Protein AF-0000000066218835 (afdb_homodimer)

GO terms:
  GO:0004794 threonine deaminase activity (F, IDA)
  GO:0042645 mitochondrial nucleoid (C, IDA)
  GO:0003941 L-serine ammonia-lyase activity (F, IDA)
  GO:0006565 L-serine catabolic process (P, IGI)
  GO:0006567 L-threonine catabolic process (P, IGI)
  GO:0005739 mitochondrion (C, HDA)
  GO:0005515 protein binding (F, IPI)

pLDDT: mean 91.55, std 13.86, range [25.33, 98.94]

Secondary structure (DSSP, 8-state):
--SSS----EEEE--SS--SSEEEEE-GGGSTTSBTHHHHHHHHHHHHHHHHHHH-SSEEEEEE--SSHHHHHHHHHHHHHT--EEEEE-TTS-HHHHHHHHTTT-EEEE--SSHHHHHHHIIIIIGGGS-TTTEEEEEE-SS--HHHHHHHHHHHHHHHHHHHHTT--GGGEEEEEEE-SSSHHHHHHHHHHHHTT-TTTS-EEEEEETT--HHHHHHHHTS--EES---SS-GGG--SS--HHHHHHHHHTT-EEEEE-HHHHHHHHHHHHHHHSB---HHHHHHHHHHH-HHHHHHHHTSPPPTT-EEEEE--B-SS--HHHHHHHHHHHHH-------GGGGEE--TT--------/--SSS----EEEE--SS--SSEEEEE-GGGSTTSBTHHHHHHHHHHHHHHHHHHH-SSEEEEEE--SSHHHHHHHHHHHHHT--EEEEE-TTS-HHHHHHHHTTT-EEEE--SSHHHHHHHIIIIIGGGS-TTTEEEEEE-SS--HHHHHHHHHHHHHHHHHHHHTT--GGGEEEEEEE-SSSHHHHHHHHHHHHTT-TTTS-EEEEEETT--HHHHHHHHTS--EES---SS-GGG--SS--HHHHHHHHHTT-EEEEE-HHHHHHHHHHHHHHHSB---HHHHHHHHHHH-HHHHHHHHTSPPPTT-EEEEE--B-SS--HHHHHHHHHHHHH-------GGGGEE--TT--------

Radius of gyration: 26.65 Å; Cα contacts (8 Å, |Δi|>4): 1550; chains: 2; bounding box: 57×82×59 Å

InterPro domains:
  IPR000634 Serine/threonine dehydratase, pyridoxal-phosphate-binding site [PS00165] (28-41)
  IPR001926 Tryptophan synthase beta chain-like, PALP domain [PF00291] (5-316)
  IPR036052 Tryptophan synthase beta chain-like, PALP domain superfamily [G3DSA:3.40.50.1100] (18-320)
  IPR036052 Tryptophan synthase beta chain-like, PALP domain superfamily [G3DSA:3.40.50.1100] (38-143)
  IPR036052 Tryptophan synthase beta chain-like, PALP domain superfamily [SSF53686] (4-319)
  IPR050147 Serine/Threonine Dehydratase [PTHR48078] (8-335)

Structure (mmCIF, N/CA/C/O backbone):
data_AF-0000000066218835-model_v1
#
loop_
_entity.id
_entity.type
_entity.pdbx_description
1 polymer 'Catabolic L-serine/threonine dehydratase'
#
loop_
_atom_site.group_PDB
_atom_site.id
_atom_site.type_symbol
_atom_site.label_atom_id
_atom_site.label_alt_id
_atom_site.label_comp_id
_atom_site.label_asym_id
_atom_site.label_entity_id
_atom_site.label_seq_id
_atom_site.pdbx_PDB_ins_code
_atom_site.Cartn_x
_atom_site.Cartn_y
_atom_site.Cartn_z
_atom_site.occupancy
_atom_site.B_iso_or_equiv
_atom_site.auth_seq_id
_atom_site.auth_comp_id
_atom_site.auth_asym_id
_atom_site.auth_atom_id
_atom_site.pdbx_PDB_model_num
ATOM 1 N N . MET A 1 1 ? 9.828 -13.617 11.758 1 58.09 1 MET A N 1
ATOM 2 C CA . MET A 1 1 ? 9.469 -13.055 10.461 1 58.09 1 MET A CA 1
ATOM 3 C C . MET A 1 1 ? 10.336 -13.641 9.352 1 58.09 1 MET A C 1
ATOM 5 O O . MET A 1 1 ? 11.508 -13.961 9.578 1 58.09 1 MET A O 1
ATOM 9 N N . SER A 1 2 ? 9.586 -13.977 8.297 1 78.75 2 SER A N 1
ATOM 10 C CA . SER A 1 2 ? 10.297 -14.57 7.168 1 78.75 2 SER A CA 1
ATOM 11 C C . SER A 1 2 ? 11.125 -13.523 6.426 1 78.75 2 SER A C 1
ATOM 13 O O . SER A 1 2 ? 10.727 -12.359 6.34 1 78.75 2 SER A O 1
ATOM 15 N N . ILE A 1 3 ? 12.25 -13.891 6.02 1 86.69 3 ILE A N 1
ATOM 16 C CA . ILE A 1 3 ? 13.141 -13.008 5.27 1 86.69 3 ILE A CA 1
ATOM 17 C C . ILE A 1 3 ? 12.625 -12.852 3.84 1 86.69 3 ILE A C 1
ATOM 19 O O . ILE A 1 3 ? 12.914 -11.859 3.174 1 86.69 3 ILE A O 1
ATOM 23 N N . VAL A 1 4 ? 11.797 -13.758 3.414 1 93.44 4 VAL A N 1
ATOM 24 C CA . VAL A 1 4 ? 11.5 -13.797 1.986 1 93.44 4 VAL A CA 1
ATOM 25 C C . VAL A 1 4 ? 10.086 -13.266 1.743 1 93.44 4 VAL A C 1
ATOM 27 O O . VAL A 1 4 ? 9.672 -13.094 0.595 1 93.44 4 VAL A O 1
ATOM 30 N N . TYR A 1 5 ? 9.312 -13.008 2.766 1 95.31 5 TYR A N 1
ATOM 31 C CA . TYR A 1 5 ? 8.008 -12.375 2.596 1 95.31 5 TYR A CA 1
ATOM 32 C C . TYR A 1 5 ? 7.652 -11.531 3.812 1 95.31 5 TYR A C 1
ATOM 34 O O . TYR A 1 5 ? 8.234 -11.695 4.887 1 95.31 5 TYR A O 1
ATOM 42 N N . ASN A 1 6 ? 6.707 -10.625 3.662 1 94.31 6 ASN A N 1
ATOM 43 C CA . ASN A 1 6 ? 6.234 -9.719 4.703 1 94.31 6 ASN A CA 1
ATOM 44 C C . ASN A 1 6 ? 4.898 -10.18 5.281 1 94.31 6 ASN A C 1
ATOM 46 O O . ASN A 1 6 ? 4.105 -10.82 4.59 1 94.31 6 ASN A O 1
ATOM 50 N N . LYS A 1 7 ? 4.746 -9.898 6.59 1 94.31 7 LYS A N 1
ATOM 51 C CA . LYS A 1 7 ? 3.373 -9.875 7.082 1 94.31 7 LYS A CA 1
ATOM 52 C C . LYS A 1 7 ? 2.604 -8.688 6.512 1 94.31 7 LYS A C 1
ATOM 54 O O . LYS A 1 7 ? 2.973 -7.535 6.742 1 94.31 7 LYS A O 1
ATOM 59 N N . THR A 1 8 ? 1.594 -8.969 5.727 1 96.06 8 THR A N 1
ATOM 60 C CA . THR A 1 8 ? 0.846 -7.895 5.086 1 96.06 8 THR A CA 1
ATOM 61 C C . THR A 1 8 ? -0.392 -7.531 5.902 1 96.06 8 THR A C 1
ATOM 63 O O . THR A 1 8 ? -0.912 -8.367 6.648 1 96.06 8 THR A O 1
ATOM 66 N N . PRO A 1 9 ? -0.881 -6.336 5.777 1 95.25 9 PRO A N 1
ATOM 67 C CA . PRO A 1 9 ? -2.01 -5.918 6.609 1 95.25 9 PRO A CA 1
ATOM 68 C C . PRO A 1 9 ? -3.357 -6.379 6.055 1 95.25 9 PRO A C 1
ATOM 70 O O . PRO A 1 9 ? -3.477 -6.645 4.855 1 95.25 9 PRO A O 1
ATOM 73 N N . LEU A 1 10 ? -4.277 -6.617 6.922 1 97.19 10 LEU A N 1
ATOM 74 C CA . LEU A 1 10 ? -5.707 -6.758 6.656 1 97.19 10 LEU A CA 1
ATOM 75 C C . LEU A 1 10 ? -6.461 -5.492 7.047 1 97.19 10 LEU A C 1
ATOM 77 O O . LEU A 1 10 ? -6.605 -5.191 8.234 1 97.19 10 LEU A O 1
ATOM 81 N N . LEU A 1 11 ? -6.984 -4.766 5.973 1 95.19 11 LEU A N 1
ATOM 82 C CA . LEU A 1 11 ? -7.559 -3.455 6.262 1 95.19 11 LEU A CA 1
ATOM 83 C C . LEU A 1 11 ? -8.969 -3.348 5.703 1 95.19 11 LEU A C 1
ATOM 85 O O . LEU A 1 11 ? -9.258 -3.867 4.621 1 95.19 11 LEU A O 1
ATOM 89 N N . ARG A 1 12 ? -9.789 -2.631 6.414 1 92.31 12 ARG A N 1
ATOM 90 C CA . ARG A 1 12 ? -11.133 -2.342 5.922 1 92.31 12 ARG A CA 1
ATOM 91 C C . ARG A 1 12 ? -11.086 -1.454 4.684 1 92.31 12 ARG A C 1
ATOM 93 O O . ARG A 1 12 ? -10.289 -0.516 4.617 1 92.31 12 ARG A O 1
ATOM 100 N N . GLN A 1 13 ? -11.828 -1.836 3.74 1 91.25 13 GLN A N 1
ATOM 101 C CA . GLN A 1 13 ? -11.93 -1.072 2.5 1 91.25 13 GLN A CA 1
ATOM 102 C C . GLN A 1 13 ? -13.352 -0.571 2.271 1 91.25 13 GLN A C 1
ATOM 104 O O . GLN A 1 13 ? -14.297 -1.356 2.279 1 91.25 13 GLN A O 1
ATOM 109 N N . PHE A 1 14 ? -13.453 0.757 2.014 1 85 14 PHE A N 1
ATOM 110 C CA . PHE A 1 14 ? -14.742 1.353 1.684 1 85 14 PHE A CA 1
ATOM 111 C C . PHE A 1 14 ? -14.852 1.606 0.185 1 85 14 PHE A C 1
ATOM 113 O O . PHE A 1 14 ? -14.141 2.453 -0.362 1 85 14 PHE A O 1
ATOM 120 N N . PHE A 1 15 ? -15.578 0.853 -0.446 1 85.94 15 PHE A N 1
ATOM 121 C CA . PHE A 1 15 ? -15.875 1.092 -1.854 1 85.94 15 PHE A CA 1
ATOM 122 C C . PHE A 1 15 ? -17.016 2.086 -2.004 1 85.94 15 PHE A C 1
ATOM 124 O O . PHE A 1 15 ? -17.922 2.131 -1.168 1 85.94 15 PHE A O 1
ATOM 131 N N . PRO A 1 16 ? -16.906 2.969 -2.973 1 75.44 16 PRO A N 1
ATOM 132 C CA . PRO A 1 16 ? -18 3.928 -3.164 1 75.44 16 PRO A CA 1
ATOM 133 C C . PRO A 1 16 ? -19.344 3.248 -3.359 1 75.44 16 PRO A C 1
ATOM 135 O O . PRO A 1 16 ? -19.438 2.195 -3.998 1 75.44 16 PRO A O 1
ATOM 138 N N . GLY A 1 17 ? -20.281 3.896 -2.809 1 70.88 17 GLY A N 1
ATOM 139 C CA . GLY A 1 17 ? -21.641 3.383 -2.914 1 70.88 17 GLY A CA 1
ATOM 140 C C . GLY A 1 17 ? -22.125 2.699 -1.648 1 70.88 17 GLY A C 1
ATOM 141 O O . GLY A 1 17 ? -21.391 2.621 -0.662 1 70.88 17 GLY A O 1
ATOM 142 N N . LYS A 1 18 ? -23.344 2.402 -1.562 1 64.19 18 LYS A N 1
ATOM 143 C CA . LYS A 1 18 ? -23.891 1.732 -0.391 1 64.19 18 LYS A CA 1
ATOM 144 C C . LYS A 1 18 ? -23.422 0.282 -0.311 1 64.19 18 LYS A C 1
ATOM 146 O O . LYS A 1 18 ? -23.688 -0.512 -1.216 1 64.19 18 LYS A O 1
ATOM 151 N N . ALA A 1 19 ? -22.547 0.145 0.692 1 66 19 ALA A N 1
ATOM 152 C CA . ALA A 1 19 ? -22.016 -1.213 0.827 1 66 19 ALA A CA 1
ATOM 153 C C . ALA A 1 19 ? -22.984 -2.094 1.617 1 66 19 ALA A C 1
ATOM 155 O O . ALA A 1 19 ? -23.484 -1.69 2.672 1 66 19 ALA A O 1
ATOM 156 N N . SER A 1 20 ? -23.188 -3.211 1.046 1 79.81 20 SER A N 1
ATOM 157 C CA . SER A 1 20 ? -24.062 -4.184 1.702 1 79.81 20 SER A CA 1
ATOM 158 C C . SER A 1 20 ? -23.312 -4.945 2.791 1 79.81 20 SER A C 1
ATOM 160 O O . SER A 1 20 ? -23.938 -5.488 3.711 1 79.81 20 SER A O 1
ATOM 162 N N . ALA A 1 21 ? -22.047 -4.961 2.689 1 92.94 21 ALA A N 1
ATOM 163 C CA . ALA A 1 21 ? -21.203 -5.699 3.631 1 92.94 21 ALA A CA 1
ATOM 164 C C . ALA A 1 21 ? -19.922 -4.945 3.93 1 92.94 21 ALA A C 1
ATOM 166 O O . ALA A 1 21 ? -19.672 -3.873 3.369 1 92.94 21 ALA A O 1
ATOM 167 N N . GLN A 1 22 ? -19.234 -5.414 4.906 1 93.75 22 GLN A N 1
ATOM 168 C CA . GLN A 1 22 ? -17.906 -4.895 5.195 1 93.75 22 GLN A CA 1
ATOM 169 C C . GLN A 1 22 ? -16.844 -5.637 4.391 1 93.75 22 GLN A C 1
ATOM 171 O O . GLN A 1 22 ? -16.828 -6.867 4.348 1 93.75 22 GLN A O 1
ATOM 176 N N . PHE A 1 23 ? -16.047 -4.844 3.77 1 95.69 23 PHE A N 1
ATOM 177 C CA . PHE A 1 23 ? -14.977 -5.441 2.975 1 95.69 23 PHE A CA 1
ATOM 178 C C . PHE A 1 23 ? -13.617 -5.195 3.621 1 95.69 23 PHE A C 1
ATOM 180 O O . PHE A 1 23 ? -13.359 -4.105 4.137 1 95.69 23 PHE A O 1
ATOM 187 N N . PHE A 1 24 ? -12.844 -6.219 3.652 1 97.19 24 PHE A N 1
ATOM 188 C CA . PHE A 1 24 ? -11.438 -6.133 4.043 1 97.19 24 PHE A CA 1
ATOM 189 C C . PHE A 1 24 ? -10.531 -6.594 2.91 1 97.19 24 PHE A C 1
ATOM 191 O O . PHE A 1 24 ? -10.852 -7.547 2.197 1 97.19 24 PHE A O 1
ATOM 198 N N . LEU A 1 25 ? -9.438 -5.91 2.781 1 97.56 25 LEU A N 1
ATOM 199 C CA . LEU A 1 25 ? -8.43 -6.32 1.814 1 97.56 25 LEU A CA 1
ATOM 200 C C . LEU A 1 25 ? -7.191 -6.863 2.521 1 97.56 25 LEU A C 1
ATOM 202 O O . LEU A 1 25 ? -6.727 -6.277 3.502 1 97.56 25 LEU A O 1
ATOM 206 N N . LYS A 1 26 ? -6.762 -8.031 2.117 1 98.56 26 LYS A N 1
ATOM 207 C CA . LYS A 1 26 ? -5.422 -8.508 2.455 1 98.56 26 LYS A CA 1
ATOM 208 C C . LYS A 1 26 ? -4.391 -8.008 1.446 1 98.56 26 LYS A C 1
ATOM 210 O O . LYS A 1 26 ? -4.348 -8.492 0.311 1 98.56 26 LYS A O 1
ATOM 215 N N . TYR A 1 27 ? -3.535 -7.105 1.817 1 97.12 27 TYR A N 1
ATOM 216 C CA . TYR A 1 27 ? -2.715 -6.324 0.899 1 97.12 27 TYR A CA 1
ATOM 217 C C . TYR A 1 27 ? -1.449 -7.082 0.519 1 97.12 27 TYR A C 1
ATOM 219 O O . TYR A 1 27 ? -0.337 -6.625 0.794 1 97.12 27 TYR A O 1
ATOM 227 N N . GLU A 1 28 ? -1.604 -8.062 -0.288 1 97.38 28 GLU A N 1
ATOM 228 C CA . GLU A 1 28 ? -0.484 -8.898 -0.706 1 97.38 28 GLU A CA 1
ATOM 229 C C . GLU A 1 28 ? 0.369 -8.195 -1.757 1 97.38 28 GLU A C 1
ATOM 231 O O . GLU A 1 28 ? 1.482 -8.633 -2.055 1 97.38 28 GLU A O 1
ATOM 236 N N . CYS A 1 29 ? -0.084 -7.078 -2.227 1 94.44 29 CYS A N 1
ATOM 237 C CA . CYS A 1 29 ? 0.705 -6.27 -3.15 1 94.44 29 CYS A CA 1
ATOM 238 C C . CYS A 1 29 ? 1.895 -5.637 -2.439 1 94.44 29 CYS A C 1
ATOM 240 O O . CYS A 1 29 ? 2.809 -5.121 -3.088 1 94.44 29 CYS A O 1
ATOM 242 N N . LEU A 1 30 ? 1.932 -5.703 -1.116 1 95.12 30 LEU A N 1
ATOM 243 C CA . LEU A 1 30 ? 3.008 -5.098 -0.338 1 95.12 30 LEU A CA 1
ATOM 244 C C . LEU A 1 30 ? 4.121 -6.105 -0.079 1 95.12 30 LEU A C 1
ATOM 246 O O . LEU A 1 30 ? 5.023 -5.848 0.725 1 95.12 30 LEU A O 1
ATOM 250 N N . GLN A 1 31 ? 4.055 -7.16 -0.73 1 96.38 31 GLN A N 1
ATOM 251 C CA . GLN A 1 31 ? 5.141 -8.133 -0.649 1 96.38 31 GLN A CA 1
ATOM 252 C C . GLN A 1 31 ? 6.387 -7.621 -1.364 1 96.38 31 GLN A C 1
ATOM 254 O O . GLN A 1 31 ? 6.305 -6.738 -2.217 1 96.38 31 GLN A O 1
ATOM 259 N N . PRO A 1 32 ? 7.527 -8.242 -1.097 1 93.38 32 PRO A N 1
ATOM 260 C CA . PRO A 1 32 ? 8.797 -7.762 -1.656 1 93.38 32 PRO A CA 1
ATOM 261 C C . PRO A 1 32 ? 8.781 -7.711 -3.182 1 93.38 32 PRO A C 1
ATOM 263 O O . PRO A 1 32 ? 9.344 -6.789 -3.777 1 93.38 32 PRO A O 1
ATOM 266 N N . SER A 1 33 ? 8.172 -8.641 -3.801 1 95.12 33 SER A N 1
ATOM 267 C CA . SER A 1 33 ? 8.141 -8.68 -5.258 1 95.12 33 SER A CA 1
ATOM 268 C C . SER A 1 33 ? 6.871 -8.023 -5.801 1 95.12 33 SER A C 1
ATOM 270 O O . SER A 1 33 ? 6.602 -8.078 -7 1 95.12 33 SER A O 1
ATOM 272 N N . GLY A 1 34 ? 6.004 -7.516 -4.887 1 95.5 34 GLY A N 1
ATOM 273 C CA . GLY A 1 34 ? 4.82 -6.793 -5.316 1 95.5 34 GLY A CA 1
ATOM 274 C C . GLY A 1 34 ? 3.602 -7.684 -5.48 1 95.5 34 GLY A C 1
ATOM 275 O O . GLY A 1 34 ? 2.547 -7.227 -5.926 1 95.5 34 GLY A O 1
ATOM 276 N N . SER A 1 35 ? 3.738 -8.953 -5.156 1 97.44 35 SER A N 1
ATOM 277 C CA . SER A 1 35 ? 2.6 -9.867 -5.258 1 97.44 35 SER A CA 1
ATOM 278 C C . SER A 1 35 ? 2.67 -10.961 -4.203 1 97.44 35 SER A C 1
ATOM 280 O O . SER A 1 35 ? 3.713 -11.164 -3.576 1 97.44 35 SER A O 1
ATOM 282 N N . PHE A 1 36 ? 1.611 -11.688 -4.043 1 98.19 36 PHE A N 1
ATOM 283 C CA . PHE A 1 36 ? 1.475 -12.766 -3.068 1 98.19 36 PHE A CA 1
ATOM 284 C C . PHE A 1 36 ? 2.508 -13.852 -3.316 1 98.19 36 PHE A C 1
ATOM 286 O O . PHE A 1 36 ? 2.801 -14.656 -2.426 1 98.19 36 PHE A O 1
ATOM 293 N N . LYS A 1 37 ? 3.1 -13.875 -4.484 1 98.44 37 LYS A N 1
ATOM 294 C CA . LYS A 1 37 ? 3.979 -14.977 -4.859 1 98.44 37 LYS A CA 1
ATOM 295 C C . LYS A 1 37 ? 5.25 -14.977 -4.02 1 98.44 37 LYS A C 1
ATOM 297 O O . LYS A 1 37 ? 5.934 -16 -3.918 1 98.44 37 LYS A O 1
ATOM 302 N N . SER A 1 38 ? 5.555 -13.859 -3.436 1 98 38 SER A N 1
ATOM 303 C CA . SER A 1 38 ? 6.699 -13.82 -2.533 1 98 38 SER A CA 1
ATOM 304 C C . SER A 1 38 ? 6.562 -14.844 -1.414 1 98 38 SER A C 1
ATOM 306 O O . SER A 1 38 ? 7.555 -15.414 -0.961 1 98 38 SER A O 1
ATOM 308 N N . ARG A 1 39 ? 5.312 -15.102 -0.967 1 98.25 39 ARG A N 1
ATOM 309 C CA . ARG A 1 39 ? 5.105 -16.062 0.117 1 98.25 39 ARG A CA 1
ATOM 310 C C . ARG A 1 39 ? 5.484 -17.469 -0.319 1 98.25 39 ARG A C 1
ATOM 312 O O . ARG A 1 39 ? 6.441 -18.047 0.2 1 98.25 39 ARG A O 1
ATOM 319 N N . GLY A 1 40 ? 4.789 -17.938 -1.326 1 98.56 40 GLY A N 1
ATOM 320 C CA . GLY A 1 40 ? 4.957 -19.312 -1.74 1 98.56 40 GLY A CA 1
ATOM 321 C C . GLY A 1 40 ? 6.316 -19.609 -2.35 1 98.56 40 GLY A C 1
ATOM 322 O O . GLY A 1 40 ? 7.012 -20.531 -1.921 1 98.56 40 GLY A O 1
ATOM 323 N N . ILE A 1 41 ? 6.688 -18.812 -3.312 1 98.56 41 ILE A N 1
ATOM 324 C CA . ILE A 1 41 ? 7.953 -19.016 -4.008 1 98.56 41 ILE A CA 1
ATOM 325 C C . ILE A 1 41 ? 9.117 -18.75 -3.055 1 98.56 41 ILE A C 1
ATOM 327 O O . ILE A 1 41 ? 10.109 -19.484 -3.043 1 98.56 41 ILE A O 1
ATOM 331 N N . GLY A 1 42 ? 8.977 -17.75 -2.248 1 98.38 42 GLY A N 1
ATOM 332 C CA . GLY A 1 42 ? 9.961 -17.516 -1.209 1 98.38 42 GLY A CA 1
ATOM 333 C C . GLY A 1 42 ? 10.117 -18.688 -0.259 1 98.38 42 GLY A C 1
ATOM 334 O O . GLY A 1 42 ? 11.234 -19.062 0.09 1 98.38 42 GLY A O 1
ATOM 335 N N . ASN A 1 43 ? 9.008 -19.25 0.15 1 98.44 43 ASN A N 1
ATOM 336 C CA . ASN A 1 43 ? 9.023 -20.406 1.05 1 98.44 43 ASN A CA 1
ATOM 337 C C . ASN A 1 43 ? 9.727 -21.594 0.419 1 98.44 43 ASN A C 1
ATOM 339 O O . ASN A 1 43 ? 10.555 -22.25 1.062 1 98.44 43 ASN A O 1
ATOM 343 N N . LEU A 1 44 ? 9.398 -21.906 -0.819 1 98.62 44 LEU A N 1
ATOM 344 C CA . LEU A 1 44 ? 10.039 -23 -1.529 1 98.62 44 LEU A CA 1
ATOM 345 C C . LEU A 1 44 ? 11.547 -22.828 -1.571 1 98.62 44 LEU A C 1
ATOM 347 O O . LEU A 1 44 ? 12.297 -23.734 -1.225 1 98.62 44 LEU A O 1
ATOM 351 N N . ILE A 1 45 ? 12.008 -21.656 -1.942 1 98.62 45 ILE A N 1
ATOM 352 C CA . ILE A 1 45 ? 13.43 -21.375 -2.123 1 98.62 45 ILE A CA 1
ATOM 353 C C . ILE A 1 45 ? 14.141 -21.438 -0.776 1 98.62 45 ILE A C 1
ATOM 355 O O . ILE A 1 45 ? 15.188 -22.078 -0.649 1 98.62 45 ILE A O 1
ATOM 359 N N . MET A 1 46 ? 13.578 -20.797 0.196 1 98.19 46 MET A N 1
ATOM 360 C CA . MET A 1 46 ? 14.211 -20.734 1.513 1 98.19 46 MET A CA 1
ATOM 361 C C . MET A 1 46 ? 14.336 -22.141 2.111 1 98.19 46 MET A C 1
ATOM 363 O O . MET A 1 46 ? 15.406 -22.531 2.584 1 98.19 46 MET A O 1
ATOM 367 N N . LYS A 1 47 ? 13.266 -22.922 2.094 1 97.75 47 LYS A N 1
ATOM 368 C CA . LYS A 1 47 ? 13.266 -24.281 2.639 1 97.75 47 LYS A CA 1
ATOM 369 C C . LYS A 1 47 ? 14.281 -25.156 1.915 1 97.75 47 LYS A C 1
ATOM 371 O O . LYS A 1 47 ? 15.023 -25.906 2.551 1 97.75 47 LYS A O 1
ATOM 376 N N . SER A 1 48 ? 14.297 -25.031 0.621 1 98.25 48 SER A N 1
ATOM 377 C CA . SER A 1 48 ? 15.227 -25.828 -0.181 1 98.25 48 SER A CA 1
ATOM 378 C C . SER A 1 48 ? 16.672 -25.422 0.099 1 98.25 48 SER A C 1
ATOM 380 O O . SER A 1 48 ? 17.547 -26.281 0.245 1 98.25 48 SER A O 1
ATOM 382 N N . ALA A 1 49 ? 16.906 -24.156 0.147 1 97.94 49 ALA A N 1
ATOM 383 C CA . ALA A 1 49 ? 18.266 -23.641 0.389 1 97.94 49 ALA A CA 1
ATOM 384 C C . ALA A 1 49 ? 18.797 -24.109 1.742 1 97.94 49 ALA A C 1
ATOM 386 O O . ALA A 1 49 ? 19.938 -24.531 1.854 1 97.94 49 ALA A O 1
ATOM 387 N N . ILE A 1 50 ? 17.953 -24.031 2.766 1 97.19 50 ILE A N 1
ATOM 388 C CA . ILE A 1 50 ? 18.344 -24.469 4.109 1 97.19 50 ILE A CA 1
ATOM 389 C C . ILE A 1 50 ? 18.703 -25.953 4.098 1 97.19 50 ILE A C 1
ATOM 391 O O . ILE A 1 50 ? 19.719 -26.344 4.66 1 97.19 50 ILE A O 1
ATOM 395 N N . ARG A 1 51 ? 17.875 -26.703 3.447 1 97.31 51 ARG A N 1
ATOM 396 C CA . ARG A 1 51 ? 18.109 -28.141 3.359 1 97.31 51 ARG A CA 1
ATOM 397 C C . ARG A 1 51 ? 19.422 -28.438 2.662 1 97.31 51 ARG A C 1
ATOM 399 O O . ARG A 1 51 ? 20.219 -29.25 3.139 1 97.31 51 ARG A O 1
ATOM 406 N N . ILE A 1 52 ? 19.703 -27.781 1.584 1 97.56 52 ILE A N 1
ATOM 407 C CA . ILE A 1 52 ? 20.906 -28 0.78 1 97.56 52 ILE A CA 1
ATOM 408 C C . ILE A 1 52 ? 22.141 -27.578 1.571 1 97.56 52 ILE A C 1
ATOM 410 O O . ILE A 1 52 ? 23.141 -28.297 1.594 1 97.56 52 ILE A O 1
ATOM 414 N N . GLN A 1 53 ? 22.078 -26.484 2.184 1 96.38 53 GLN A N 1
ATOM 415 C CA . GLN A 1 53 ? 23.203 -25.969 2.941 1 96.38 53 GLN A CA 1
ATOM 416 C C . GLN A 1 53 ? 23.516 -26.844 4.156 1 96.38 53 GLN A C 1
ATOM 418 O O . GLN A 1 53 ? 24.672 -27 4.535 1 96.38 53 GLN A O 1
ATOM 423 N N . LYS A 1 54 ? 22.531 -27.375 4.766 1 96.56 54 LYS A N 1
ATOM 424 C CA . LYS A 1 54 ? 22.719 -28.281 5.898 1 96.56 54 LYS A CA 1
ATOM 425 C C . LYS A 1 54 ? 23.453 -29.547 5.465 1 96.56 54 LYS A C 1
ATOM 427 O O . LYS A 1 54 ? 24.281 -30.078 6.207 1 96.56 54 LYS A O 1
ATOM 432 N N . ASP A 1 55 ? 23.031 -29.969 4.34 1 94.69 55 ASP A N 1
ATOM 433 C CA . ASP A 1 55 ? 23.719 -31.141 3.783 1 94.69 55 ASP A CA 1
ATOM 434 C C . ASP A 1 55 ? 25.188 -30.828 3.508 1 94.69 55 ASP A C 1
ATOM 436 O O . ASP A 1 55 ? 26.047 -31.672 3.732 1 94.69 55 ASP A O 1
ATOM 440 N N . GLY A 1 56 ? 25.547 -29.719 2.99 1 93.38 56 GLY A N 1
ATOM 441 C CA . GLY A 1 56 ? 26.891 -29.172 2.893 1 93.38 56 GLY A CA 1
ATOM 442 C C . GLY A 1 56 ? 27.688 -29.734 1.721 1 93.38 56 GLY A C 1
ATOM 443 O O . GLY A 1 56 ? 28.844 -29.375 1.52 1 93.38 56 GLY A O 1
ATOM 444 N N . LYS A 1 57 ? 27.094 -30.484 0.954 1 94.81 57 LYS A N 1
ATOM 445 C CA . LYS A 1 57 ? 27.781 -31.141 -0.149 1 94.81 57 LYS A CA 1
ATOM 446 C C . LYS A 1 57 ? 27.75 -30.281 -1.411 1 94.81 57 LYS A C 1
ATOM 448 O O . LYS A 1 57 ? 28.656 -30.359 -2.242 1 94.81 57 LYS A O 1
ATOM 453 N N . ARG A 1 58 ? 26.719 -29.594 -1.487 1 96.56 58 ARG A N 1
ATOM 454 C CA . ARG A 1 58 ? 26.5 -28.797 -2.684 1 96.56 58 ARG A CA 1
ATOM 455 C C . ARG A 1 58 ? 25.969 -27.406 -2.32 1 96.56 58 ARG A C 1
ATOM 457 O O . ARG A 1 58 ? 25.594 -27.172 -1.172 1 96.56 58 ARG A O 1
ATOM 464 N N . SER A 1 59 ? 26 -26.562 -3.312 1 97.38 59 SER A N 1
ATOM 465 C CA . SER A 1 59 ? 25.469 -25.203 -3.123 1 97.38 59 SER A CA 1
ATOM 466 C C . SER A 1 59 ? 24.156 -25.016 -3.861 1 97.38 59 SER A C 1
ATOM 468 O O . SER A 1 59 ? 23.984 -25.516 -4.98 1 97.38 59 SER A O 1
ATOM 470 N N . PRO A 1 60 ? 23.219 -24.344 -3.254 1 98.31 60 PRO A N 1
ATOM 471 C CA . PRO A 1 60 ? 21.922 -24.125 -3.912 1 98.31 60 PRO A CA 1
ATOM 472 C C . PRO A 1 60 ? 22 -23.094 -5.035 1 98.31 60 PRO A C 1
ATOM 474 O O . PRO A 1 60 ? 22.688 -22.078 -4.902 1 98.31 60 PRO A O 1
ATOM 477 N N . GLN A 1 61 ? 21.312 -23.359 -6.117 1 98.31 61 GLN A N 1
ATOM 478 C CA . GLN A 1 61 ? 21.062 -22.406 -7.199 1 98.31 61 GLN A CA 1
ATOM 479 C C . GLN A 1 61 ? 19.625 -22.469 -7.672 1 98.31 61 GLN A C 1
ATOM 481 O O . GLN A 1 61 ? 19.062 -23.562 -7.848 1 98.31 61 GLN A O 1
ATOM 486 N N . VAL A 1 62 ? 19.031 -21.281 -7.879 1 98.69 62 VAL A N 1
ATOM 487 C CA . VAL A 1 62 ? 17.594 -21.219 -8.148 1 98.69 62 VAL A CA 1
ATOM 488 C C . VAL A 1 62 ? 17.375 -21.031 -9.648 1 98.69 62 VAL A C 1
ATOM 490 O O . VAL A 1 62 ? 18.078 -20.25 -10.305 1 98.69 62 VAL A O 1
ATOM 493 N N . PHE A 1 63 ? 16.375 -21.766 -10.172 1 98.62 63 PHE A N 1
ATOM 494 C CA . PHE A 1 63 ? 16.016 -21.703 -11.586 1 98.62 63 PHE A CA 1
ATOM 495 C C . PHE A 1 63 ? 14.508 -21.516 -11.742 1 98.62 63 PHE A C 1
ATOM 497 O O . PHE A 1 63 ? 13.711 -22.281 -11.195 1 98.62 63 PHE A O 1
ATOM 504 N N . ALA A 1 64 ? 14.07 -20.469 -12.469 1 98 64 ALA A N 1
ATOM 505 C CA . ALA A 1 64 ? 12.672 -20.172 -12.766 1 98 64 ALA A CA 1
ATOM 506 C C . ALA A 1 64 ? 12.477 -19.844 -14.242 1 98 64 ALA A C 1
ATOM 508 O O . ALA A 1 64 ? 13.43 -19.5 -14.938 1 98 64 ALA A O 1
ATOM 509 N N . SER A 1 65 ? 11.234 -19.938 -14.773 1 95.25 65 SER A N 1
ATOM 510 C CA . SER A 1 65 ? 11.023 -19.703 -16.203 1 95.25 65 SER A CA 1
ATOM 511 C C . SER A 1 65 ? 9.867 -18.75 -16.438 1 95.25 65 SER A C 1
ATOM 513 O O . SER A 1 65 ? 9.242 -18.766 -17.5 1 95.25 65 SER A O 1
ATOM 515 N N . SER A 1 66 ? 9.555 -17.891 -15.586 1 92.06 66 SER A N 1
ATOM 516 C CA . SER A 1 66 ? 8.438 -16.953 -15.742 1 92.06 66 SER A CA 1
ATOM 517 C C . SER A 1 66 ? 8.922 -15.523 -15.875 1 92.06 66 SER A C 1
ATOM 519 O O . SER A 1 66 ? 9.781 -15.078 -15.109 1 92.06 66 SER A O 1
ATOM 521 N N . GLY A 1 67 ? 8.297 -14.844 -16.891 1 89.81 67 GLY A N 1
ATOM 522 C CA . GLY A 1 67 ? 8.57 -13.422 -17.047 1 89.81 67 GLY A CA 1
ATOM 523 C C . GLY A 1 67 ? 7.59 -12.539 -16.297 1 89.81 67 GLY A C 1
ATOM 524 O O . GLY A 1 67 ? 7.488 -11.344 -16.578 1 89.81 67 GLY A O 1
ATOM 525 N N . GLY A 1 68 ? 6.848 -13.086 -15.383 1 94.25 68 GLY A N 1
ATOM 526 C CA . GLY A 1 68 ? 5.859 -12.344 -14.617 1 94.25 68 GLY A CA 1
ATOM 527 C C . GLY A 1 68 ? 6.113 -12.367 -13.125 1 94.25 68 GLY A C 1
ATOM 528 O O . GLY A 1 68 ? 7.262 -12.281 -12.68 1 94.25 68 GLY A O 1
ATOM 529 N N . ASN A 1 69 ? 5.027 -12.477 -12.398 1 96.5 69 ASN A N 1
ATOM 530 C CA . ASN A 1 69 ? 5.094 -12.375 -10.945 1 96.5 69 ASN A CA 1
ATOM 531 C C . ASN A 1 69 ? 5.891 -13.523 -10.336 1 96.5 69 ASN A C 1
ATOM 533 O O . ASN A 1 69 ? 6.59 -13.336 -9.344 1 96.5 69 ASN A O 1
ATOM 537 N N . ALA A 1 70 ? 5.84 -14.688 -10.953 1 97.38 70 ALA A N 1
ATOM 538 C CA . ALA A 1 70 ? 6.559 -15.836 -10.406 1 97.38 70 ALA A CA 1
ATOM 539 C C . ALA A 1 70 ? 8.07 -15.656 -10.555 1 97.38 70 ALA A C 1
ATOM 541 O O . ALA A 1 70 ? 8.82 -15.867 -9.602 1 97.38 70 ALA A O 1
ATOM 542 N N . GLY A 1 71 ? 8.477 -15.312 -11.734 1 97.56 71 GLY A N 1
ATOM 543 C CA . GLY A 1 71 ? 9.898 -15.07 -11.945 1 97.56 71 GLY A CA 1
ATOM 544 C C . GLY A 1 71 ? 10.445 -13.945 -11.094 1 97.56 71 GLY A C 1
ATOM 545 O O . GLY A 1 71 ? 11.539 -14.055 -10.539 1 97.56 71 GLY A O 1
ATOM 546 N N . PHE A 1 72 ? 9.672 -12.898 -11.016 1 97.38 72 PHE A N 1
ATOM 547 C CA . PHE A 1 72 ? 10.102 -11.758 -10.219 1 97.38 72 PHE A CA 1
ATOM 548 C C . PHE A 1 72 ? 10.164 -12.133 -8.742 1 97.38 72 PHE A C 1
ATOM 550 O O . PHE A 1 72 ? 11.078 -11.703 -8.023 1 97.38 72 PHE A O 1
ATOM 557 N N . ALA A 1 73 ? 9.227 -12.891 -8.242 1 98.19 73 ALA A N 1
ATOM 558 C CA . ALA A 1 73 ? 9.25 -13.367 -6.859 1 98.19 73 ALA A CA 1
ATOM 559 C C . ALA A 1 73 ? 10.477 -14.227 -6.594 1 98.19 73 ALA A C 1
ATOM 561 O O . ALA A 1 73 ? 11.109 -14.102 -5.543 1 98.19 73 ALA A O 1
ATOM 562 N N . ALA A 1 74 ? 10.805 -15.109 -7.535 1 98.62 74 ALA A N 1
ATOM 563 C CA . ALA A 1 74 ? 11.984 -15.953 -7.391 1 98.62 74 ALA A CA 1
ATOM 564 C C . ALA A 1 74 ? 13.258 -15.109 -7.305 1 98.62 74 ALA A C 1
ATOM 566 O O . ALA A 1 74 ? 14.078 -15.297 -6.398 1 98.62 74 ALA A O 1
ATOM 567 N N . ALA A 1 75 ? 13.352 -14.203 -8.219 1 97.81 75 ALA A N 1
ATOM 568 C CA . ALA A 1 75 ? 14.531 -13.336 -8.266 1 97.81 75 ALA A CA 1
ATOM 569 C C . ALA A 1 75 ? 14.648 -12.508 -6.988 1 97.81 75 ALA A C 1
ATOM 571 O O . ALA A 1 75 ? 15.742 -12.375 -6.43 1 97.81 75 ALA A O 1
ATOM 572 N N . THR A 1 76 ? 13.555 -11.992 -6.52 1 96 76 THR A N 1
ATOM 573 C CA . THR A 1 76 ? 13.539 -11.164 -5.32 1 96 76 THR A CA 1
ATOM 574 C C . THR A 1 76 ? 13.922 -11.977 -4.09 1 96 76 THR A C 1
ATOM 576 O O . THR A 1 76 ? 14.672 -11.508 -3.236 1 96 76 THR A O 1
ATOM 579 N N . ALA A 1 77 ? 13.359 -13.172 -3.994 1 97.62 77 ALA A N 1
ATOM 580 C CA . ALA A 1 77 ? 13.719 -14.047 -2.883 1 97.62 77 ALA A CA 1
ATOM 581 C C . ALA A 1 77 ? 15.211 -14.344 -2.879 1 97.62 77 ALA A C 1
ATOM 583 O O . ALA A 1 77 ? 15.852 -14.336 -1.825 1 97.62 77 ALA A O 1
ATOM 584 N N . CYS A 1 78 ? 15.766 -14.562 -4.031 1 97.75 78 CYS A N 1
ATOM 585 C CA . CYS A 1 78 ? 17.188 -14.891 -4.152 1 97.75 78 CYS A CA 1
ATOM 586 C C . CYS A 1 78 ? 18.047 -13.695 -3.779 1 97.75 78 CYS A C 1
ATOM 588 O O . CYS A 1 78 ? 19.109 -13.859 -3.166 1 97.75 78 CYS A O 1
ATOM 590 N N . GLN A 1 79 ? 17.594 -12.531 -4.184 1 93.31 79 GLN A N 1
ATOM 591 C CA . GLN A 1 79 ? 18.312 -11.32 -3.777 1 93.31 79 GLN A CA 1
ATOM 592 C C . GLN A 1 79 ? 18.391 -11.219 -2.258 1 93.31 79 GLN A C 1
ATOM 594 O O . GLN A 1 79 ? 19.453 -10.898 -1.712 1 93.31 79 GLN A O 1
ATOM 599 N N . ARG A 1 80 ? 17.344 -11.539 -1.597 1 91 80 ARG A N 1
ATOM 600 C CA . ARG A 1 80 ? 17.281 -11.406 -0.145 1 91 80 ARG A CA 1
ATOM 601 C C . ARG A 1 80 ? 18.094 -12.5 0.545 1 91 80 ARG A C 1
ATOM 603 O O . ARG A 1 80 ? 18.625 -12.281 1.633 1 91 80 ARG A O 1
ATOM 610 N N . LEU A 1 81 ? 18.203 -13.617 -0.083 1 94.88 81 LEU A N 1
ATOM 611 C CA . LEU A 1 81 ? 18.906 -14.758 0.507 1 94.88 81 LEU A CA 1
ATOM 612 C C . LEU A 1 81 ? 20.328 -14.836 -0.001 1 94.88 81 LEU A C 1
ATOM 614 O O . LEU A 1 81 ? 21.094 -15.727 0.396 1 94.88 81 LEU A O 1
ATOM 618 N N . SER A 1 82 ? 20.703 -13.961 -0.926 1 93.44 82 SER A N 1
ATOM 619 C CA . SER A 1 82 ? 22.031 -13.977 -1.557 1 93.44 82 SER A CA 1
ATOM 620 C C . SER A 1 82 ? 22.297 -15.305 -2.242 1 93.44 82 SER A C 1
ATOM 622 O O . SER A 1 82 ? 23.344 -15.922 -2.023 1 93.44 82 SER A O 1
ATOM 624 N N . LEU A 1 83 ? 21.359 -15.727 -3.033 1 97.69 83 LEU A N 1
ATOM 625 C CA . LEU A 1 83 ? 21.484 -16.953 -3.812 1 97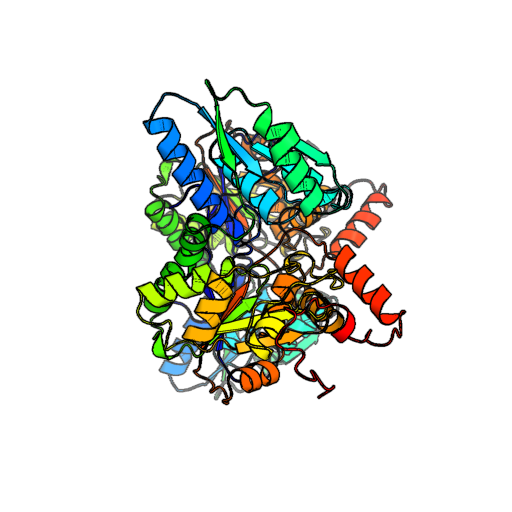.69 83 LEU A CA 1
ATOM 626 C C . LEU A 1 83 ? 21.562 -16.641 -5.305 1 97.69 83 LEU A C 1
ATOM 628 O O . LEU A 1 83 ? 20.922 -15.703 -5.781 1 97.69 83 LEU A O 1
ATOM 632 N N . PRO A 1 84 ? 22.328 -17.453 -6.02 1 97.75 84 PRO A N 1
ATOM 633 C CA . PRO A 1 84 ? 22.281 -17.297 -7.477 1 97.75 84 PRO A CA 1
ATOM 634 C C . PRO A 1 84 ? 20.922 -17.688 -8.07 1 97.75 84 PRO A C 1
ATOM 636 O O . PRO A 1 84 ? 20.297 -18.656 -7.617 1 97.75 84 PRO A O 1
ATOM 639 N N . CYS A 1 85 ? 20.516 -16.922 -9.055 1 98.44 85 CYS A N 1
ATOM 640 C CA . CYS A 1 85 ? 19.203 -17.125 -9.656 1 98.44 85 CYS A CA 1
ATOM 641 C C . CYS A 1 85 ? 19.25 -16.938 -11.164 1 98.44 85 CYS A C 1
ATOM 643 O O . CYS A 1 85 ? 19.828 -15.961 -11.656 1 98.44 85 CYS A O 1
ATOM 645 N N . THR A 1 86 ? 18.734 -17.875 -11.883 1 98.5 86 THR A N 1
ATOM 646 C CA . THR A 1 86 ? 18.531 -17.766 -13.32 1 98.5 86 THR A CA 1
ATOM 647 C C . THR A 1 86 ? 17.047 -17.828 -13.672 1 98.5 86 THR A C 1
ATOM 649 O O . THR A 1 86 ? 16.344 -18.766 -13.266 1 98.5 86 THR A O 1
ATOM 652 N N . VAL A 1 87 ? 16.625 -16.859 -14.422 1 98.5 87 VAL A N 1
ATOM 653 C CA . VAL A 1 87 ? 15.242 -16.828 -14.875 1 98.5 87 VAL A CA 1
ATOM 654 C C . VAL A 1 87 ? 15.195 -16.812 -16.391 1 98.5 87 VAL A C 1
ATOM 656 O O . VAL A 1 87 ? 15.758 -15.922 -17.031 1 98.5 87 VAL A O 1
ATOM 659 N N . VAL A 1 88 ? 14.523 -17.797 -17 1 98.12 88 VAL A N 1
ATOM 660 C CA . VAL A 1 88 ? 14.273 -17.828 -18.438 1 98.12 88 VAL A CA 1
ATOM 661 C C . VAL A 1 88 ? 12.891 -17.234 -18.734 1 98.12 88 VAL A C 1
ATOM 663 O O . VAL A 1 88 ? 11.891 -17.656 -18.156 1 98.12 88 VAL A O 1
ATOM 666 N N . VAL A 1 89 ? 12.859 -16.281 -19.594 1 96.69 89 VAL A N 1
ATOM 667 C CA . VAL A 1 89 ? 11.594 -15.617 -19.906 1 96.69 89 VAL A CA 1
ATOM 668 C C . VAL A 1 89 ? 11.305 -15.703 -21.391 1 96.69 89 VAL A C 1
ATOM 670 O O . VAL A 1 89 ? 12.234 -15.734 -22.219 1 96.69 89 VAL A O 1
ATOM 673 N N . PRO A 1 90 ? 10.016 -15.781 -21.797 1 93.5 90 PRO A N 1
ATOM 674 C CA . PRO A 1 90 ? 9.672 -15.758 -23.219 1 93.5 90 PRO A CA 1
ATOM 675 C C . PRO A 1 90 ? 10.07 -14.445 -23.891 1 93.5 90 PRO A C 1
ATOM 677 O O . PRO A 1 90 ? 10.211 -13.422 -23.219 1 93.5 90 PRO A O 1
ATOM 680 N N . THR A 1 91 ? 10.102 -14.492 -25.188 1 92.12 91 THR A N 1
ATOM 681 C CA . THR A 1 91 ? 10.461 -13.328 -26 1 92.12 91 THR A CA 1
ATOM 682 C C . THR A 1 91 ? 9.398 -12.234 -25.875 1 92.12 91 THR A C 1
ATOM 684 O O . THR A 1 91 ? 9.711 -11.047 -26 1 92.12 91 THR A O 1
ATOM 687 N N . ALA A 1 92 ? 8.227 -12.633 -25.547 1 87.31 92 ALA A N 1
ATOM 688 C CA . ALA A 1 92 ? 7.109 -11.695 -25.484 1 87.31 92 ALA A CA 1
ATOM 689 C C . ALA A 1 92 ? 7.082 -10.969 -24.141 1 87.31 92 ALA A C 1
ATOM 691 O O . ALA A 1 92 ? 6.324 -10.008 -23.953 1 87.31 92 ALA A O 1
ATOM 692 N N . THR A 1 93 ? 7.902 -11.312 -23.234 1 91 93 THR A N 1
ATOM 693 C CA . THR A 1 93 ? 7.922 -10.672 -21.922 1 91 93 THR A CA 1
ATOM 694 C C . THR A 1 93 ? 8.258 -9.188 -22.047 1 91 93 THR A C 1
ATOM 696 O O . THR A 1 93 ? 9.188 -8.82 -22.766 1 91 93 THR A O 1
ATOM 699 N N . LYS A 1 94 ? 7.449 -8.438 -21.375 1 88.94 94 LYS A N 1
ATOM 700 C CA . LYS A 1 94 ? 7.66 -6.992 -21.422 1 88.94 94 LYS A CA 1
ATOM 701 C C . LYS A 1 94 ? 9.039 -6.621 -20.891 1 88.94 94 LYS A C 1
ATOM 703 O O . LYS A 1 94 ? 9.516 -7.207 -19.922 1 88.94 94 LYS A O 1
ATOM 708 N N . LYS A 1 95 ? 9.617 -5.625 -21.531 1 91.38 95 LYS A N 1
ATOM 709 C CA . LYS A 1 95 ? 10.953 -5.16 -21.156 1 91.38 95 LYS A CA 1
ATOM 710 C C . LYS A 1 95 ? 11 -4.738 -19.688 1 91.38 95 LYS A C 1
ATOM 712 O O . LYS A 1 95 ? 11.977 -5.008 -19 1 91.38 95 LYS A O 1
ATOM 717 N N . ARG A 1 96 ? 9.977 -4.133 -19.219 1 89.62 96 ARG A N 1
ATOM 718 C CA . ARG A 1 96 ? 9.914 -3.656 -17.844 1 89.62 96 ARG A CA 1
ATOM 719 C C . ARG A 1 96 ? 10.094 -4.805 -16.859 1 89.62 96 ARG A C 1
ATOM 721 O O . ARG A 1 96 ? 10.805 -4.668 -15.859 1 89.62 96 ARG A O 1
ATOM 728 N N . MET A 1 97 ? 9.477 -5.875 -17.156 1 93 97 MET A N 1
ATOM 729 C CA . MET A 1 97 ? 9.578 -7.031 -16.266 1 93 97 MET A CA 1
ATOM 730 C C . MET A 1 97 ? 10.969 -7.648 -16.328 1 93 97 MET A C 1
ATOM 732 O O . MET A 1 97 ? 11.523 -8.07 -15.312 1 93 97 MET A O 1
ATOM 736 N N . VAL A 1 98 ? 11.508 -7.715 -17.547 1 95.44 98 VAL A N 1
ATOM 737 C CA . VAL A 1 98 ? 12.867 -8.219 -17.703 1 95.44 98 VAL A CA 1
ATOM 738 C C . VAL A 1 98 ? 13.836 -7.379 -16.875 1 95.44 98 VAL A C 1
ATOM 740 O O . VAL A 1 98 ? 14.672 -7.922 -16.156 1 95.44 98 VAL A O 1
ATOM 743 N N . ASP A 1 99 ? 13.656 -6.109 -16.938 1 91.69 99 ASP A N 1
ATOM 744 C CA . ASP A 1 99 ? 14.523 -5.199 -16.188 1 91.69 99 ASP A CA 1
ATOM 745 C C . ASP A 1 99 ? 14.336 -5.371 -14.68 1 91.69 99 ASP A C 1
ATOM 747 O O . ASP A 1 99 ? 15.312 -5.355 -13.93 1 91.69 99 ASP A O 1
ATOM 751 N N . LYS A 1 100 ? 13.125 -5.488 -14.227 1 91.88 100 LYS A N 1
ATOM 752 C CA . LYS A 1 100 ? 12.852 -5.703 -12.805 1 91.88 100 LYS A CA 1
ATOM 753 C C . LYS A 1 100 ? 13.562 -6.949 -12.289 1 91.88 100 LYS A C 1
ATOM 755 O O . LYS A 1 100 ? 14.18 -6.922 -11.227 1 91.88 100 LYS A O 1
ATOM 760 N N . ILE A 1 101 ? 13.477 -8 -13.055 1 95.88 101 ILE A N 1
ATOM 761 C CA . ILE A 1 101 ? 14.094 -9.258 -12.656 1 95.88 101 ILE A CA 1
ATOM 762 C C . ILE A 1 101 ? 15.617 -9.109 -12.68 1 95.88 101 ILE A C 1
ATOM 764 O O . ILE A 1 101 ? 16.297 -9.484 -11.719 1 95.88 101 ILE A O 1
ATOM 768 N N . ARG A 1 102 ? 16.141 -8.508 -13.703 1 94.94 102 ARG A N 1
ATOM 769 C CA . ARG A 1 102 ? 17.578 -8.305 -13.836 1 94.94 102 ARG A CA 1
ATOM 770 C C . ARG A 1 102 ? 18.125 -7.434 -12.711 1 94.94 102 ARG A C 1
ATOM 772 O O . ARG A 1 102 ? 19.234 -7.664 -12.219 1 94.94 102 ARG A O 1
ATOM 779 N N . ASN A 1 103 ? 17.375 -6.492 -12.312 1 89.69 103 ASN A N 1
ATOM 780 C CA . ASN A 1 103 ? 17.797 -5.527 -11.312 1 89.69 103 ASN A CA 1
ATOM 781 C C . ASN A 1 103 ? 17.922 -6.164 -9.93 1 89.69 103 ASN A C 1
ATOM 783 O O . ASN A 1 103 ? 18.5 -5.582 -9.016 1 89.69 103 ASN A O 1
ATOM 787 N N . THR A 1 104 ? 17.391 -7.309 -9.773 1 92.56 104 THR A N 1
ATOM 788 C CA . THR A 1 104 ? 17.547 -8.016 -8.508 1 92.56 104 THR A CA 1
ATOM 789 C C . THR A 1 104 ? 18.922 -8.695 -8.438 1 92.56 104 THR A C 1
ATOM 791 O O . THR A 1 104 ? 19.328 -9.164 -7.375 1 92.56 104 THR A O 1
ATOM 794 N N . GLY A 1 105 ? 19.609 -8.812 -9.594 1 93.5 105 GLY A N 1
ATOM 795 C CA . GLY A 1 105 ? 20.875 -9.531 -9.688 1 93.5 105 GLY A CA 1
ATOM 796 C C . GLY A 1 105 ? 20.734 -10.883 -10.367 1 93.5 105 GLY A C 1
ATOM 797 O O . GLY A 1 105 ? 21.734 -11.562 -10.617 1 93.5 105 GLY A O 1
ATOM 798 N N . ALA A 1 106 ? 19.562 -11.266 -10.742 1 97.38 106 ALA A N 1
ATOM 799 C CA . ALA A 1 106 ? 19.328 -12.555 -11.391 1 97.38 106 ALA A CA 1
ATOM 800 C C . ALA A 1 106 ? 19.828 -12.539 -12.836 1 97.38 106 ALA A C 1
ATOM 802 O O . ALA A 1 106 ? 19.797 -11.492 -13.492 1 97.38 106 ALA A O 1
ATOM 803 N N . GLN A 1 107 ? 20.266 -13.664 -13.25 1 97.69 107 GLN A N 1
ATOM 804 C CA . GLN A 1 107 ? 20.531 -13.844 -14.672 1 97.69 107 GLN A CA 1
ATOM 805 C C . GLN A 1 107 ? 19.25 -14.062 -15.453 1 97.69 107 GLN A C 1
ATOM 807 O O . GLN A 1 107 ? 18.453 -14.953 -15.133 1 97.69 107 GLN A O 1
ATOM 812 N N . VAL A 1 108 ? 19.047 -13.234 -16.438 1 98.19 108 VAL A N 1
ATOM 813 C CA . VAL A 1 108 ? 17.844 -13.359 -17.25 1 98.19 108 VAL A CA 1
ATOM 814 C C . VAL A 1 108 ? 18.219 -13.867 -18.641 1 98.19 108 VAL A C 1
ATOM 816 O O . VAL A 1 108 ? 19.078 -13.297 -19.312 1 98.19 108 VAL A O 1
ATOM 819 N N . ILE A 1 109 ? 17.594 -14.914 -19.062 1 97.69 109 ILE A N 1
ATOM 820 C CA . ILE A 1 109 ? 17.766 -15.461 -20.406 1 97.69 109 ILE A CA 1
ATOM 821 C C . ILE A 1 109 ? 16.438 -15.383 -21.172 1 97.69 109 ILE A C 1
ATOM 823 O O . ILE A 1 109 ? 15.406 -15.828 -20.672 1 97.69 109 ILE A O 1
ATOM 827 N N . VAL A 1 110 ? 16.453 -14.797 -22.328 1 96.5 110 VAL A N 1
ATOM 828 C CA . VAL A 1 110 ? 15.258 -14.703 -23.141 1 96.5 110 VAL A CA 1
ATOM 829 C C . VAL A 1 110 ? 15.242 -15.844 -24.172 1 96.5 110 VAL A C 1
ATOM 831 O O . VAL A 1 110 ? 16.094 -15.914 -25.047 1 96.5 110 VAL A O 1
ATOM 834 N N . SER A 1 111 ? 14.289 -16.719 -24.031 1 95.62 111 SER A N 1
ATOM 835 C CA . SER A 1 111 ? 14.164 -17.859 -24.922 1 95.62 111 SER A CA 1
ATOM 836 C C . SER A 1 111 ? 12.742 -18.406 -24.938 1 95.62 111 SER A C 1
ATOM 838 O O . SER A 1 111 ? 12.109 -18.531 -23.891 1 95.62 111 SER A O 1
ATOM 840 N N . GLY A 1 112 ? 12.273 -18.703 -26.172 1 92.56 112 GLY A N 1
ATOM 841 C CA . GLY A 1 112 ? 10.938 -19.234 -26.328 1 92.56 112 GLY A CA 1
ATOM 842 C C . GLY A 1 112 ? 9.883 -18.172 -26.578 1 92.56 112 GLY A C 1
ATOM 843 O O . GLY A 1 112 ? 10.008 -17.047 -26.109 1 92.56 112 GLY A O 1
ATOM 844 N N . ALA A 1 113 ? 8.844 -18.641 -27.25 1 85.62 113 ALA A N 1
ATOM 845 C CA . ALA A 1 113 ? 7.762 -17.719 -27.578 1 85.62 113 ALA A CA 1
ATOM 846 C C . ALA A 1 113 ? 6.742 -17.641 -26.453 1 85.62 113 ALA A C 1
ATOM 848 O O . ALA A 1 113 ? 6.109 -16.594 -26.266 1 85.62 113 ALA A O 1
ATOM 849 N N . TYR A 1 114 ? 6.523 -18.734 -25.828 1 84.31 114 TYR A N 1
ATOM 850 C CA . TYR A 1 114 ? 5.586 -18.781 -24.719 1 84.31 114 TYR A CA 1
ATOM 851 C C . TYR A 1 114 ? 6.172 -19.562 -23.547 1 84.31 114 TYR A C 1
ATOM 853 O O . TYR A 1 114 ? 7.281 -20.094 -23.641 1 84.31 114 TYR A O 1
ATOM 861 N N . TRP A 1 115 ? 5.504 -19.656 -22.484 1 85.25 115 TRP A N 1
ATOM 862 C CA . TRP A 1 115 ? 6.023 -20.156 -21.219 1 85.25 115 TRP A CA 1
ATOM 863 C C . TRP A 1 115 ? 6.551 -21.578 -21.359 1 85.25 115 TRP A C 1
ATOM 865 O O . TRP A 1 115 ? 7.645 -21.891 -20.875 1 85.25 115 TRP A O 1
ATOM 875 N N . LYS A 1 116 ? 5.812 -22.453 -22 1 85.69 116 LYS A N 1
ATOM 876 C CA . LYS A 1 116 ? 6.207 -23.859 -22.141 1 85.69 116 LYS A CA 1
ATOM 877 C C . LYS A 1 116 ? 7.562 -23.984 -22.828 1 85.69 116 LYS A C 1
ATOM 879 O O . LYS A 1 116 ? 8.383 -24.828 -22.438 1 85.69 116 LYS A O 1
ATOM 884 N N . GLU A 1 117 ? 7.742 -23.172 -23.781 1 90.62 117 GLU A N 1
ATOM 885 C CA . GLU A 1 117 ? 9.023 -23.203 -24.484 1 90.62 117 GLU A CA 1
ATOM 886 C C . GLU A 1 117 ? 10.148 -22.672 -23.609 1 90.62 117 GLU A C 1
ATOM 888 O O . GLU A 1 117 ? 11.258 -23.219 -23.609 1 90.62 117 GLU A O 1
ATOM 893 N N . ALA A 1 118 ? 9.844 -21.625 -22.938 1 93.81 118 ALA A N 1
ATOM 894 C CA . ALA A 1 118 ? 10.836 -21.078 -22.016 1 93.81 118 ALA A CA 1
ATOM 895 C C . ALA A 1 118 ? 11.188 -22.094 -20.922 1 93.81 118 ALA A C 1
ATOM 897 O O . ALA A 1 118 ? 12.359 -22.266 -20.578 1 93.81 118 ALA A O 1
ATOM 898 N N . ASP A 1 119 ? 10.203 -22.766 -20.422 1 94.06 119 ASP A N 1
ATOM 899 C CA . ASP A 1 119 ? 10.406 -23.75 -19.375 1 94.06 119 ASP A CA 1
ATOM 900 C C . ASP A 1 119 ? 11.203 -24.938 -19.891 1 94.06 119 ASP A C 1
ATOM 902 O O . ASP A 1 119 ? 12.078 -25.469 -19.203 1 94.06 119 ASP A O 1
ATOM 906 N N . THR A 1 120 ? 10.859 -25.359 -21.094 1 94.88 120 THR A N 1
ATOM 907 C CA . THR A 1 120 ? 11.602 -26.453 -21.719 1 94.88 120 THR A CA 1
ATOM 908 C C . THR A 1 120 ? 13.07 -26.062 -21.906 1 94.88 120 THR A C 1
ATOM 910 O O . THR A 1 120 ? 13.969 -26.859 -21.609 1 94.88 120 THR A O 1
ATOM 913 N N . PHE A 1 121 ? 13.305 -24.906 -22.344 1 95.88 121 PHE A N 1
ATOM 914 C CA . PHE A 1 121 ? 14.664 -24.406 -22.516 1 95.88 121 PHE A CA 1
ATOM 915 C C . PHE A 1 121 ? 15.406 -24.391 -21.188 1 95.88 121 PHE A C 1
ATOM 917 O O . PHE A 1 121 ? 16.562 -24.812 -21.109 1 95.88 121 PHE A O 1
ATOM 924 N N . LEU A 1 122 ? 14.75 -23.891 -20.172 1 96.94 122 LEU A N 1
ATOM 925 C CA . LEU A 1 122 ? 15.344 -23.859 -18.844 1 96.94 122 LEU A CA 1
ATOM 926 C C . LEU A 1 122 ? 15.789 -25.25 -18.406 1 96.94 122 LEU A C 1
ATOM 928 O O . LEU A 1 122 ? 16.922 -25.438 -17.984 1 96.94 122 LEU A O 1
ATOM 932 N N . LYS A 1 123 ? 14.977 -26.234 -18.578 1 95.88 123 LYS A N 1
ATOM 933 C CA . LYS A 1 123 ? 15.227 -27.594 -18.094 1 95.88 123 LYS A CA 1
ATOM 934 C C . LYS A 1 123 ? 16.281 -28.297 -18.938 1 95.88 123 LYS A C 1
ATOM 936 O O . LYS A 1 123 ? 17.172 -28.953 -18.406 1 95.88 123 LYS A O 1
ATOM 941 N N . THR A 1 124 ? 16.219 -28.031 -20.219 1 95.94 124 THR A N 1
ATOM 942 C CA . THR A 1 124 ? 17.031 -28.828 -21.125 1 95.94 124 THR A CA 1
ATOM 943 C C . THR A 1 124 ? 18.359 -28.141 -21.438 1 95.94 124 THR A C 1
ATOM 945 O O . THR A 1 124 ? 19.359 -28.812 -21.703 1 95.94 124 THR A O 1
ATOM 948 N N . ASN A 1 125 ? 18.344 -26.828 -21.344 1 95.12 125 ASN A N 1
ATOM 949 C CA . ASN A 1 125 ? 19.516 -26.125 -21.828 1 95.12 125 ASN A CA 1
ATOM 950 C C . ASN A 1 125 ? 20.25 -25.422 -20.688 1 95.12 125 ASN A C 1
ATOM 952 O O . ASN A 1 125 ? 21.438 -25.109 -20.797 1 95.12 125 ASN A O 1
ATOM 956 N N . VAL A 1 126 ? 19.578 -25.234 -19.641 1 95.94 126 VAL A N 1
ATOM 957 C CA . VAL A 1 126 ? 20.219 -24.484 -18.562 1 95.94 126 VAL A CA 1
ATOM 958 C C . VAL A 1 126 ? 20.484 -25.406 -17.375 1 95.94 126 VAL A C 1
ATOM 960 O O . VAL A 1 126 ? 21.641 -25.641 -17.031 1 95.94 126 VAL A O 1
ATOM 963 N N . MET A 1 127 ? 19.484 -26.031 -16.906 1 95.56 127 MET A N 1
ATOM 964 C CA . MET A 1 127 ? 19.609 -26.859 -15.711 1 95.56 127 MET A CA 1
ATOM 965 C C . MET A 1 127 ? 20.406 -28.125 -16 1 95.56 127 MET A C 1
ATOM 967 O O . MET A 1 127 ? 21.156 -28.609 -15.141 1 95.56 127 MET A O 1
ATOM 971 N N . ASN A 1 128 ? 20.297 -28.594 -17.156 1 93.69 128 ASN A N 1
ATOM 972 C CA . ASN A 1 128 ? 21.016 -29.812 -17.531 1 93.69 128 ASN A CA 1
ATOM 973 C C . ASN A 1 128 ? 22.516 -29.578 -17.656 1 93.69 128 ASN A C 1
ATOM 975 O O . ASN A 1 128 ? 23.297 -30.531 -17.719 1 93.69 128 ASN A O 1
ATOM 979 N N . LYS A 1 129 ? 22.875 -28.375 -17.672 1 93.69 129 LYS A N 1
ATOM 980 C CA . LYS A 1 129 ? 24.281 -28.047 -17.906 1 93.69 129 LYS A CA 1
ATOM 981 C C . LYS A 1 129 ? 24.984 -27.688 -16.594 1 93.69 129 LYS A C 1
ATOM 983 O O . LYS A 1 129 ? 26.188 -27.406 -16.594 1 93.69 129 LYS A O 1
ATOM 988 N N . ILE A 1 130 ? 24.266 -27.734 -15.57 1 93.75 130 ILE A N 1
ATOM 989 C CA . ILE A 1 130 ? 24.875 -27.359 -14.312 1 93.75 130 ILE A CA 1
ATOM 990 C C . ILE A 1 130 ? 25.812 -28.469 -13.836 1 93.75 130 ILE A C 1
ATOM 992 O O . ILE A 1 130 ? 25.641 -29.625 -14.211 1 93.75 130 ILE A O 1
ATOM 996 N N . ASP A 1 131 ? 26.844 -28.141 -13.023 1 94.94 131 ASP A N 1
ATOM 997 C CA . ASP A 1 131 ? 27.703 -29.125 -12.367 1 94.94 131 ASP A CA 1
ATOM 998 C C . ASP A 1 131 ? 27.016 -29.719 -11.133 1 94.94 131 ASP A C 1
ATOM 1000 O O . ASP A 1 131 ? 27.094 -29.156 -10.039 1 94.94 131 ASP A O 1
ATOM 1004 N N . SER A 1 132 ? 26.547 -30.875 -11.258 1 92.88 132 SER A N 1
ATOM 1005 C CA . SER A 1 132 ? 25.719 -31.5 -10.234 1 92.88 132 SER A CA 1
ATOM 1006 C C . SER A 1 132 ? 26.562 -31.891 -9.016 1 92.88 132 SER A C 1
ATOM 1008 O O . SER A 1 132 ? 26.016 -32.188 -7.953 1 92.88 132 SER A O 1
ATOM 1010 N N . GLN A 1 133 ? 27.828 -31.844 -9.156 1 94.88 133 GLN A N 1
ATOM 1011 C CA . GLN A 1 133 ? 28.688 -32.156 -8.031 1 94.88 133 GLN A CA 1
ATOM 1012 C C . GLN A 1 133 ? 28.844 -30.984 -7.078 1 94.88 133 GLN A C 1
ATOM 1014 O O . GLN A 1 133 ? 29.125 -31.156 -5.895 1 94.88 133 GLN A O 1
ATOM 1019 N N . VAL A 1 134 ? 28.578 -29.875 -7.641 1 96.25 134 VAL A N 1
ATOM 1020 C CA . VAL A 1 134 ? 28.859 -28.672 -6.859 1 96.25 134 VAL A CA 1
ATOM 1021 C C . VAL A 1 134 ? 27.547 -27.922 -6.582 1 96.25 134 VAL A C 1
ATOM 1023 O O . VAL A 1 134 ? 27.406 -27.281 -5.539 1 96.25 134 VAL A O 1
ATOM 1026 N N . ILE A 1 135 ? 26.625 -28.078 -7.516 1 97.38 135 ILE A N 1
ATOM 1027 C CA . ILE A 1 135 ? 25.406 -27.266 -7.449 1 97.38 135 ILE A CA 1
ATOM 1028 C C . ILE A 1 135 ? 24.188 -28.172 -7.281 1 97.38 135 ILE A C 1
ATOM 1030 O O . ILE A 1 135 ? 24.078 -29.203 -7.949 1 97.38 135 ILE A O 1
ATOM 1034 N N . GLU A 1 136 ? 23.344 -27.844 -6.418 1 97.38 136 GLU A N 1
ATOM 1035 C CA . GLU A 1 136 ? 22.016 -28.438 -6.32 1 97.38 136 GLU A CA 1
ATOM 1036 C C . GLU A 1 136 ? 20.938 -27.453 -6.777 1 97.38 136 GLU A C 1
ATOM 1038 O O . GLU A 1 136 ? 20.75 -26.406 -6.164 1 97.38 136 GLU A O 1
ATOM 1043 N N . PRO A 1 137 ? 20.281 -27.828 -7.84 1 97.62 137 PRO A N 1
ATOM 1044 C CA . PRO A 1 137 ? 19.312 -26.891 -8.398 1 97.62 137 PRO A CA 1
ATOM 1045 C C . PRO A 1 137 ? 18 -26.844 -7.609 1 97.62 137 PRO A C 1
ATOM 1047 O O . PRO A 1 137 ? 17.547 -27.891 -7.113 1 97.62 137 PRO A O 1
ATOM 1050 N N . ILE A 1 138 ? 17.453 -25.688 -7.453 1 98.12 138 ILE A N 1
ATOM 1051 C CA . ILE A 1 138 ? 16.094 -25.453 -6.965 1 98.12 138 ILE A CA 1
ATOM 1052 C C . ILE A 1 138 ? 15.211 -24.969 -8.117 1 98.12 138 ILE A C 1
ATOM 1054 O O . ILE A 1 138 ? 15.305 -23.812 -8.531 1 98.12 138 ILE A O 1
ATOM 1058 N N . TYR A 1 139 ? 14.406 -25.844 -8.617 1 98.12 139 TYR A N 1
ATOM 1059 C CA . TYR A 1 139 ? 13.453 -25.469 -9.656 1 98.12 139 TYR A CA 1
ATOM 1060 C C . TYR A 1 139 ? 12.203 -24.859 -9.047 1 98.12 139 TYR A C 1
ATOM 1062 O O . TYR A 1 139 ? 11.586 -25.438 -8.148 1 98.12 139 TYR A O 1
ATOM 1070 N N . VAL A 1 140 ? 11.789 -23.75 -9.617 1 97.88 140 VAL A N 1
ATOM 1071 C CA . VAL A 1 140 ? 10.648 -23.016 -9.078 1 97.88 140 VAL A CA 1
ATOM 1072 C C . VAL A 1 140 ? 9.477 -23.094 -10.047 1 97.88 140 VAL A C 1
ATOM 1074 O O . VAL A 1 140 ? 9.391 -22.297 -10.992 1 97.88 140 VAL A O 1
ATOM 1077 N N . HIS A 1 141 ? 8.602 -23.969 -9.781 1 95.5 141 HIS A N 1
ATOM 1078 C CA . HIS A 1 141 ? 7.34 -23.938 -10.516 1 95.5 141 HIS A CA 1
ATOM 1079 C C . HIS A 1 141 ? 6.527 -22.703 -10.156 1 95.5 141 HIS A C 1
ATOM 1081 O O . HIS A 1 141 ? 6.527 -22.266 -9 1 95.5 141 HIS A O 1
ATOM 1087 N N . PRO A 1 142 ? 5.801 -22.203 -11.109 1 94.56 142 PRO A N 1
ATOM 1088 C CA . PRO A 1 142 ? 5.105 -20.938 -10.836 1 94.56 142 PRO A CA 1
ATOM 1089 C C . PRO A 1 142 ? 3.957 -21.109 -9.844 1 94.56 142 PRO A C 1
ATOM 1091 O O . PRO A 1 142 ? 3.562 -20.141 -9.188 1 94.56 142 PRO A O 1
ATOM 1094 N N . PHE A 1 143 ? 3.334 -22.375 -9.711 1 96.38 143 PHE A N 1
ATOM 1095 C CA . PHE A 1 143 ? 2.184 -22.438 -8.812 1 96.38 143 PHE A CA 1
ATOM 1096 C C . PHE A 1 143 ? 1.979 -23.844 -8.281 1 96.38 143 PHE A C 1
ATOM 1098 O O . PHE A 1 143 ? 1.269 -24.047 -7.297 1 96.38 143 PHE A O 1
ATOM 1105 N N . ASP A 1 144 ? 2.527 -24.859 -8.945 1 96.81 144 ASP A N 1
ATOM 1106 C CA . ASP A 1 144 ? 2.145 -26.234 -8.641 1 96.81 144 ASP A CA 1
ATOM 1107 C C . ASP A 1 144 ? 3.221 -26.938 -7.812 1 96.81 144 ASP A C 1
ATOM 1109 O O . ASP A 1 144 ? 3.906 -27.828 -8.305 1 96.81 144 ASP A O 1
ATOM 1113 N N . ASN A 1 145 ? 3.293 -26.609 -6.602 1 98.06 145 ASN A N 1
ATOM 1114 C CA . ASN A 1 145 ? 4.246 -27.141 -5.633 1 98.06 145 ASN A CA 1
ATOM 1115 C C . ASN A 1 145 ? 3.729 -27.016 -4.203 1 98.06 145 ASN A C 1
ATOM 1117 O O . ASN A 1 145 ? 3.332 -25.922 -3.783 1 98.06 145 ASN A O 1
ATOM 1121 N N . PRO A 1 146 ? 3.758 -28.109 -3.412 1 98.25 146 PRO A N 1
ATOM 1122 C CA . PRO A 1 146 ? 3.213 -28.078 -2.053 1 98.25 146 PRO A CA 1
ATOM 1123 C C . PRO A 1 146 ? 3.906 -27.047 -1.165 1 98.25 146 PRO A C 1
ATOM 1125 O O . PRO A 1 146 ? 3.271 -26.453 -0.289 1 98.25 146 PRO A O 1
ATOM 1128 N N . ASP A 1 147 ? 5.211 -26.828 -1.344 1 98.38 147 ASP A N 1
ATOM 1129 C CA . ASP A 1 147 ? 5.922 -25.828 -0.556 1 98.38 147 ASP A CA 1
ATOM 1130 C C . ASP A 1 147 ? 5.441 -24.422 -0.896 1 98.38 147 ASP A C 1
ATOM 1132 O O . ASP A 1 147 ? 5.43 -23.531 -0.036 1 98.38 147 ASP A O 1
ATOM 1136 N N . ILE A 1 148 ? 5.07 -24.234 -2.145 1 98.69 148 ILE A N 1
ATOM 1137 C CA . ILE A 1 148 ? 4.512 -22.953 -2.57 1 98.69 148 ILE A CA 1
ATOM 1138 C C . ILE A 1 148 ? 3.16 -22.734 -1.895 1 98.69 148 ILE A C 1
ATOM 1140 O O . ILE A 1 148 ? 2.914 -21.672 -1.321 1 98.69 148 ILE A O 1
ATOM 1144 N N . TRP A 1 149 ? 2.33 -23.781 -1.872 1 98.81 149 TRP A N 1
ATOM 1145 C CA . TRP A 1 149 ? 1.015 -23.672 -1.251 1 98.81 149 TRP A CA 1
ATOM 1146 C C . TRP A 1 149 ? 1.141 -23.406 0.246 1 98.81 149 TRP A C 1
ATOM 1148 O O . TRP A 1 149 ? 0.423 -22.562 0.798 1 98.81 149 TRP A O 1
ATOM 1158 N N . GLU A 1 150 ? 2.088 -24.094 0.838 1 98.62 150 GLU A N 1
ATOM 1159 C CA . GLU A 1 150 ? 2.361 -23.875 2.258 1 98.62 150 GLU A CA 1
ATOM 1160 C C . GLU A 1 150 ? 2.73 -22.422 2.539 1 98.62 150 GLU A C 1
ATOM 1162 O O . GLU A 1 150 ? 2.242 -21.828 3.502 1 98.62 150 GLU A O 1
ATOM 1167 N N . GLY A 1 151 ? 3.561 -21.875 1.691 1 98.5 151 GLY A N 1
ATOM 1168 C CA . GLY A 1 151 ? 3.932 -20.484 1.841 1 98.5 151 GLY A CA 1
ATOM 1169 C C . GLY A 1 151 ? 2.748 -19.531 1.75 1 98.5 151 GLY A C 1
ATOM 1170 O O . GLY A 1 151 ? 2.605 -18.641 2.574 1 98.5 151 GLY A O 1
ATOM 1171 N N . HIS A 1 152 ? 1.905 -19.781 0.758 1 98.75 152 HIS A N 1
ATOM 1172 C CA . HIS A 1 152 ? 0.723 -18.953 0.58 1 98.75 152 HIS A CA 1
ATOM 1173 C C . HIS A 1 152 ? -0.222 -19.062 1.771 1 98.75 152 HIS A C 1
ATOM 1175 O O . HIS A 1 152 ? -0.905 -18.109 2.127 1 98.75 152 HIS A O 1
ATOM 1181 N N . SER A 1 153 ? -0.282 -20.188 2.42 1 98.81 153 SER A N 1
ATOM 1182 C CA . SER A 1 153 ? -1.256 -20.484 3.469 1 98.81 153 SER A CA 1
ATOM 1183 C C . SER A 1 153 ? -1.033 -19.594 4.688 1 98.81 153 SER A C 1
ATOM 1185 O O . SER A 1 153 ? -1.948 -19.375 5.488 1 98.81 153 SER A O 1
ATOM 1187 N N . SER A 1 154 ? 0.166 -19.031 4.824 1 98.25 154 SER A N 1
ATOM 1188 C CA . SER A 1 154 ? 0.499 -18.203 5.98 1 98.25 154 SER A CA 1
ATOM 1189 C C . SER A 1 154 ? -0.378 -16.953 6.039 1 98.25 154 SER A C 1
ATOM 1191 O O . SER A 1 154 ? -0.585 -16.391 7.113 1 98.25 154 SER A O 1
ATOM 1193 N N . MET A 1 155 ? -0.921 -16.594 4.883 1 98.31 155 MET A N 1
ATOM 1194 C CA . MET A 1 155 ? -1.753 -15.391 4.879 1 98.31 155 MET A CA 1
ATOM 1195 C C . MET A 1 155 ? -3.012 -15.594 5.715 1 98.31 155 MET A C 1
ATOM 1197 O O . MET A 1 155 ? -3.533 -14.648 6.301 1 98.31 155 MET A O 1
ATOM 1201 N N . ILE A 1 156 ? -3.459 -16.859 5.793 1 98.81 156 ILE A N 1
ATOM 1202 C CA . ILE A 1 156 ? -4.652 -17.156 6.574 1 98.81 156 ILE A CA 1
ATOM 1203 C C . ILE A 1 156 ? -4.332 -17.047 8.062 1 98.81 156 ILE A C 1
ATOM 1205 O O . ILE A 1 156 ? -5.156 -16.578 8.852 1 98.81 156 ILE A O 1
ATOM 1209 N N . ASP A 1 157 ? -3.137 -17.484 8.477 1 98.31 157 ASP A N 1
ATOM 1210 C CA . ASP A 1 157 ? -2.707 -17.281 9.852 1 98.31 157 ASP A CA 1
ATOM 1211 C C . ASP A 1 157 ? -2.744 -15.797 10.227 1 98.31 157 ASP A C 1
ATOM 1213 O O . ASP A 1 157 ? -3.211 -15.438 11.312 1 98.31 157 ASP A O 1
ATOM 1217 N N . GLU A 1 158 ? -2.277 -15.055 9.305 1 97.25 158 GLU A N 1
ATOM 1218 C CA . GLU A 1 158 ? -2.248 -13.617 9.539 1 97.25 158 GLU A CA 1
ATOM 1219 C C . GLU A 1 158 ? -3.658 -13.039 9.609 1 97.25 158 GLU A C 1
ATOM 1221 O O . GLU A 1 158 ? -3.945 -12.18 10.453 1 97.25 158 GLU A O 1
ATOM 1226 N N . ILE A 1 159 ? -4.523 -13.477 8.703 1 98.44 159 ILE A N 1
ATOM 1227 C CA . ILE A 1 159 ? -5.895 -12.984 8.664 1 98.44 159 ILE A CA 1
ATOM 1228 C C . ILE A 1 159 ? -6.602 -13.305 9.977 1 98.44 159 ILE A C 1
ATOM 1230 O O . ILE A 1 159 ? -7.219 -12.43 10.586 1 98.44 159 ILE A O 1
ATOM 1234 N N . VAL A 1 160 ? -6.457 -14.523 10.438 1 98.19 160 VAL A N 1
ATOM 1235 C CA . VAL A 1 160 ? -7.094 -14.945 11.68 1 98.19 160 VAL A CA 1
ATOM 1236 C C . VAL A 1 160 ? -6.551 -14.125 12.844 1 98.19 160 VAL A C 1
ATOM 1238 O O . VAL A 1 160 ? -7.316 -13.656 13.688 1 98.19 160 VAL A O 1
ATOM 1241 N N . GLN A 1 161 ? -5.281 -13.922 12.867 1 96.19 161 GLN A N 1
ATOM 1242 C CA . GLN A 1 161 ? -4.656 -13.148 13.93 1 96.19 161 GLN A CA 1
ATOM 1243 C C . GLN A 1 161 ? -5.117 -11.695 13.898 1 96.19 161 GLN A C 1
ATOM 1245 O O . GLN A 1 161 ? -5.371 -11.094 14.945 1 96.19 161 GLN A O 1
ATOM 1250 N N . ASP A 1 162 ? -5.188 -11.172 12.719 1 95.12 162 ASP A N 1
ATOM 1251 C CA . ASP A 1 162 ? -5.613 -9.781 12.57 1 95.12 162 ASP A CA 1
ATOM 1252 C C . ASP A 1 162 ? -7.059 -9.602 13.023 1 95.12 162 ASP A C 1
ATOM 1254 O O . ASP A 1 162 ? -7.383 -8.633 13.711 1 95.12 162 ASP A O 1
ATOM 1258 N N . LEU A 1 163 ? -7.926 -10.484 12.633 1 96.25 163 LEU A N 1
ATOM 1259 C CA . LEU A 1 163 ? -9.312 -10.422 13.07 1 96.25 163 LEU A CA 1
ATOM 1260 C C . LEU A 1 163 ? -9.406 -10.5 14.594 1 96.25 163 LEU A C 1
ATOM 1262 O O . LEU A 1 163 ? -10.125 -9.711 15.211 1 96.25 163 LEU A O 1
ATOM 1266 N N . LYS A 1 164 ? -8.641 -11.367 15.164 1 95.25 164 LYS A N 1
ATOM 1267 C CA . LYS A 1 164 ? -8.625 -11.516 16.625 1 95.25 164 LYS A CA 1
ATOM 1268 C C . LYS A 1 164 ? -8.148 -10.234 17.297 1 95.25 164 LYS A C 1
ATOM 1270 O O . LYS A 1 164 ? -8.758 -9.773 18.266 1 95.25 164 LYS A O 1
ATOM 1275 N N . SER A 1 165 ? -7.078 -9.727 16.75 1 90.25 165 SER A N 1
ATOM 1276 C CA . SER A 1 165 ? -6.5 -8.523 17.344 1 90.25 165 SER A CA 1
ATOM 1277 C C . SER A 1 165 ? -7.465 -7.344 17.25 1 90.25 165 SER A C 1
ATOM 1279 O O . SER A 1 165 ? -7.422 -6.434 18.078 1 90.25 165 SER A O 1
ATOM 1281 N N . GLN A 1 166 ? -8.336 -7.387 16.281 1 89.38 166 GLN A N 1
ATOM 1282 C CA . GLN A 1 166 ? -9.32 -6.324 16.078 1 89.38 166 GLN A CA 1
ATOM 1283 C C . GLN A 1 166 ? -10.641 -6.66 16.75 1 89.38 166 GLN A C 1
ATOM 1285 O O . GLN A 1 166 ? -11.625 -5.938 16.594 1 89.38 166 GLN A O 1
ATOM 1290 N N . HIS A 1 167 ? -10.727 -7.773 17.422 1 93.12 167 HIS A N 1
ATOM 1291 C CA . HIS A 1 167 ? -11.906 -8.25 18.141 1 93.12 167 HIS A CA 1
ATOM 1292 C C . HIS A 1 167 ? -13.07 -8.477 17.172 1 93.12 167 HIS A C 1
ATOM 1294 O O . HIS A 1 167 ? -14.211 -8.117 17.484 1 93.12 167 HIS A O 1
ATOM 1300 N N . ILE A 1 168 ? -12.727 -8.961 16.047 1 94.88 168 ILE A N 1
ATOM 1301 C CA . ILE A 1 168 ? -13.719 -9.336 15.047 1 94.88 168 ILE A CA 1
ATOM 1302 C C . ILE A 1 168 ? -13.867 -10.859 15.008 1 94.88 168 ILE A C 1
ATOM 1304 O O . ILE A 1 168 ? -12.875 -11.578 14.859 1 94.88 168 ILE A O 1
ATOM 1308 N N . SER A 1 169 ? -15 -11.312 15.125 1 96.75 169 SER A N 1
ATOM 1309 C CA . SER A 1 169 ? -15.258 -12.75 15.086 1 96.75 169 SER A CA 1
ATOM 1310 C C . SER A 1 169 ? -15.094 -13.297 13.68 1 96.75 169 SER A C 1
ATOM 1312 O O . SER A 1 169 ? -15.633 -12.742 12.719 1 96.75 169 SER A O 1
ATOM 1314 N N . VAL A 1 170 ? -14.438 -14.406 13.578 1 97.31 170 VAL A N 1
ATOM 1315 C CA . VAL A 1 170 ? -14.234 -15.062 12.289 1 97.31 170 VAL A CA 1
ATOM 1316 C C . VAL A 1 170 ? -15.586 -15.5 11.719 1 97.31 170 VAL A C 1
ATOM 1318 O O . VAL A 1 170 ? -15.734 -15.648 10.508 1 97.31 170 VAL A O 1
ATOM 1321 N N . ASN A 1 171 ? -16.578 -15.625 12.602 1 96.56 171 ASN A N 1
ATOM 1322 C CA . ASN A 1 171 ? -17.906 -16.047 12.18 1 96.56 171 ASN A CA 1
ATOM 1323 C C . ASN A 1 171 ? -18.578 -15 11.305 1 96.56 171 ASN A C 1
ATOM 1325 O O . ASN A 1 171 ? -19.547 -15.297 10.602 1 96.56 171 ASN A O 1
ATOM 1329 N N . LYS A 1 172 ? -18.078 -13.82 11.305 1 97.5 172 LYS A N 1
ATOM 1330 C CA . LYS A 1 172 ? -18.641 -12.742 10.5 1 97.5 172 LYS A CA 1
ATOM 1331 C C . LYS A 1 172 ? -18.156 -12.82 9.055 1 97.5 172 LYS A C 1
ATOM 1333 O O . LYS A 1 172 ? -18.734 -12.188 8.164 1 97.5 172 LYS A O 1
ATOM 1338 N N . VAL A 1 173 ? -17.141 -13.586 8.82 1 98.44 173 VAL A N 1
ATOM 1339 C CA . VAL A 1 173 ? -16.594 -13.719 7.473 1 98.44 173 VAL A CA 1
ATOM 1340 C C . VAL A 1 173 ? -17.5 -14.625 6.641 1 98.44 173 VAL A C 1
ATOM 1342 O O . VAL A 1 173 ? -17.672 -15.805 6.957 1 98.44 173 VAL A O 1
ATOM 1345 N N . LYS A 1 174 ? -17.984 -14.055 5.547 1 97.75 174 LYS A N 1
ATOM 1346 C CA . LYS A 1 174 ? -18.969 -14.789 4.738 1 97.75 174 LYS A CA 1
ATOM 1347 C C . LYS A 1 174 ? -18.344 -15.234 3.418 1 97.75 174 LYS A C 1
ATOM 1349 O O . LYS A 1 174 ? -18.969 -15.984 2.662 1 97.75 174 LYS A O 1
ATOM 1354 N N . GLY A 1 175 ? -17.109 -14.828 3.225 1 98.19 175 GLY A N 1
ATOM 1355 C CA . GLY A 1 175 ? -16.422 -15.281 2.021 1 98.19 175 GLY A CA 1
ATOM 1356 C C . GLY A 1 175 ? -15.047 -14.68 1.852 1 98.19 175 GLY A C 1
ATOM 1357 O O . GLY A 1 175 ? -14.742 -13.633 2.43 1 98.19 175 GLY A O 1
ATOM 1358 N N . ILE A 1 176 ? -14.25 -15.383 1.149 1 98.88 176 ILE A N 1
ATOM 1359 C CA . ILE A 1 176 ? -12.953 -14.898 0.683 1 98.88 176 ILE A CA 1
ATOM 1360 C C . ILE A 1 176 ? -12.922 -14.891 -0.844 1 98.88 176 ILE A C 1
ATOM 1362 O O . ILE A 1 176 ? -13.266 -15.891 -1.479 1 98.88 176 ILE A O 1
ATOM 1366 N N . VAL A 1 177 ? -12.594 -13.75 -1.407 1 98.88 177 VAL A N 1
ATOM 1367 C CA . VAL A 1 177 ? -12.5 -13.602 -2.855 1 98.88 177 VAL A CA 1
ATOM 1368 C C . VAL A 1 177 ? -11.031 -13.609 -3.275 1 98.88 177 VAL A C 1
ATOM 1370 O O . VAL A 1 177 ? -10.211 -12.883 -2.705 1 98.88 177 VAL A O 1
ATOM 1373 N N . CYS A 1 178 ? -10.688 -14.438 -4.203 1 98.81 178 CYS A N 1
ATOM 1374 C CA . CYS A 1 178 ? -9.328 -14.438 -4.73 1 98.81 178 CYS A CA 1
ATOM 1375 C C . CYS A 1 178 ? -9.32 -14.75 -6.223 1 98.81 178 CYS A C 1
ATOM 1377 O O . CYS A 1 178 ? -10.234 -15.414 -6.727 1 98.81 178 CYS A O 1
ATOM 1379 N N . SER A 1 179 ? -8.336 -14.25 -6.887 1 98.62 179 SER A N 1
ATOM 1380 C CA . SER A 1 179 ? -8.133 -14.617 -8.289 1 98.62 179 SER A CA 1
ATOM 1381 C C . SER A 1 179 ? -7.539 -16.016 -8.406 1 98.62 179 SER A C 1
ATOM 1383 O O . SER A 1 179 ? -6.781 -16.453 -7.539 1 98.62 179 SER A O 1
ATOM 1385 N N . VAL A 1 180 ? -7.898 -16.672 -9.5 1 98.62 180 VAL A N 1
ATOM 1386 C CA . VAL A 1 180 ? -7.414 -18.031 -9.695 1 98.62 180 VAL A CA 1
ATOM 1387 C C . VAL A 1 180 ? -6.793 -18.172 -11.086 1 98.62 180 VAL A C 1
ATOM 1389 O O . VAL A 1 180 ? -7.449 -17.906 -12.094 1 98.62 180 VAL A O 1
ATOM 1392 N N . GLY A 1 181 ? -5.527 -18.453 -11.133 1 96.75 181 GLY A N 1
ATOM 1393 C CA . GLY A 1 181 ? -4.84 -18.938 -12.32 1 96.75 181 GLY A CA 1
ATOM 1394 C C . GLY A 1 181 ? -4.57 -20.422 -12.281 1 96.75 181 GLY A C 1
ATOM 1395 O O . GLY A 1 181 ? -5.504 -21.234 -12.266 1 96.75 181 GLY A O 1
ATOM 1396 N N . GLY A 1 182 ? -3.336 -20.781 -12.07 1 95.94 182 GLY A N 1
ATOM 1397 C CA . GLY A 1 182 ? -2.984 -22.172 -11.914 1 95.94 182 GLY A CA 1
ATOM 1398 C C . GLY A 1 182 ? -3.467 -22.766 -10.609 1 95.94 182 GLY A C 1
ATOM 1399 O O . GLY A 1 182 ? -3.521 -24 -10.453 1 95.94 182 GLY A O 1
ATOM 1400 N N . GLY A 1 183 ? -3.77 -21.969 -9.703 1 98.31 183 GLY A N 1
ATOM 1401 C CA . GLY A 1 183 ? -4.426 -22.422 -8.492 1 98.31 183 GLY A CA 1
ATOM 1402 C C . GLY A 1 183 ? -3.529 -22.344 -7.266 1 98.31 183 GLY A C 1
ATOM 1403 O O . GLY A 1 183 ? -3.945 -22.703 -6.164 1 98.31 183 GLY A O 1
ATOM 1404 N N . GLY A 1 184 ? -2.332 -21.812 -7.406 1 98.5 184 GLY A N 1
ATOM 1405 C CA . GLY A 1 184 ? -1.403 -21.766 -6.289 1 98.5 184 GLY A CA 1
ATOM 1406 C C . GLY A 1 184 ? -1.921 -20.953 -5.113 1 98.5 184 GLY A C 1
ATOM 1407 O O . GLY A 1 184 ? -1.862 -21.406 -3.969 1 98.5 184 GLY A O 1
ATOM 1408 N N . LEU A 1 185 ? -2.379 -19.75 -5.359 1 98.81 185 LEU A N 1
ATOM 1409 C CA . LEU A 1 185 ? -2.943 -18.891 -4.316 1 98.81 185 LEU A CA 1
ATOM 1410 C C . LEU A 1 185 ? -4.129 -19.578 -3.645 1 98.81 185 LEU A C 1
ATOM 1412 O O . LEU A 1 185 ? -4.184 -19.672 -2.416 1 98.81 185 LEU A O 1
ATOM 1416 N N . TYR A 1 186 ? -5.008 -20.078 -4.449 1 98.88 186 TYR A N 1
ATOM 1417 C CA . TYR A 1 186 ? -6.219 -20.75 -3.977 1 98.88 186 TYR A CA 1
ATOM 1418 C C . TYR A 1 186 ? -5.875 -21.922 -3.07 1 98.88 186 TYR A C 1
ATOM 1420 O O . TYR A 1 186 ? -6.438 -22.062 -1.981 1 98.88 186 TYR A O 1
ATOM 1428 N N . ASN A 1 187 ? -4.922 -22.75 -3.537 1 98.94 187 ASN A N 1
ATOM 1429 C CA . ASN A 1 187 ? -4.527 -23.906 -2.742 1 98.94 187 ASN A CA 1
ATOM 1430 C C . ASN A 1 187 ? -3.99 -23.484 -1.375 1 98.94 187 ASN A C 1
ATOM 1432 O O . ASN A 1 187 ? -4.293 -24.125 -0.365 1 98.94 187 ASN A O 1
ATOM 1436 N N . GLY A 1 188 ? -3.186 -22.453 -1.362 1 98.88 188 GLY A N 1
ATOM 1437 C CA . GLY A 1 188 ? -2.678 -21.953 -0.096 1 98.88 188 GLY A CA 1
ATOM 1438 C C . GLY A 1 188 ? -3.771 -21.484 0.84 1 98.88 188 GLY A C 1
ATOM 1439 O O . GLY A 1 188 ? -3.73 -21.75 2.043 1 98.88 188 GLY A O 1
ATOM 1440 N N . ILE A 1 189 ? -4.742 -20.766 0.288 1 98.94 189 ILE A N 1
ATOM 1441 C CA . ILE A 1 189 ? -5.859 -20.281 1.086 1 98.94 189 ILE A CA 1
ATOM 1442 C C . ILE A 1 189 ? -6.617 -21.453 1.699 1 98.94 189 ILE A C 1
ATOM 1444 O O . ILE A 1 189 ? -6.898 -21.453 2.898 1 98.94 189 ILE A O 1
ATOM 1448 N N . ILE A 1 190 ? -6.879 -22.5 0.902 1 98.88 190 ILE A N 1
ATOM 1449 C CA . ILE A 1 190 ? -7.613 -23.656 1.38 1 98.88 190 ILE A CA 1
ATOM 1450 C C . ILE A 1 190 ? -6.824 -24.344 2.49 1 98.88 190 ILE A C 1
ATOM 1452 O O . ILE A 1 190 ? -7.375 -24.672 3.543 1 98.88 190 ILE A O 1
ATOM 1456 N N . GLN A 1 191 ? -5.527 -24.547 2.281 1 98.81 191 GLN A N 1
ATOM 1457 C CA . GLN A 1 191 ? -4.699 -25.188 3.295 1 98.81 191 GLN A CA 1
ATOM 1458 C C . GLN A 1 191 ? -4.719 -24.406 4.605 1 98.81 191 GLN A C 1
ATOM 1460 O O . GLN A 1 191 ? -4.785 -25 5.684 1 98.81 191 GLN A O 1
ATOM 1465 N N . GLY A 1 192 ? -4.605 -23.125 4.516 1 98.81 192 GLY A N 1
ATOM 1466 C CA . GLY A 1 192 ? -4.707 -22.297 5.707 1 98.81 192 GLY A CA 1
ATOM 1467 C C . GLY A 1 192 ? -6.043 -22.438 6.414 1 98.81 192 GLY A C 1
ATOM 1468 O O . GLY A 1 192 ? -6.094 -22.562 7.637 1 98.81 192 GLY A O 1
ATOM 1469 N N . LEU A 1 193 ? -7.109 -22.406 5.641 1 98.88 193 LEU A N 1
ATOM 1470 C CA . LEU A 1 193 ? -8.445 -22.531 6.211 1 98.88 193 LEU A CA 1
ATOM 1471 C C . LEU A 1 193 ? -8.625 -23.906 6.863 1 98.88 193 LEU A C 1
ATOM 1473 O O . LEU A 1 193 ? -9.266 -24.016 7.91 1 98.88 193 LEU A O 1
ATOM 1477 N N . GLU A 1 194 ? -8.109 -24.922 6.219 1 98.81 194 GLU A N 1
ATOM 1478 C CA . GLU A 1 194 ? -8.172 -26.25 6.793 1 98.81 194 GLU A CA 1
ATOM 1479 C C . GLU A 1 194 ? -7.512 -26.297 8.164 1 98.81 194 GLU A C 1
ATOM 1481 O O . GLU A 1 194 ? -8.039 -26.906 9.102 1 98.81 194 GLU A O 1
ATOM 1486 N N . ARG A 1 195 ? -6.379 -25.641 8.297 1 98.44 195 ARG A N 1
ATOM 1487 C CA . ARG A 1 195 ? -5.629 -25.625 9.547 1 98.44 195 ARG A CA 1
ATOM 1488 C C . ARG A 1 195 ? -6.469 -25.062 10.688 1 98.44 195 ARG A C 1
ATOM 1490 O O . ARG A 1 195 ? -6.293 -25.453 11.844 1 98.44 195 ARG A O 1
ATOM 1497 N N . TYR A 1 196 ? -7.41 -24.203 10.352 1 98.25 196 TYR A N 1
ATOM 1498 C CA . TYR A 1 196 ? -8.211 -23.547 11.383 1 98.25 196 TYR A CA 1
ATOM 1499 C C . TYR A 1 196 ? -9.625 -24.109 11.414 1 98.25 196 TYR A C 1
ATOM 1501 O O . TYR A 1 196 ? -10.492 -23.578 12.109 1 98.25 196 TYR A O 1
ATOM 1509 N N . GLY A 1 197 ? -9.883 -25.172 10.617 1 98.19 197 GLY A N 1
ATOM 1510 C CA . GLY A 1 197 ? -11.203 -25.781 10.562 1 98.19 197 GLY A CA 1
ATOM 1511 C C . GLY A 1 197 ? -12.25 -24.875 9.938 1 98.19 197 GLY A C 1
ATOM 1512 O O . GLY A 1 197 ? -13.43 -24.922 10.312 1 98.19 197 GLY A O 1
ATOM 1513 N N . LEU A 1 198 ? -11.828 -24.062 8.992 1 98.44 198 LEU A N 1
ATOM 1514 C CA . LEU A 1 198 ? -12.719 -23.047 8.445 1 98.44 198 LEU A CA 1
ATOM 1515 C C . LEU A 1 198 ? -13.031 -23.328 6.977 1 98.44 198 LEU A C 1
ATOM 1517 O O . LEU A 1 198 ? -13.883 -22.656 6.383 1 98.44 198 LEU A O 1
ATOM 1521 N N . ALA A 1 199 ? -12.445 -24.328 6.355 1 98.56 199 ALA A N 1
ATOM 1522 C CA . ALA A 1 199 ? -12.539 -24.562 4.914 1 98.56 199 ALA A CA 1
ATOM 1523 C C . ALA A 1 199 ? -13.969 -24.875 4.496 1 98.56 199 ALA A C 1
ATOM 1525 O O . ALA A 1 199 ? -14.391 -24.516 3.395 1 98.56 199 ALA A O 1
ATOM 1526 N N . ASP A 1 200 ? -14.719 -25.5 5.418 1 97.56 200 ASP A N 1
ATOM 1527 C CA . ASP A 1 200 ? -16.109 -25.844 5.129 1 97.56 200 ASP A CA 1
ATOM 1528 C C . ASP A 1 200 ? -17.047 -24.703 5.52 1 97.56 200 ASP A C 1
ATOM 1530 O O . ASP A 1 200 ? -18.219 -24.703 5.148 1 97.56 200 ASP A O 1
ATOM 1534 N N . ARG A 1 201 ? -16.531 -23.75 6.191 1 97.31 201 ARG A N 1
ATOM 1535 C CA . ARG A 1 201 ? -17.391 -22.719 6.773 1 97.31 201 ARG A CA 1
ATOM 1536 C C . ARG A 1 201 ? -17.297 -21.422 5.977 1 97.31 201 ARG A C 1
ATOM 1538 O O . ARG A 1 201 ? -18.266 -20.672 5.898 1 97.31 201 ARG A O 1
ATOM 1545 N N . ILE A 1 202 ? -16.172 -21.125 5.512 1 98.19 202 ILE A N 1
ATOM 1546 C CA . ILE A 1 202 ? -15.961 -19.891 4.762 1 98.19 202 ILE A CA 1
ATOM 1547 C C . ILE A 1 202 ? -15.828 -20.203 3.273 1 98.19 202 ILE A C 1
ATOM 1549 O O . ILE A 1 202 ? -14.805 -20.734 2.836 1 98.19 202 ILE A O 1
ATOM 1553 N N . PRO A 1 203 ? -16.812 -19.891 2.512 1 98 203 PRO A N 1
ATOM 1554 C CA . PRO A 1 203 ? -16.719 -20.172 1.077 1 98 203 PRO A CA 1
ATOM 1555 C C . PRO A 1 203 ? -15.68 -19.297 0.375 1 98 203 PRO A C 1
ATOM 1557 O O . PRO A 1 203 ? -15.492 -18.141 0.744 1 98 203 PRO A O 1
ATOM 1560 N N . ILE A 1 204 ? -15.086 -19.875 -0.665 1 98.75 204 ILE A N 1
ATOM 1561 C CA . ILE A 1 204 ? -14.164 -19.125 -1.527 1 98.75 204 ILE A CA 1
ATOM 1562 C C . ILE A 1 204 ? -14.852 -18.812 -2.854 1 98.75 204 ILE A C 1
ATOM 1564 O O . ILE A 1 204 ? -15.547 -19.656 -3.418 1 98.75 204 ILE A O 1
ATOM 1568 N N . VAL A 1 205 ? -14.727 -17.578 -3.26 1 98.81 205 VAL A N 1
ATOM 1569 C CA . VAL A 1 205 ? -15.133 -17.156 -4.598 1 98.81 205 VAL A CA 1
ATOM 1570 C C . VAL A 1 205 ? -13.891 -16.938 -5.465 1 98.81 205 VAL A C 1
ATOM 1572 O O . VAL A 1 205 ? -13.195 -15.93 -5.309 1 98.81 205 VAL A O 1
ATOM 1575 N N . GLY A 1 206 ? -13.648 -17.906 -6.348 1 98.81 206 GLY A N 1
ATOM 1576 C CA . GLY A 1 206 ? -12.555 -17.781 -7.297 1 98.81 206 GLY A CA 1
ATOM 1577 C C . GLY A 1 206 ? -12.922 -16.984 -8.531 1 98.81 206 GLY A C 1
ATOM 1578 O O . GLY A 1 206 ? -13.93 -17.266 -9.18 1 98.81 206 GLY A O 1
ATOM 1579 N N . VAL A 1 207 ? -12.07 -15.992 -8.859 1 98.88 207 VAL A N 1
ATOM 1580 C CA . VAL A 1 207 ? -12.414 -15.078 -9.945 1 98.88 207 VAL A CA 1
ATOM 1581 C C . VAL A 1 207 ? -11.398 -15.227 -11.078 1 98.88 207 VAL A C 1
ATOM 1583 O O . VAL A 1 207 ? -10.195 -15.344 -10.836 1 98.88 207 VAL A O 1
ATOM 1586 N N . GLU A 1 208 ? -11.836 -15.391 -12.266 1 98.62 208 GLU A N 1
ATOM 1587 C CA . GLU A 1 208 ? -11.062 -15.383 -13.5 1 98.62 208 GLU A CA 1
ATOM 1588 C C . GLU A 1 208 ? -11.609 -14.352 -14.484 1 98.62 208 GLU A C 1
ATOM 1590 O O . GLU A 1 208 ? -12.602 -13.68 -14.195 1 98.62 208 GLU A O 1
ATOM 1595 N N . THR A 1 209 ? -10.859 -14.141 -15.508 1 98.06 209 THR A N 1
ATOM 1596 C CA . THR A 1 209 ? -11.344 -13.305 -16.594 1 98.06 209 THR A CA 1
ATOM 1597 C C . THR A 1 209 ? -11.695 -14.148 -17.812 1 98.06 209 THR A C 1
ATOM 1599 O O . THR A 1 209 ? -11.164 -15.25 -17.984 1 98.06 209 THR A O 1
ATOM 1602 N N . ASN A 1 210 ? -12.594 -13.586 -18.578 1 96.88 210 ASN A N 1
ATOM 1603 C CA . ASN A 1 210 ? -12.883 -14.234 -19.859 1 96.88 210 ASN A CA 1
ATOM 1604 C C . ASN A 1 210 ? -11.625 -14.344 -20.719 1 96.88 210 ASN A C 1
ATOM 1606 O O . ASN A 1 210 ? -10.961 -13.344 -20.984 1 96.88 210 ASN A O 1
ATOM 1610 N N . GLY A 1 211 ? -11.328 -15.523 -21.188 1 95.19 211 GLY A N 1
ATOM 1611 C CA . GLY A 1 211 ? -10.102 -15.781 -21.922 1 95.19 211 GLY A CA 1
ATOM 1612 C C . GLY A 1 211 ? -9.039 -16.484 -21.078 1 95.19 211 GLY A C 1
ATOM 1613 O O . GLY A 1 211 ? -8.008 -16.906 -21.609 1 95.19 211 GLY A O 1
ATOM 1614 N N . CYS A 1 212 ? -9.281 -16.578 -19.766 1 94.88 212 CYS A N 1
ATOM 1615 C CA . CYS A 1 212 ? -8.43 -17.312 -18.844 1 94.88 212 CYS A CA 1
ATOM 1616 C C . CYS A 1 212 ? -9.258 -18.188 -17.906 1 94.88 212 CYS A C 1
ATOM 1618 O O . CYS A 1 212 ? -8.812 -18.516 -16.812 1 94.88 212 CYS A O 1
ATOM 1620 N N . HIS A 1 213 ? -10.438 -18.516 -18.25 1 97 213 HIS A N 1
ATOM 1621 C CA . HIS A 1 213 ? -11.414 -19.094 -17.344 1 97 213 HIS A CA 1
ATOM 1622 C C . HIS A 1 213 ? -11.359 -20.625 -17.359 1 97 213 HIS A C 1
ATOM 1624 O O . HIS A 1 213 ? -12.391 -21.281 -17.531 1 97 213 HIS A O 1
ATOM 1630 N N . VAL A 1 214 ? -10.203 -21.172 -17.172 1 96.12 214 VAL A N 1
ATOM 1631 C CA . VAL A 1 214 ? -10.008 -22.625 -17.156 1 96.12 214 VAL A CA 1
ATOM 1632 C C . VAL A 1 214 ? -10.594 -23.219 -15.883 1 96.12 214 VAL A C 1
ATOM 1634 O O . VAL A 1 214 ? -11.195 -24.297 -15.906 1 96.12 214 VAL A O 1
ATOM 1637 N N . PHE A 1 215 ? -10.414 -22.562 -14.797 1 97.69 215 PHE A N 1
ATOM 1638 C CA . PHE A 1 215 ? -10.945 -23 -13.508 1 97.69 215 PHE A CA 1
ATOM 1639 C C . PHE A 1 215 ? -12.461 -23.094 -13.555 1 97.69 215 PHE A C 1
ATOM 1641 O O . PHE A 1 215 ? -13.039 -24.125 -13.211 1 97.69 215 PHE A O 1
ATOM 1648 N N . ASN A 1 216 ? -13.094 -22.016 -13.984 1 98 216 ASN A N 1
ATOM 1649 C CA . ASN A 1 216 ? -14.547 -21.969 -14.102 1 98 216 ASN A CA 1
ATOM 1650 C C . ASN A 1 216 ? -15.086 -23.078 -14.992 1 98 216 ASN A C 1
ATOM 1652 O O . ASN A 1 216 ? -16.031 -23.781 -14.625 1 98 216 ASN A O 1
ATOM 1656 N N . THR A 1 217 ? -14.469 -23.25 -16.125 1 96.81 217 THR A N 1
ATOM 1657 C CA . THR A 1 217 ? -14.914 -24.25 -17.094 1 96.81 217 THR A CA 1
ATOM 1658 C C . THR A 1 217 ? -14.711 -25.656 -16.547 1 96.81 217 THR A C 1
ATOM 1660 O O . THR A 1 217 ? -15.562 -26.531 -16.734 1 96.81 217 THR A O 1
ATOM 1663 N N . SER A 1 218 ? -13.562 -25.859 -15.938 1 96.88 218 SER A N 1
ATOM 1664 C CA . SER A 1 218 ? -13.289 -27.156 -15.32 1 96.88 218 SER A CA 1
ATOM 1665 C C . SER A 1 218 ? -14.367 -27.516 -14.305 1 96.88 218 SER A C 1
ATOM 1667 O O . SER A 1 218 ? -14.82 -28.672 -14.258 1 96.88 218 SER A O 1
ATOM 1669 N N . LEU A 1 219 ? -14.727 -26.609 -13.461 1 97.06 219 LEU A N 1
ATOM 1670 C CA . LEU A 1 219 ? -15.734 -26.859 -12.438 1 97.06 219 LEU A CA 1
ATOM 1671 C C . LEU A 1 219 ? -17.094 -27.141 -13.078 1 97.06 219 LEU A C 1
ATOM 1673 O O . LEU A 1 219 ? -17.812 -28.047 -12.641 1 97.06 219 LEU A O 1
ATOM 1677 N N . LYS A 1 220 ? -17.453 -26.391 -14.086 1 95.88 220 LYS A N 1
ATOM 1678 C CA . LYS A 1 220 ? -18.734 -26.547 -14.75 1 95.88 220 LYS A CA 1
ATOM 1679 C C . LYS A 1 220 ? -18.859 -27.906 -15.414 1 95.88 220 LYS A C 1
ATOM 1681 O O . LYS A 1 220 ? -19.922 -28.531 -15.367 1 95.88 220 LYS A O 1
ATOM 1686 N N . ILE A 1 221 ? -17.766 -28.312 -15.977 1 94.62 221 ILE A N 1
ATOM 1687 C CA . ILE A 1 221 ? -17.781 -29.562 -16.734 1 94.62 221 ILE A CA 1
ATOM 1688 C C . ILE A 1 221 ? -17.547 -30.75 -15.789 1 94.62 221 ILE A C 1
ATOM 1690 O O . ILE A 1 221 ? -17.859 -31.891 -16.125 1 94.62 221 ILE A O 1
ATOM 1694 N N . GLY A 1 222 ? -16.906 -30.516 -14.664 1 94.81 222 GLY A N 1
ATOM 1695 C CA . GLY A 1 222 ? -16.703 -31.547 -13.656 1 94.81 222 GLY A CA 1
ATOM 1696 C C . GLY A 1 222 ? -15.391 -32.281 -13.82 1 94.81 222 GLY A C 1
ATOM 1697 O O . GLY A 1 222 ? -15.195 -33.344 -13.227 1 94.81 222 GLY A O 1
ATOM 1698 N N . GLN A 1 223 ? -14.531 -31.75 -14.688 1 94.25 223 GLN A N 1
ATOM 1699 C CA . GLN A 1 223 ? -13.18 -32.281 -14.867 1 94.25 223 GLN A CA 1
ATOM 1700 C C . GLN A 1 223 ? -12.227 -31.203 -15.367 1 94.25 223 GLN A C 1
ATOM 1702 O O . GLN A 1 223 ? -12.648 -30.266 -16.047 1 94.25 223 GLN A O 1
ATOM 1707 N N . PRO A 1 224 ? -10.938 -31.406 -15.062 1 94.38 224 PRO A N 1
ATOM 1708 C CA . PRO A 1 224 ? -9.984 -30.422 -15.57 1 94.38 224 PRO A CA 1
ATOM 1709 C C . PRO A 1 224 ? -9.961 -30.344 -17.094 1 94.38 224 PRO A C 1
ATOM 1711 O O . PRO A 1 224 ? -10.031 -31.375 -17.766 1 94.38 224 PRO A O 1
ATOM 1714 N N . VAL A 1 225 ? -9.898 -29.125 -17.578 1 93.06 225 VAL A N 1
ATOM 1715 C CA . VAL A 1 225 ? -9.805 -28.906 -19.016 1 93.06 225 VAL A CA 1
ATOM 1716 C C . VAL A 1 225 ? -8.5 -28.188 -19.344 1 93.06 225 VAL A C 1
ATOM 1718 O O . VAL A 1 225 ? -7.777 -27.75 -18.453 1 93.06 225 VAL A O 1
ATOM 1721 N N . GLN A 1 226 ? -8.18 -28.156 -20.609 1 91.19 226 GLN A N 1
ATOM 1722 C CA . GLN A 1 226 ? -6.973 -27.484 -21.062 1 91.19 226 GLN A CA 1
ATOM 1723 C C . GLN A 1 226 ? -7.305 -26.375 -22.062 1 91.19 226 GLN A C 1
ATOM 1725 O O . GLN A 1 226 ? -8.062 -26.594 -23 1 91.19 226 GLN A O 1
ATOM 1730 N N . PHE A 1 227 ? -6.793 -25.219 -21.797 1 88.19 227 PHE A N 1
ATOM 1731 C CA . PHE A 1 227 ? -6.926 -24.125 -22.75 1 88.19 227 PHE A CA 1
ATOM 1732 C C . PHE A 1 227 ? -5.871 -24.219 -23.844 1 88.19 227 PHE A C 1
ATOM 1734 O O . PHE A 1 227 ? -4.715 -24.562 -23.578 1 88.19 227 PHE A O 1
ATOM 1741 N N . LYS A 1 228 ? -6.309 -23.906 -25.078 1 85.44 228 LYS A N 1
ATOM 1742 C CA . LYS A 1 228 ? -5.387 -23.875 -26.219 1 85.44 228 LYS A CA 1
ATOM 1743 C C . LYS A 1 228 ? -4.594 -22.562 -26.234 1 85.44 228 LYS A C 1
ATOM 1745 O O . LYS A 1 228 ? -3.416 -22.562 -26.594 1 85.44 228 LYS A O 1
ATOM 1750 N N . LYS A 1 229 ? -5.277 -21.547 -25.875 1 86.56 229 LYS A N 1
ATOM 1751 C CA . LYS A 1 229 ? -4.66 -20.234 -25.969 1 86.56 229 LYS A CA 1
ATOM 1752 C C . LYS A 1 229 ? -5.238 -19.281 -24.906 1 86.56 229 LYS A C 1
ATOM 1754 O O . LYS A 1 229 ? -6.434 -19.328 -24.625 1 86.56 229 LYS A O 1
ATOM 1759 N N . ILE A 1 230 ? -4.387 -18.469 -24.391 1 86.06 230 ILE A N 1
ATOM 1760 C CA . ILE A 1 230 ? -4.793 -17.391 -23.484 1 86.06 230 ILE A CA 1
ATOM 1761 C C . ILE A 1 230 ? -5.152 -16.156 -24.297 1 86.06 230 ILE A C 1
ATOM 1763 O O . ILE A 1 230 ? -4.355 -15.695 -25.125 1 86.06 230 ILE A O 1
ATOM 1767 N N . THR A 1 231 ? -6.344 -15.57 -24.047 1 90.44 231 THR A N 1
ATOM 1768 C CA . THR A 1 231 ? -6.75 -14.43 -24.859 1 90.44 231 THR A CA 1
ATOM 1769 C C . THR A 1 231 ? -7.043 -13.211 -23.984 1 90.44 231 THR A C 1
ATOM 1771 O O . THR A 1 231 ? -7.199 -12.102 -24.484 1 90.44 231 THR A O 1
ATOM 1774 N N . SER A 1 232 ? -7.109 -13.406 -22.719 1 92.94 232 SER A N 1
ATOM 1775 C CA . SER A 1 232 ? -7.391 -12.328 -21.781 1 92.94 232 SER A CA 1
ATOM 1776 C C . SER A 1 232 ? -6.168 -11.438 -21.578 1 92.94 232 SER A C 1
ATOM 1778 O O . SER A 1 232 ? -5.031 -11.891 -21.719 1 92.94 232 SER A O 1
ATOM 1780 N N . ILE A 1 233 ? -6.406 -10.188 -21.203 1 91.81 233 ILE A N 1
ATOM 1781 C CA . ILE A 1 233 ? -5.348 -9.242 -20.875 1 91.81 233 ILE A CA 1
ATOM 1782 C C . ILE A 1 233 ? -4.75 -9.586 -19.516 1 91.81 233 ILE 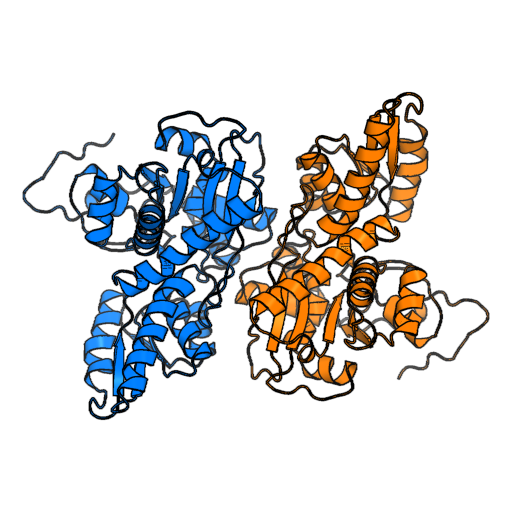A C 1
ATOM 1784 O O . ILE A 1 233 ? -3.637 -9.164 -19.188 1 91.81 233 ILE A O 1
ATOM 1788 N N . ALA A 1 234 ? -5.516 -10.25 -18.672 1 94.12 234 ALA A N 1
ATOM 1789 C CA . ALA A 1 234 ? -5.016 -10.703 -17.375 1 94.12 234 ALA A CA 1
ATOM 1790 C C . ALA A 1 234 ? -4.098 -11.914 -17.531 1 94.12 234 ALA A C 1
ATOM 1792 O O . ALA A 1 234 ? -4.383 -12.992 -17.016 1 94.12 234 ALA A O 1
ATOM 1793 N N . THR A 1 235 ? -2.969 -11.711 -18.109 1 89.5 235 THR A N 1
ATOM 1794 C CA . THR A 1 235 ? -2.068 -12.789 -18.516 1 89.5 235 THR A CA 1
ATOM 1795 C C . THR A 1 235 ? -1.541 -13.539 -17.297 1 89.5 235 THR A C 1
ATOM 1797 O O . THR A 1 235 ? -1.21 -14.719 -17.391 1 89.5 235 THR A O 1
ATOM 1800 N N . SER A 1 236 ? -1.519 -12.867 -16.156 1 92.56 236 SER A N 1
ATOM 1801 C CA . SER A 1 236 ? -1.034 -13.516 -14.945 1 92.56 236 SER A CA 1
ATOM 1802 C C . SER A 1 236 ? -1.99 -14.609 -14.477 1 92.56 236 SER A C 1
ATOM 1804 O O . SER A 1 236 ? -1.626 -15.453 -13.656 1 92.56 236 SER A O 1
ATOM 1806 N N . LEU A 1 237 ? -3.205 -14.633 -14.984 1 95 237 LEU A N 1
ATOM 1807 C CA . LEU A 1 237 ? -4.168 -15.68 -14.68 1 95 237 LEU A CA 1
ATOM 1808 C C . LEU A 1 237 ? -4.121 -16.781 -15.734 1 95 237 LEU A C 1
ATOM 1810 O O . LEU A 1 237 ? -4.77 -17.828 -15.586 1 95 237 LEU A O 1
ATOM 1814 N N . GLY A 1 238 ? -3.344 -16.516 -16.734 1 91.19 238 GLY A N 1
ATOM 1815 C CA . GLY A 1 238 ? -3.336 -17.438 -17.859 1 91.19 238 GLY A CA 1
ATOM 1816 C C . GLY A 1 238 ? -2.592 -18.719 -17.578 1 91.19 238 GLY A C 1
ATOM 1817 O O . GLY A 1 238 ? -1.424 -18.703 -17.188 1 91.19 238 GLY A O 1
ATOM 1818 N N . THR A 1 239 ? -3.287 -19.812 -17.75 1 90.56 239 THR A N 1
ATOM 1819 C CA . THR A 1 239 ? -2.725 -21.156 -17.672 1 90.56 239 THR A CA 1
ATOM 1820 C C . THR A 1 239 ? -3.477 -22.109 -18.578 1 90.56 239 THR A C 1
ATOM 1822 O O . THR A 1 239 ? -4.66 -21.906 -18.859 1 90.56 239 THR A O 1
ATOM 1825 N N . ALA A 1 240 ? -2.752 -23.047 -19.031 1 89.69 240 ALA A N 1
ATOM 1826 C CA . ALA A 1 240 ? -3.422 -24.047 -19.859 1 89.69 240 ALA A CA 1
ATOM 1827 C C . ALA A 1 240 ? -4.293 -24.969 -19.016 1 89.69 240 ALA A C 1
ATOM 1829 O O . ALA A 1 240 ? -5.363 -25.406 -19.438 1 89.69 240 ALA A O 1
ATOM 1830 N N . VAL A 1 241 ? -3.797 -25.297 -17.859 1 91.62 241 VAL A N 1
ATOM 1831 C CA . VAL A 1 241 ? -4.5 -26.203 -16.969 1 91.62 241 VAL A CA 1
ATOM 1832 C C . VAL A 1 241 ? -4.32 -25.766 -15.523 1 91.62 241 VAL A C 1
ATOM 1834 O O . VAL A 1 241 ? -3.277 -25.219 -15.164 1 91.62 241 VAL A O 1
ATOM 1837 N N . ILE A 1 242 ? -5.336 -26.016 -14.703 1 95.94 242 ILE A N 1
ATOM 1838 C CA . ILE A 1 242 ? -5.203 -25.797 -13.266 1 95.94 242 ILE A CA 1
ATOM 1839 C C . ILE A 1 242 ? -4.539 -27.016 -12.617 1 95.94 242 ILE A C 1
ATOM 1841 O O . ILE A 1 242 ? -4.512 -28.094 -13.203 1 95.94 242 ILE A O 1
ATOM 1845 N N . SER A 1 243 ? -3.971 -26.812 -11.461 1 96.88 243 SER A N 1
ATOM 1846 C CA . SER A 1 243 ? -3.4 -27.969 -10.766 1 96.88 243 SER A CA 1
ATOM 1847 C C . SER A 1 243 ? -4.484 -28.969 -10.375 1 96.88 243 SER A C 1
ATOM 1849 O O . SER A 1 243 ? -5.633 -28.594 -10.148 1 96.88 243 SER A O 1
ATOM 1851 N N . ASN A 1 244 ? -4.094 -30.234 -10.258 1 97.12 244 ASN A N 1
ATOM 1852 C CA . ASN A 1 244 ? -5.027 -31.25 -9.812 1 97.12 244 ASN A CA 1
ATOM 1853 C C . ASN A 1 244 ? -5.559 -30.953 -8.414 1 97.12 244 ASN A C 1
ATOM 1855 O O . ASN A 1 244 ? -6.746 -31.156 -8.141 1 97.12 244 ASN A O 1
ATOM 1859 N N . GLN A 1 245 ? -4.742 -30.5 -7.613 1 98.38 245 GLN A N 1
ATOM 1860 C CA . GLN A 1 245 ? -5.125 -30.172 -6.246 1 98.38 245 GLN A CA 1
ATOM 1861 C C . GLN A 1 245 ? -6.18 -29.062 -6.215 1 98.38 245 GLN A C 1
ATOM 1863 O O . GLN A 1 245 ? -7.098 -29.109 -5.395 1 98.38 245 GLN A O 1
ATOM 1868 N N . THR A 1 246 ? -6.051 -28.125 -7.082 1 98.62 246 THR A N 1
ATOM 1869 C CA . THR A 1 246 ? -7.008 -27.031 -7.172 1 98.62 246 THR A CA 1
ATOM 1870 C C . THR A 1 246 ? -8.406 -27.562 -7.484 1 98.62 246 THR A C 1
ATOM 1872 O O . THR A 1 246 ? -9.383 -27.172 -6.836 1 98.62 246 THR A O 1
ATOM 1875 N N . PHE A 1 247 ? -8.445 -28.406 -8.461 1 98.38 247 PHE A N 1
ATOM 1876 C CA . PHE A 1 247 ? -9.727 -28.984 -8.844 1 98.38 247 PHE A CA 1
ATOM 1877 C C . PHE A 1 247 ? -10.32 -29.797 -7.703 1 98.38 247 PHE A C 1
ATOM 1879 O O . PHE A 1 247 ? -11.508 -29.688 -7.402 1 98.38 247 PHE A O 1
ATOM 1886 N N . GLU A 1 248 ? -9.523 -30.578 -7.074 1 98.44 248 GLU A N 1
ATOM 1887 C CA . GLU A 1 248 ? -9.961 -31.422 -5.969 1 98.44 248 GLU A CA 1
ATOM 1888 C C . GLU A 1 248 ? -10.492 -30.578 -4.809 1 98.44 248 GLU A C 1
ATOM 1890 O O . GLU A 1 248 ? -11.555 -30.859 -4.262 1 98.44 248 GLU A O 1
ATOM 1895 N N . TYR A 1 249 ? -9.742 -29.562 -4.438 1 98.75 249 TYR A N 1
ATOM 1896 C CA . TYR A 1 249 ? -10.156 -28.672 -3.361 1 98.75 249 TYR A CA 1
ATOM 1897 C C . TYR A 1 249 ? -11.469 -27.969 -3.707 1 98.75 249 TYR A C 1
ATOM 1899 O O . TYR A 1 249 ? -12.359 -27.859 -2.859 1 98.75 249 TYR A O 1
ATOM 1907 N N . ALA A 1 250 ? -11.594 -27.562 -4.918 1 98.69 250 ALA A N 1
ATOM 1908 C CA . ALA A 1 250 ? -12.773 -26.797 -5.328 1 98.69 250 ALA A CA 1
ATOM 1909 C C . ALA A 1 250 ? -14.031 -27.656 -5.238 1 98.69 250 ALA A C 1
ATOM 1911 O O . ALA A 1 250 ? -15.086 -27.172 -4.816 1 98.69 250 ALA A O 1
ATOM 1912 N N . ARG A 1 251 ? -13.898 -28.859 -5.652 1 97.94 251 ARG A N 1
ATOM 1913 C CA . ARG A 1 251 ? -15.023 -29.781 -5.562 1 97.94 251 ARG A CA 1
ATOM 1914 C C . ARG A 1 251 ? -15.344 -30.109 -4.113 1 97.94 251 ARG A C 1
ATOM 1916 O O . ARG A 1 251 ? -16.5 -30.125 -3.711 1 97.94 251 ARG A O 1
ATOM 1923 N N . LYS A 1 252 ? -14.32 -30.344 -3.395 1 98.38 252 LYS A N 1
ATOM 1924 C CA . LYS A 1 252 ? -14.477 -30.75 -2 1 98.38 252 LYS A CA 1
ATOM 1925 C C . LYS A 1 252 ? -15.172 -29.656 -1.185 1 98.38 252 LYS A C 1
ATOM 1927 O O . LYS A 1 252 ? -16.016 -29.953 -0.333 1 98.38 252 LYS A O 1
ATOM 1932 N N . TYR A 1 253 ? -14.836 -28.422 -1.474 1 98.38 253 TYR A N 1
ATOM 1933 C CA . TYR A 1 253 ? -15.289 -27.359 -0.592 1 98.38 253 TYR A CA 1
ATOM 1934 C C . TYR A 1 253 ? -16.297 -26.469 -1.298 1 98.38 253 TYR A C 1
ATOM 1936 O O . TYR A 1 253 ? -16.578 -25.344 -0.842 1 98.38 253 TYR A O 1
ATOM 1944 N N . ASN A 1 254 ? -16.828 -26.891 -2.418 1 96.5 254 ASN A N 1
ATOM 1945 C CA . ASN A 1 254 ? -17.875 -26.203 -3.172 1 96.5 254 ASN A CA 1
ATOM 1946 C C . ASN A 1 254 ? -17.484 -24.75 -3.449 1 96.5 254 ASN A C 1
ATOM 1948 O O . ASN A 1 254 ? -18.25 -23.828 -3.113 1 96.5 254 ASN A O 1
ATOM 1952 N N . THR A 1 255 ? -16.281 -24.609 -3.992 1 98.19 255 THR A N 1
ATOM 1953 C CA . THR A 1 255 ? -15.789 -23.281 -4.328 1 98.19 255 THR A CA 1
ATOM 1954 C C . THR A 1 255 ? -16.625 -22.641 -5.434 1 98.19 255 THR A C 1
ATOM 1956 O O . THR A 1 255 ? -17.016 -23.312 -6.391 1 98.19 255 THR A O 1
ATOM 1959 N N . ARG A 1 256 ? -16.969 -21.344 -5.23 1 98.31 256 ARG A N 1
ATOM 1960 C CA . ARG A 1 256 ? -17.703 -20.594 -6.246 1 98.31 256 ARG A CA 1
ATOM 1961 C C . ARG A 1 256 ? -16.75 -20 -7.281 1 98.31 256 ARG A C 1
ATOM 1963 O O . ARG A 1 256 ? -15.586 -19.719 -6.977 1 98.31 256 ARG A O 1
ATOM 1970 N N . SER A 1 257 ? -17.266 -19.891 -8.5 1 98.56 257 SER A N 1
ATOM 1971 C CA . SER A 1 257 ? -16.422 -19.359 -9.578 1 98.56 257 SER A CA 1
ATOM 1972 C C . SER A 1 257 ? -17.141 -18.25 -10.344 1 98.56 257 SER A C 1
ATOM 1974 O O . SER A 1 257 ? -18.328 -18.375 -10.664 1 98.56 257 SER A O 1
ATOM 1976 N N . VAL A 1 258 ? -16.469 -17.156 -10.578 1 98.62 258 VAL A N 1
ATOM 1977 C CA . VAL A 1 258 ? -16.969 -16 -11.312 1 98.62 258 VAL A CA 1
ATOM 1978 C C . VAL A 1 258 ? -16 -15.625 -12.438 1 98.62 258 VAL A C 1
ATOM 1980 O O . VAL A 1 258 ? -14.789 -15.703 -12.266 1 98.62 258 VAL A O 1
ATOM 1983 N N . VAL A 1 259 ? -16.516 -15.297 -13.617 1 98.62 259 VAL A N 1
ATOM 1984 C CA . VAL A 1 259 ? -15.727 -14.852 -14.75 1 98.62 259 VAL A CA 1
ATOM 1985 C C . VAL A 1 259 ? -16.094 -13.41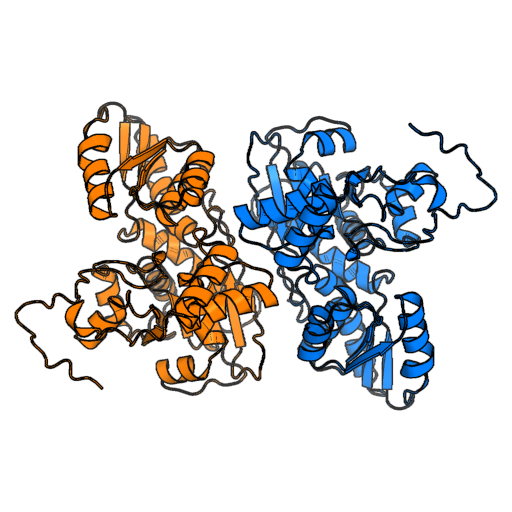4 -15.109 1 98.62 259 VAL A C 1
ATOM 1987 O O . VAL A 1 259 ? -17.266 -13.102 -15.305 1 98.62 259 VAL A O 1
ATOM 1990 N N . ILE A 1 260 ? -15.109 -12.547 -15.148 1 98.56 260 ILE A N 1
ATOM 1991 C CA . ILE A 1 260 ? -15.344 -11.133 -15.414 1 98.56 260 ILE A CA 1
ATOM 1992 C C . ILE A 1 260 ? -14.789 -10.758 -16.781 1 98.56 260 ILE A C 1
ATOM 1994 O O . ILE A 1 260 ? -13.773 -11.312 -17.219 1 98.56 260 ILE A O 1
ATOM 1998 N N . GLU A 1 261 ? -15.398 -9.852 -17.469 1 97.81 261 GLU A N 1
ATOM 1999 C CA . GLU A 1 261 ? -14.922 -9.359 -18.75 1 97.81 261 GLU A CA 1
ATOM 2000 C C . GLU A 1 261 ? -13.695 -8.461 -18.594 1 97.81 261 GLU A C 1
ATOM 2002 O O . GLU A 1 261 ? -13.625 -7.676 -17.641 1 97.81 261 GLU A O 1
ATOM 2007 N N . ASP A 1 262 ? -12.805 -8.562 -19.578 1 97.38 262 ASP A N 1
ATOM 2008 C CA . ASP A 1 262 ? -11.555 -7.809 -19.531 1 97.38 262 ASP A CA 1
ATOM 2009 C C . ASP A 1 262 ? -11.82 -6.312 -19.406 1 97.38 262 ASP A C 1
ATOM 2011 O O . ASP A 1 262 ? -11.141 -5.621 -18.641 1 97.38 262 ASP A O 1
ATOM 2015 N N . LYS A 1 263 ? -12.75 -5.812 -20.109 1 97.25 263 LYS A N 1
ATOM 2016 C CA . LYS A 1 263 ? -13.055 -4.383 -20.062 1 97.25 263 LYS A CA 1
ATOM 2017 C C . LYS A 1 263 ? -13.422 -3.938 -18.656 1 97.25 263 LYS A C 1
ATOM 2019 O O . LYS A 1 263 ? -12.93 -2.916 -18.172 1 97.25 263 LYS A O 1
ATOM 2024 N N . ASP A 1 264 ? -14.297 -4.707 -17.969 1 97.81 264 ASP A N 1
ATOM 2025 C CA . ASP A 1 264 ? -14.719 -4.402 -16.594 1 97.81 264 ASP A CA 1
ATOM 2026 C C . ASP A 1 264 ? -13.531 -4.434 -15.633 1 97.81 264 ASP A C 1
ATOM 2028 O O . ASP A 1 264 ? -13.438 -3.6 -14.734 1 97.81 264 ASP A O 1
ATOM 2032 N N . VAL A 1 265 ? -12.664 -5.359 -15.875 1 98.19 265 VAL A N 1
ATOM 2033 C CA . VAL A 1 265 ? -11.492 -5.527 -15.016 1 98.19 265 VAL A CA 1
ATOM 2034 C C . VAL A 1 265 ? -10.57 -4.324 -15.156 1 98.19 265 VAL A C 1
ATOM 2036 O O . VAL A 1 265 ? -10.094 -3.777 -14.156 1 98.19 265 VAL A O 1
ATOM 2039 N N . ILE A 1 266 ? -10.273 -3.9 -16.359 1 97.94 266 ILE A N 1
ATOM 2040 C CA . ILE A 1 266 ? -9.375 -2.775 -16.609 1 97.94 266 ILE A CA 1
ATOM 2041 C C . ILE A 1 266 ? -9.977 -1.501 -16.016 1 97.94 266 ILE A C 1
ATOM 2043 O O . ILE A 1 266 ? -9.281 -0.709 -15.383 1 97.94 266 ILE A O 1
ATOM 2047 N N . GLU A 1 267 ? -11.289 -1.318 -16.203 1 97.31 267 GLU A N 1
ATOM 2048 C CA . GLU A 1 267 ? -11.961 -0.166 -15.617 1 97.31 267 GLU A CA 1
ATOM 2049 C C . GLU A 1 267 ? -11.859 -0.179 -14.094 1 97.31 267 GLU A C 1
ATOM 2051 O O . GLU A 1 267 ? -11.68 0.869 -13.469 1 97.31 267 GLU A O 1
ATOM 2056 N N . THR A 1 268 ? -11.969 -1.35 -13.531 1 97.12 268 THR A N 1
ATOM 2057 C CA . THR A 1 268 ? -11.828 -1.494 -12.086 1 97.12 268 THR A CA 1
ATOM 2058 C C . THR A 1 268 ? -10.422 -1.121 -11.641 1 97.12 268 THR A C 1
ATOM 2060 O O . THR A 1 268 ? -10.242 -0.417 -10.648 1 97.12 268 THR A O 1
ATOM 2063 N N . CYS A 1 269 ? -9.406 -1.598 -12.398 1 97.25 269 CYS A N 1
ATOM 2064 C CA . CYS A 1 269 ? -8.023 -1.278 -12.062 1 97.25 269 CYS A CA 1
ATOM 2065 C C . CYS A 1 269 ? -7.797 0.229 -12.062 1 97.25 269 CYS A C 1
ATOM 2067 O O . CYS A 1 269 ? -7.207 0.773 -11.133 1 97.25 269 CYS A O 1
ATOM 2069 N N . LEU A 1 270 ? -8.281 0.868 -13.102 1 95.38 270 LEU A N 1
ATOM 2070 C CA . LEU A 1 270 ? -8.086 2.307 -13.234 1 95.38 270 LEU A CA 1
ATOM 2071 C C . LEU A 1 270 ? -8.859 3.064 -12.164 1 95.38 270 LEU A C 1
ATOM 2073 O O . LEU A 1 270 ? -8.344 4.012 -11.57 1 95.38 270 LEU A O 1
ATOM 2077 N N . LYS A 1 271 ? -10.102 2.643 -11.93 1 93.31 271 LYS A N 1
ATOM 2078 C CA . LYS A 1 271 ? -10.922 3.258 -10.891 1 93.31 271 LYS A CA 1
ATOM 2079 C C . LYS A 1 271 ? -10.266 3.125 -9.516 1 93.31 271 LYS A C 1
ATOM 2081 O O . LYS A 1 271 ? -10.211 4.09 -8.758 1 93.31 271 LYS A O 1
ATOM 2086 N N . TYR A 1 272 ? -9.773 1.983 -9.203 1 94.25 272 TYR A N 1
ATOM 2087 C CA . TYR A 1 272 ? -9.117 1.733 -7.922 1 94.25 272 TYR A CA 1
ATOM 2088 C C . TYR A 1 272 ? -7.859 2.582 -7.777 1 94.25 272 TYR A C 1
ATOM 2090 O O . TYR A 1 272 ? -7.594 3.135 -6.707 1 94.25 272 TYR A O 1
ATOM 2098 N N . THR A 1 273 ? -7.062 2.645 -8.836 1 93.19 273 THR A N 1
ATOM 2099 C CA . THR A 1 273 ? -5.859 3.469 -8.82 1 93.19 273 THR A CA 1
ATOM 2100 C C . THR A 1 273 ? -6.207 4.93 -8.555 1 93.19 273 THR A C 1
ATOM 2102 O O . THR A 1 273 ? -5.543 5.594 -7.75 1 93.19 273 THR A O 1
ATOM 2105 N N . HIS A 1 274 ? -7.23 5.34 -9.188 1 88.88 274 HIS A N 1
ATOM 2106 C CA . HIS A 1 274 ? -7.656 6.723 -9.016 1 88.88 274 HIS A CA 1
ATOM 2107 C C . HIS A 1 274 ? -8.125 6.984 -7.59 1 88.88 274 HIS A C 1
ATOM 2109 O O . HIS A 1 274 ? -7.848 8.047 -7.023 1 88.88 274 HIS A O 1
ATOM 2115 N N . GLN A 1 275 ? -8.766 6.066 -7.02 1 88 275 GLN A N 1
ATOM 2116 C CA . GLN A 1 275 ? -9.383 6.262 -5.715 1 88 275 GLN A CA 1
ATOM 2117 C C . GLN A 1 275 ? -8.383 6.02 -4.586 1 88 275 GLN A C 1
ATOM 2119 O O . GLN A 1 275 ? -8.422 6.699 -3.559 1 88 275 GLN A O 1
ATOM 2124 N N . PHE A 1 276 ? -7.473 5.055 -4.816 1 89.5 276 PHE A N 1
ATOM 2125 C CA . PHE A 1 276 ? -6.699 4.602 -3.666 1 89.5 276 PHE A CA 1
ATOM 2126 C C . PHE A 1 276 ? -5.203 4.676 -3.955 1 89.5 276 PHE A C 1
ATOM 2128 O O . PHE A 1 276 ? -4.387 4.27 -3.127 1 89.5 276 PHE A O 1
ATOM 2135 N N . ASN A 1 277 ? -4.832 5.18 -5.109 1 90.56 277 ASN A N 1
ATOM 2136 C CA . ASN A 1 277 ? -3.453 5.5 -5.469 1 90.56 277 ASN A CA 1
ATOM 2137 C C . ASN A 1 277 ? -2.586 4.246 -5.535 1 90.56 277 ASN A C 1
ATOM 2139 O O . ASN A 1 277 ? -1.395 4.293 -5.227 1 90.56 277 ASN A O 1
ATOM 2143 N N . MET A 1 278 ? -3.125 3.104 -5.855 1 93.5 278 MET A N 1
ATOM 2144 C CA . MET A 1 278 ? -2.41 1.845 -6.055 1 93.5 278 MET A CA 1
ATOM 2145 C C . MET A 1 278 ? -2.672 1.284 -7.449 1 93.5 278 MET A C 1
ATOM 2147 O O . MET A 1 278 ? -3.824 1.082 -7.836 1 93.5 278 MET A O 1
ATOM 2151 N N . VAL A 1 279 ? -1.627 1.034 -8.141 1 94 279 VAL A N 1
ATOM 2152 C CA . VAL A 1 279 ? -1.735 0.435 -9.469 1 94 279 VAL A CA 1
ATOM 2153 C C . VAL A 1 279 ? -1.801 -1.086 -9.344 1 94 279 VAL A C 1
ATOM 2155 O O . VAL A 1 279 ? -0.853 -1.718 -8.867 1 94 279 VAL A O 1
ATOM 2158 N N . ILE A 1 280 ? -2.852 -1.617 -9.719 1 95.12 280 ILE A N 1
ATOM 2159 C CA . ILE A 1 280 ? -3.018 -3.061 -9.594 1 95.12 280 ILE A CA 1
ATOM 2160 C C . ILE A 1 280 ? -3.086 -3.697 -10.977 1 95.12 280 ILE A C 1
ATOM 2162 O O . ILE A 1 280 ? -3.52 -3.061 -11.938 1 95.12 280 ILE A O 1
ATOM 2166 N N . GLU A 1 281 ? -2.652 -4.895 -11.117 1 96.62 281 GLU A N 1
ATOM 2167 C CA . GLU A 1 281 ? -2.74 -5.59 -12.391 1 96.62 281 GLU A CA 1
ATOM 2168 C C . GLU A 1 281 ? -4.117 -6.215 -12.586 1 96.62 281 GLU A C 1
ATOM 2170 O O . GLU A 1 281 ? -4.875 -6.371 -11.633 1 96.62 281 GLU A O 1
ATOM 2175 N N . PRO A 1 282 ? -4.414 -6.633 -13.781 1 97.56 282 PRO A N 1
ATOM 2176 C CA . PRO A 1 282 ? -5.754 -7.137 -14.102 1 97.56 282 PRO A CA 1
ATOM 2177 C C . PRO A 1 282 ? -6.145 -8.344 -13.25 1 97.56 282 PRO A C 1
ATOM 2179 O O . PRO A 1 282 ? -7.301 -8.469 -12.844 1 97.56 282 PRO A O 1
ATOM 2182 N N . ALA A 1 283 ? -5.219 -9.211 -12.945 1 97.88 283 ALA A N 1
ATOM 2183 C CA . ALA A 1 283 ? -5.531 -10.344 -12.086 1 97.88 283 ALA A CA 1
ATOM 2184 C C . ALA A 1 283 ? -6.082 -9.883 -10.742 1 97.88 283 ALA A C 1
ATOM 2186 O O . ALA A 1 283 ? -7.07 -10.422 -10.242 1 97.88 283 ALA A O 1
ATOM 2187 N N . CYS A 1 284 ? -5.461 -8.898 -10.148 1 98.19 284 CYS A N 1
ATOM 2188 C CA . CYS A 1 284 ? -5.902 -8.328 -8.883 1 98.19 284 CYS A CA 1
ATOM 2189 C C . CYS A 1 284 ? -7.219 -7.578 -9.055 1 98.19 284 CYS A C 1
ATOM 2191 O O . CYS A 1 284 ? -8.109 -7.676 -8.211 1 98.19 284 CYS A O 1
ATOM 2193 N N . GLY A 1 285 ? -7.34 -6.875 -10.148 1 98.19 285 GLY A N 1
ATOM 2194 C CA . GLY A 1 285 ? -8.555 -6.145 -10.461 1 98.19 285 GLY A CA 1
ATOM 2195 C C . GLY A 1 285 ? -9.781 -7.039 -10.57 1 98.19 285 GLY A C 1
ATOM 2196 O O . GLY A 1 285 ? -10.883 -6.637 -10.211 1 98.19 285 GLY A O 1
ATOM 2197 N N . ALA A 1 286 ? -9.57 -8.234 -11.055 1 98.62 286 ALA A N 1
ATOM 2198 C CA . ALA A 1 286 ? -10.68 -9.18 -11.188 1 98.62 286 ALA A CA 1
ATOM 2199 C C . ALA A 1 286 ? -11.305 -9.484 -9.836 1 98.62 286 ALA A C 1
ATOM 2201 O O . ALA A 1 286 ? -12.531 -9.445 -9.688 1 98.62 286 ALA A O 1
ATOM 2202 N N . ALA A 1 287 ? -10.508 -9.711 -8.844 1 98.56 287 ALA A N 1
ATOM 2203 C CA . ALA A 1 287 ? -11.008 -9.977 -7.5 1 98.56 287 ALA A CA 1
ATOM 2204 C C . ALA A 1 287 ? -11.641 -8.727 -6.891 1 98.56 287 ALA A C 1
ATOM 2206 O O . ALA A 1 287 ? -12.734 -8.789 -6.328 1 98.56 287 ALA A O 1
ATOM 2207 N N . LEU A 1 288 ? -11.023 -7.605 -7.078 1 97.75 288 LEU A N 1
ATOM 2208 C CA . LEU A 1 288 ? -11.492 -6.348 -6.5 1 97.75 288 LEU A CA 1
ATOM 2209 C C . LEU A 1 288 ? -12.812 -5.922 -7.125 1 97.75 288 LEU A C 1
ATOM 2211 O O . LEU A 1 288 ? -13.609 -5.219 -6.492 1 97.75 288 LEU A O 1
ATOM 2215 N N . HIS A 1 289 ? -13 -6.355 -8.359 1 98 289 HIS A N 1
ATOM 2216 C CA . HIS A 1 289 ? -14.234 -6.016 -9.07 1 98 289 HIS A CA 1
ATOM 2217 C C . HIS A 1 289 ? -15.461 -6.418 -8.266 1 98 289 HIS A C 1
ATOM 2219 O O . HIS A 1 289 ? -16.484 -5.738 -8.32 1 98 289 HIS A O 1
ATOM 2225 N N . LEU A 1 290 ? -15.359 -7.457 -7.484 1 97.06 290 LEU A N 1
ATOM 2226 C CA . LEU A 1 290 ? -16.5 -7.949 -6.723 1 97.06 290 LEU A CA 1
ATOM 2227 C C . LEU A 1 290 ? -16.812 -7.027 -5.547 1 97.06 290 LEU A C 1
ATOM 2229 O O . LEU A 1 290 ? -17.938 -6.996 -5.059 1 97.06 290 LEU A O 1
ATOM 2233 N N . GLY A 1 291 ? -15.867 -6.27 -5.035 1 95.12 291 GLY A N 1
ATOM 2234 C CA . GLY A 1 291 ? -16.125 -5.262 -4.02 1 95.12 291 GLY A CA 1
ATOM 2235 C C . GLY A 1 291 ? -16.938 -4.09 -4.539 1 95.12 291 GLY A C 1
ATOM 2236 O O . GLY A 1 291 ? -17.766 -3.537 -3.816 1 95.12 291 GLY A O 1
ATOM 2237 N N . TYR A 1 292 ? -16.703 -3.785 -5.801 1 94.12 292 TYR A N 1
ATOM 2238 C CA . TYR A 1 292 ? -17.422 -2.693 -6.441 1 94.12 292 TYR A CA 1
ATOM 2239 C C . TYR A 1 292 ? -18.797 -3.148 -6.906 1 94.12 292 TYR A C 1
ATOM 2241 O O . TYR A 1 292 ? -19.703 -2.328 -7.086 1 94.12 292 TYR A O 1
ATOM 2249 N N . ASN A 1 293 ? -18.906 -4.398 -7.184 1 94.38 293 ASN A N 1
ATOM 2250 C CA . ASN A 1 293 ? -20.125 -4.984 -7.723 1 94.38 293 ASN A CA 1
ATOM 2251 C C . ASN A 1 293 ? -20.641 -6.113 -6.84 1 94.38 293 ASN A C 1
ATOM 2253 O O . ASN A 1 293 ? -20.656 -7.277 -7.246 1 94.38 293 ASN A O 1
ATOM 2257 N N . THR A 1 294 ? -21.281 -5.766 -5.844 1 93.69 294 THR A N 1
ATOM 2258 C CA . THR A 1 294 ? -21.625 -6.691 -4.77 1 93.69 294 THR A CA 1
ATOM 2259 C C . THR A 1 294 ? -22.703 -7.668 -5.227 1 93.69 294 THR A C 1
ATOM 2261 O O . THR A 1 294 ? -22.797 -8.781 -4.711 1 93.69 294 THR A O 1
ATOM 2264 N N . LYS A 1 295 ? -23.469 -7.242 -6.188 1 94.38 295 LYS A N 1
ATOM 2265 C CA . LYS A 1 295 ? -24.5 -8.141 -6.707 1 94.38 295 LYS A CA 1
ATOM 2266 C C . LYS A 1 295 ? -23.875 -9.391 -7.316 1 94.38 295 LYS A C 1
ATOM 2268 O O . LYS A 1 295 ? -24.438 -10.492 -7.188 1 94.38 295 LYS A O 1
ATOM 2273 N N . ILE A 1 296 ? -22.75 -9.234 -7.984 1 96.62 296 ILE A N 1
ATOM 2274 C CA . ILE A 1 296 ? -22.047 -10.375 -8.555 1 96.62 296 ILE A CA 1
ATOM 2275 C C . ILE A 1 296 ? -21.609 -11.328 -7.441 1 96.62 296 ILE A C 1
ATOM 2277 O O . ILE A 1 296 ? -21.75 -12.547 -7.562 1 96.62 296 ILE A O 1
ATOM 2281 N N . LEU A 1 297 ? -21.141 -10.75 -6.391 1 96.19 297 LEU A N 1
ATOM 2282 C CA . LEU A 1 297 ? -20.672 -11.516 -5.238 1 96.19 297 LEU A CA 1
ATOM 2283 C C . LEU A 1 297 ? -21.828 -12.242 -4.566 1 96.19 297 LEU A C 1
ATOM 2285 O O . LEU A 1 297 ? -21.719 -13.43 -4.254 1 96.19 297 LEU A O 1
ATOM 2289 N N . GLU A 1 298 ? -22.922 -11.555 -4.355 1 96.75 298 GLU A N 1
ATOM 2290 C CA . GLU A 1 298 ? -24.094 -12.148 -3.73 1 96.75 298 GLU A CA 1
ATOM 2291 C C . GLU A 1 298 ? -24.641 -13.297 -4.57 1 96.75 298 GLU A C 1
ATOM 2293 O O . GLU A 1 298 ? -25.031 -14.336 -4.031 1 96.75 298 GLU A O 1
ATOM 2298 N N . ASN A 1 299 ? -24.625 -13.078 -5.863 1 97.44 299 ASN A N 1
ATOM 2299 C CA . ASN A 1 299 ? -25.078 -14.141 -6.762 1 97.44 299 ASN A CA 1
ATOM 2300 C C . ASN A 1 299 ? -24.172 -15.375 -6.66 1 97.44 299 ASN A C 1
ATOM 2302 O O . ASN A 1 299 ? -24.656 -16.5 -6.641 1 97.44 299 ASN A O 1
ATOM 2306 N N . ALA A 1 300 ? -22.922 -15.156 -6.605 1 97.69 300 ALA A N 1
ATOM 2307 C CA . ALA A 1 300 ? -21.969 -16.266 -6.508 1 97.69 300 ALA A CA 1
ATOM 2308 C C . ALA A 1 300 ? -22.141 -17.016 -5.188 1 97.69 300 ALA A C 1
ATOM 2310 O O . ALA A 1 300 ? -22.062 -18.25 -5.156 1 97.69 300 ALA A O 1
ATOM 2311 N N . LEU A 1 301 ? -22.375 -16.266 -4.176 1 96.94 301 LEU A N 1
ATOM 2312 C CA . LEU A 1 301 ? -22.5 -16.844 -2.844 1 96.94 301 LEU A CA 1
ATOM 2313 C C . LEU A 1 301 ? -23.875 -17.469 -2.643 1 96.94 301 LEU A C 1
ATOM 2315 O O . LEU A 1 301 ? -24.062 -18.297 -1.746 1 96.94 301 LEU A O 1
ATOM 2319 N N . GLY A 1 302 ? -24.859 -17.031 -3.424 1 95.94 302 GLY A N 1
ATOM 2320 C CA . GLY A 1 302 ? -26.219 -17.562 -3.338 1 95.94 302 GLY A CA 1
ATOM 2321 C C . GLY A 1 302 ? -27.016 -16.953 -2.203 1 95.94 302 GLY A C 1
ATOM 2322 O O . GLY A 1 302 ? -28.047 -17.5 -1.79 1 95.94 302 GLY A O 1
ATOM 2323 N N . SER A 1 303 ? -26.547 -15.859 -1.588 1 94.19 303 SER A N 1
ATOM 2324 C CA . SER A 1 303 ? -27.25 -15.203 -0.486 1 94.19 303 SER A CA 1
ATOM 2325 C C . SER A 1 303 ? -26.922 -13.711 -0.435 1 94.19 303 SER A C 1
ATOM 2327 O O . SER A 1 303 ? -25.859 -13.289 -0.897 1 94.19 303 SER A O 1
ATOM 2329 N N . LYS A 1 304 ? -27.828 -13 0.149 1 95 304 LYS A N 1
ATOM 2330 C CA . LYS A 1 304 ? -27.594 -11.578 0.382 1 95 304 LYS A CA 1
ATOM 2331 C C . LYS A 1 304 ? -26.656 -11.367 1.563 1 95 304 LYS A C 1
ATOM 2333 O O . LYS A 1 304 ? -26.656 -12.148 2.512 1 95 304 LYS A O 1
ATOM 2338 N N . LEU A 1 305 ? -25.906 -10.352 1.43 1 95 305 LEU A N 1
ATOM 2339 C CA . LEU A 1 305 ? -24.984 -9.992 2.502 1 95 305 LEU A CA 1
ATOM 2340 C C . LEU A 1 305 ? -25.594 -8.922 3.406 1 95 305 LEU A C 1
ATOM 2342 O O . LEU A 1 305 ? -26.25 -8 2.926 1 95 305 LEU A O 1
ATOM 2346 N N . ALA A 1 306 ? -25.375 -9.07 4.672 1 94.38 306 ALA A N 1
ATOM 2347 C CA . ALA A 1 306 ? -25.828 -8.078 5.656 1 94.38 306 ALA A CA 1
ATOM 2348 C C . ALA A 1 306 ? -24.734 -7.047 5.926 1 94.38 306 ALA A C 1
ATOM 2350 O O . ALA A 1 306 ? -23.578 -7.242 5.543 1 94.38 306 ALA A O 1
ATOM 2351 N N . ALA A 1 307 ? -25.125 -6.023 6.668 1 91.06 307 ALA A N 1
ATOM 2352 C CA . ALA A 1 307 ? -24.234 -4.887 6.914 1 91.06 307 ALA A CA 1
ATOM 2353 C C . ALA A 1 307 ? -23.062 -5.285 7.801 1 91.06 307 ALA A C 1
ATOM 2355 O O . ALA A 1 307 ? -21.969 -4.715 7.691 1 91.06 307 ALA A O 1
ATOM 2356 N N . ASP A 1 308 ? -23.234 -6.348 8.578 1 93.19 308 ASP A N 1
ATOM 2357 C CA . ASP A 1 308 ? -22.188 -6.734 9.516 1 93.19 308 ASP A CA 1
ATOM 2358 C C . ASP A 1 308 ? -21.359 -7.906 8.977 1 93.19 308 ASP A C 1
ATOM 2360 O O . ASP A 1 308 ? -20.375 -8.32 9.594 1 93.19 308 ASP A O 1
ATOM 2364 N N . ASP A 1 309 ? -21.797 -8.406 7.809 1 96.88 309 ASP A N 1
ATOM 2365 C CA . ASP A 1 309 ? -21.031 -9.477 7.176 1 96.88 309 ASP A CA 1
ATOM 2366 C C . ASP A 1 309 ? -19.688 -8.953 6.645 1 96.88 309 ASP A C 1
ATOM 2368 O O . ASP A 1 309 ? -19.594 -7.789 6.25 1 96.88 309 ASP A O 1
ATOM 2372 N N . ILE A 1 310 ? -18.75 -9.844 6.703 1 97.62 310 ILE A N 1
ATOM 2373 C CA . ILE A 1 310 ? -17.422 -9.477 6.242 1 97.62 310 ILE A CA 1
ATOM 2374 C C . ILE A 1 310 ? -17.047 -10.328 5.035 1 97.62 310 ILE A C 1
ATOM 2376 O O . ILE A 1 310 ? -17.25 -11.547 5.039 1 97.62 310 ILE A O 1
ATOM 2380 N N . VAL A 1 311 ? -16.594 -9.68 4.027 1 98.12 311 VAL A N 1
ATOM 2381 C CA . VAL A 1 311 ? -15.953 -10.344 2.893 1 98.12 311 VAL A CA 1
ATOM 2382 C C . VAL A 1 311 ? -14.492 -9.922 2.795 1 98.12 311 VAL A C 1
ATOM 2384 O O . VAL A 1 311 ? -14.18 -8.727 2.852 1 98.12 311 VAL A O 1
ATOM 2387 N N . ILE A 1 312 ? -13.625 -10.883 2.727 1 98.75 312 ILE A N 1
ATOM 2388 C CA . ILE A 1 312 ? -12.203 -10.609 2.58 1 98.75 312 ILE A CA 1
ATOM 2389 C C . ILE A 1 312 ? -11.789 -10.789 1.121 1 98.75 312 ILE A C 1
ATOM 2391 O O . ILE A 1 312 ? -12.062 -11.828 0.517 1 98.75 312 ILE A O 1
ATOM 2395 N N . ILE A 1 313 ? -11.211 -9.781 0.542 1 98.62 313 ILE A N 1
ATOM 2396 C CA . ILE A 1 313 ? -10.664 -9.859 -0.809 1 98.62 313 ILE A CA 1
ATOM 2397 C C . ILE A 1 313 ? -9.141 -9.891 -0.75 1 98.62 313 ILE A C 1
ATOM 2399 O O . ILE A 1 313 ? -8.516 -9.047 -0.103 1 98.62 313 ILE A O 1
ATOM 2403 N N . ILE A 1 314 ? -8.57 -10.891 -1.381 1 98.88 314 ILE A N 1
ATOM 2404 C CA . ILE A 1 314 ? -7.117 -10.945 -1.479 1 98.88 314 ILE A CA 1
ATOM 2405 C C . ILE A 1 314 ? -6.641 -10.016 -2.592 1 98.88 314 ILE A C 1
ATOM 2407 O O . ILE A 1 314 ? -6.863 -10.289 -3.773 1 98.88 314 ILE A O 1
ATOM 2411 N N . ALA A 1 315 ? -6.066 -8.93 -2.18 1 98.19 315 ALA A N 1
ATOM 2412 C CA . ALA A 1 315 ? -5.387 -8.07 -3.15 1 98.19 315 ALA A CA 1
ATOM 2413 C C . ALA A 1 315 ? -4.027 -8.648 -3.531 1 98.19 315 ALA A C 1
ATOM 2415 O O . ALA A 1 315 ? -2.998 -8.234 -2.992 1 98.19 315 ALA A O 1
ATOM 2416 N N . CYS A 1 316 ? -4.07 -9.477 -4.508 1 97.81 316 CYS A N 1
ATOM 2417 C CA . CYS A 1 316 ? -2.953 -10.367 -4.785 1 97.81 316 CYS A CA 1
ATOM 2418 C C . CYS A 1 316 ? -1.759 -9.602 -5.332 1 97.81 316 CYS A C 1
ATOM 2420 O O . CYS A 1 316 ? -0.631 -10.094 -5.312 1 97.81 316 CYS A O 1
ATOM 2422 N N . GLY A 1 317 ? -2.01 -8.398 -5.848 1 94.62 317 GLY A N 1
ATOM 2423 C CA . GLY A 1 317 ? -0.932 -7.57 -6.367 1 94.62 317 GLY A CA 1
ATOM 2424 C C . GLY A 1 317 ? -0.571 -7.895 -7.805 1 94.62 317 GLY A C 1
ATOM 2425 O O . GLY A 1 317 ? -1.438 -8.266 -8.602 1 94.62 317 GLY A O 1
ATOM 2426 N N . GLY A 1 318 ? 0.641 -7.602 -8.094 1 93.06 318 GLY A N 1
ATOM 2427 C CA . GLY A 1 318 ? 1.202 -7.777 -9.422 1 93.06 318 GLY A CA 1
ATOM 2428 C C . GLY A 1 318 ? 2.053 -6.605 -9.875 1 93.06 318 GLY A C 1
ATOM 2429 O O . GLY A 1 318 ? 1.792 -5.461 -9.492 1 93.06 318 GLY A O 1
ATOM 2430 N N . SER A 1 319 ? 3.021 -6.945 -10.688 1 90.19 319 SER A N 1
ATOM 2431 C CA . SER A 1 319 ? 4.004 -5.938 -11.078 1 90.19 319 SER A CA 1
ATOM 2432 C C . SER A 1 319 ? 4.117 -5.828 -12.594 1 90.19 319 SER A C 1
ATOM 2434 O O . SER A 1 319 ? 4.98 -5.117 -13.109 1 90.19 319 SER A O 1
ATOM 2436 N N . SER A 1 320 ? 3.211 -6.406 -13.281 1 88.25 320 SER A N 1
ATOM 2437 C CA . SER A 1 320 ? 3.418 -6.574 -14.711 1 88.25 320 SER A CA 1
ATOM 2438 C C . SER A 1 320 ? 2.826 -5.406 -15.5 1 88.25 320 SER A C 1
ATOM 2440 O O . SER A 1 320 ? 3.166 -5.203 -16.672 1 88.25 320 SER A O 1
ATOM 2442 N N . ASN A 1 321 ? 1.947 -4.652 -14.938 1 89.81 321 ASN A N 1
ATOM 2443 C CA . ASN A 1 321 ? 1.265 -3.611 -15.703 1 89.81 321 ASN A CA 1
ATOM 2444 C C . ASN A 1 321 ? 1.513 -2.227 -15.109 1 89.81 321 ASN A C 1
ATOM 2446 O O . ASN A 1 321 ? 1.596 -2.074 -13.891 1 89.81 321 ASN A O 1
ATOM 2450 N N . THR A 1 322 ? 1.57 -1.272 -15.992 1 90.81 322 THR A N 1
ATOM 2451 C CA . THR A 1 322 ? 1.57 0.136 -15.617 1 90.81 322 THR A CA 1
ATOM 2452 C C . THR A 1 322 ? 0.203 0.764 -15.867 1 90.81 322 THR A C 1
ATOM 2454 O O . THR A 1 322 ? -0.653 0.162 -16.516 1 90.81 322 THR A O 1
ATOM 2457 N N . ILE A 1 323 ? 0.032 1.923 -15.391 1 91.62 323 ILE A N 1
ATOM 2458 C CA . ILE A 1 323 ? -1.204 2.65 -15.656 1 91.62 323 ILE A CA 1
ATOM 2459 C C . ILE A 1 323 ? -1.35 2.895 -17.156 1 91.62 323 ILE A C 1
ATOM 2461 O O . ILE A 1 323 ? -2.453 2.82 -17.703 1 91.62 323 ILE A O 1
ATOM 2465 N N . LYS A 1 324 ? -0.254 3.223 -17.781 1 90.81 324 LYS A N 1
ATOM 2466 C CA . LYS A 1 324 ? -0.267 3.463 -19.219 1 90.81 324 LYS A CA 1
ATOM 2467 C C . LYS A 1 324 ? -0.722 2.223 -19.984 1 90.81 324 LYS A C 1
ATOM 2469 O O . LYS A 1 324 ? -1.511 2.322 -20.922 1 90.81 324 LYS A O 1
ATOM 2474 N N . ASP A 1 325 ? -0.195 1.064 -19.562 1 92.81 325 ASP A N 1
ATOM 2475 C CA . ASP A 1 325 ? -0.629 -0.191 -20.156 1 92.81 325 ASP A CA 1
ATOM 2476 C C . ASP A 1 325 ? -2.146 -0.348 -20.078 1 92.81 325 ASP A C 1
ATOM 2478 O O . ASP A 1 325 ? -2.791 -0.755 -21.047 1 92.81 325 ASP A O 1
ATOM 2482 N N . LEU A 1 326 ? -2.672 -0.052 -18.906 1 94.81 326 LEU A N 1
ATOM 2483 C CA . LEU A 1 326 ? -4.098 -0.233 -18.641 1 94.81 326 LEU A CA 1
ATOM 2484 C C . LEU A 1 326 ? -4.93 0.749 -19.453 1 94.81 326 LEU A C 1
ATOM 2486 O O . LEU A 1 326 ? -5.949 0.37 -20.047 1 94.81 326 LEU A O 1
ATOM 2490 N N . GLU A 1 327 ? -4.488 1.968 -19.531 1 94.06 327 GLU A N 1
ATOM 2491 C CA . GLU A 1 327 ? -5.195 2.984 -20.297 1 94.06 327 GLU A CA 1
ATOM 2492 C C . GLU A 1 327 ? -5.199 2.643 -21.797 1 94.06 327 GLU A C 1
ATOM 2494 O O . GLU A 1 327 ? -6.227 2.762 -22.453 1 94.06 327 GLU A O 1
ATOM 2499 N N . GLU A 1 328 ? -4.078 2.252 -22.281 1 93.94 328 GLU A N 1
ATOM 2500 C CA . GLU A 1 328 ? -3.967 1.874 -23.688 1 93.94 328 GLU A CA 1
ATOM 2501 C C . GLU A 1 328 ? -4.848 0.669 -24.016 1 93.94 328 GLU A C 1
ATOM 2503 O O . GLU A 1 328 ? -5.473 0.616 -25.078 1 93.94 328 GLU A O 1
ATOM 2508 N N . ALA A 1 329 ? -4.828 -0.275 -23.094 1 93.81 329 ALA A N 1
ATOM 2509 C CA . ALA A 1 329 ? -5.672 -1.451 -23.281 1 93.81 329 ALA A CA 1
ATOM 2510 C C . ALA A 1 329 ? -7.148 -1.064 -23.344 1 93.81 329 ALA A C 1
ATOM 2512 O O . ALA A 1 329 ? -7.898 -1.563 -24.172 1 93.81 329 ALA A O 1
ATOM 2513 N N . LEU A 1 330 ? -7.562 -0.21 -22.438 1 94.31 330 LEU A N 1
ATOM 2514 C CA . LEU A 1 330 ? -8.953 0.215 -22.406 1 94.31 330 LEU A CA 1
ATOM 2515 C C . LEU A 1 330 ? -9.344 0.944 -23.688 1 94.31 330 LEU A C 1
ATOM 2517 O O . LEU A 1 330 ? -10.43 0.716 -24.234 1 94.31 330 LEU A O 1
ATOM 2521 N N . ASP A 1 331 ? -8.453 1.812 -24.156 1 93.44 331 ASP A N 1
ATOM 2522 C CA . ASP A 1 331 ? -8.695 2.553 -25.391 1 93.44 331 ASP A CA 1
ATOM 2523 C C . ASP A 1 331 ? -8.852 1.604 -26.578 1 93.44 331 ASP A C 1
ATOM 2525 O O . ASP A 1 331 ? -9.711 1.809 -27.422 1 93.44 331 ASP A O 1
ATOM 2529 N N . SER A 1 332 ? -8.008 0.654 -26.641 1 92.06 332 SER A N 1
ATOM 2530 C CA . SER A 1 332 ? -8.07 -0.336 -27.703 1 92.06 332 SER A CA 1
ATOM 2531 C C . SER A 1 332 ? -9.375 -1.121 -27.672 1 92.06 332 SER A C 1
ATOM 2533 O O . SER A 1 332 ? -9.945 -1.449 -28.703 1 92.06 332 SER A O 1
ATOM 2535 N N . MET A 1 333 ? -9.875 -1.443 -26.484 1 90.31 333 MET A N 1
ATOM 2536 C CA . MET A 1 333 ? -11.102 -2.217 -26.312 1 90.31 333 MET A CA 1
ATOM 2537 C C . MET A 1 333 ? -12.32 -1.383 -26.688 1 90.31 333 MET A C 1
ATOM 2539 O O . MET A 1 333 ? -13.328 -1.921 -27.156 1 90.31 333 MET A O 1
ATOM 2543 N N . ARG A 1 334 ? -12.227 -0.157 -26.406 1 87.25 334 ARG A N 1
ATOM 2544 C CA . ARG A 1 334 ? -13.328 0.735 -26.75 1 87.25 334 ARG A CA 1
ATOM 2545 C C . ARG A 1 334 ? -13.445 0.917 -28.266 1 87.25 334 ARG A C 1
ATOM 2547 O O . ARG A 1 334 ? -14.539 1.124 -28.781 1 87.25 334 ARG A O 1
ATOM 2554 N N . LYS A 1 335 ? -12.352 1.054 -28.938 1 83.12 335 LYS A N 1
ATOM 2555 C CA . LYS A 1 335 ? -12.344 1.186 -30.391 1 83.12 335 LYS A CA 1
ATOM 2556 C C . LYS A 1 335 ? -12.805 -0.104 -31.062 1 83.12 335 LYS A C 1
ATOM 2558 O O . LYS A 1 335 ? -13.398 -0.07 -32.156 1 83.12 335 LYS A O 1
ATOM 2563 N N . LYS A 1 336 ? -12.344 -1.287 -30.578 1 67 336 LYS A N 1
ATOM 2564 C CA . LYS A 1 336 ? -12.719 -2.57 -31.156 1 67 336 LYS A CA 1
ATOM 2565 C C . LYS A 1 336 ? -14.148 -2.951 -30.781 1 67 336 LYS A C 1
ATOM 2567 O O . LYS A 1 336 ? -14.477 -3.027 -29.594 1 67 336 LYS A O 1
ATOM 2572 N N . ASP A 1 337 ? -15.141 -2.346 -31.312 1 54.09 337 ASP A N 1
ATOM 2573 C CA . ASP A 1 337 ? -16.484 -2.904 -31.141 1 54.09 337 ASP A CA 1
ATOM 2574 C C . ASP A 1 337 ? -16.438 -4.43 -31.141 1 54.09 337 ASP A C 1
ATOM 2576 O O . ASP A 1 337 ? -17.203 -5.074 -31.859 1 54.09 337 ASP A O 1
ATOM 2580 N N . THR A 1 338 ? -15.367 -5.074 -30.922 1 45.5 338 THR A N 1
ATOM 2581 C CA . THR A 1 338 ? -15.266 -6.449 -31.406 1 45.5 338 THR A CA 1
ATOM 2582 C C . THR A 1 338 ? -16.156 -7.375 -30.578 1 45.5 338 THR A C 1
ATOM 2584 O O . THR A 1 338 ? -16.125 -7.363 -29.359 1 45.5 338 THR A O 1
ATOM 2587 N N . PRO A 1 339 ? -16.984 -8.094 -31.328 1 42.41 339 PRO A N 1
ATOM 2588 C CA . PRO A 1 339 ? -17.844 -9.148 -30.812 1 42.41 339 PRO A CA 1
ATOM 2589 C C . PRO A 1 339 ? -17.078 -10.18 -29.969 1 42.41 339 PRO A C 1
ATOM 2591 O O . PRO A 1 339 ? -15.898 -10.438 -30.234 1 42.41 339 PRO A O 1
ATOM 2594 N N . VAL A 1 340 ? -17.438 -10.43 -28.766 1 43.88 340 VAL A N 1
ATOM 2595 C CA . VAL A 1 340 ? -17.016 -11.5 -27.859 1 43.88 340 VAL A CA 1
ATOM 2596 C C . VAL A 1 340 ? -16.766 -12.773 -28.656 1 43.88 340 VAL A C 1
ATOM 2598 O O . VAL A 1 340 ? -17.672 -13.266 -29.344 1 43.88 340 VAL A O 1
ATOM 2601 N N . ILE A 1 341 ? -15.648 -13.125 -29.078 1 40.06 341 ILE A N 1
ATOM 2602 C CA . ILE A 1 341 ? -15.32 -14.406 -29.703 1 40.06 341 ILE A CA 1
ATOM 2603 C C . ILE A 1 341 ? -15.945 -15.539 -28.906 1 40.06 341 ILE A C 1
ATOM 2605 O O . ILE A 1 341 ? -15.875 -15.555 -27.672 1 40.06 341 ILE A O 1
ATOM 2609 N N . GLU A 1 342 ? -16.688 -16.391 -29.578 1 42.56 342 GLU A N 1
ATOM 2610 C CA . GLU A 1 342 ? -17.328 -17.594 -29.062 1 42.56 342 GLU A CA 1
ATOM 2611 C C . GLU A 1 342 ? -16.328 -18.516 -28.375 1 42.56 342 GLU A C 1
ATOM 2613 O O . GLU A 1 342 ? -15.328 -18.906 -28.984 1 42.56 342 GLU A O 1
ATOM 2618 N N . VAL A 1 343 ? -16.281 -18.641 -27.031 1 47.16 343 VAL A N 1
ATOM 2619 C CA . VAL A 1 343 ? -15.602 -19.281 -25.906 1 47.16 343 VAL A CA 1
ATOM 2620 C C . VAL A 1 343 ? -15.398 -20.766 -26.203 1 47.16 343 VAL A C 1
ATOM 2622 O O . VAL A 1 343 ? -14.414 -21.375 -25.766 1 47.16 343 VAL A O 1
ATOM 2625 N N . ALA A 1 344 ? -16.297 -21.469 -26.984 1 47.44 344 ALA A N 1
ATOM 2626 C CA . ALA A 1 344 ? -16.281 -22.938 -27.016 1 47.44 344 ALA A CA 1
ATOM 2627 C C . ALA A 1 344 ? -15.039 -23.453 -27.719 1 47.44 344 ALA A C 1
ATOM 2629 O O . ALA A 1 344 ? -14.492 -24.5 -27.344 1 47.44 344 ALA A O 1
ATOM 2630 N N . ASP A 1 345 ? -14.438 -22.609 -28.672 1 52.69 345 ASP A N 1
ATOM 2631 C CA . ASP A 1 345 ? -13.367 -23.125 -29.516 1 52.69 345 ASP A CA 1
ATOM 2632 C C . ASP A 1 345 ? -12.023 -23.062 -28.797 1 52.69 345 ASP A C 1
ATOM 2634 O O . ASP A 1 345 ? -11.031 -23.609 -29.281 1 52.69 345 ASP A O 1
ATOM 2638 N N . ASN A 1 346 ? -12.07 -22.625 -27.547 1 57.53 346 ASN A N 1
ATOM 2639 C CA . ASN A 1 346 ? -10.766 -22.391 -26.922 1 57.53 346 ASN A CA 1
ATOM 2640 C C . ASN A 1 346 ? -10.43 -23.5 -25.906 1 57.53 346 ASN A C 1
ATOM 2642 O O . ASN A 1 346 ? -9.461 -23.375 -25.156 1 57.53 346 ASN A O 1
ATOM 2646 N N . PHE A 1 347 ? -11.289 -24.688 -26 1 55.56 347 PHE A N 1
ATOM 2647 C CA . PHE A 1 347 ? -11.086 -25.703 -24.969 1 55.56 347 PHE A CA 1
ATOM 2648 C C . PHE A 1 347 ? -10.789 -27.062 -25.609 1 55.56 347 PHE A C 1
ATOM 2650 O O . PHE A 1 347 ? -11.32 -27.391 -26.672 1 55.56 347 PHE A O 1
ATOM 2657 N N . ILE A 1 348 ? -9.844 -27.797 -25.125 1 58.75 348 ILE A N 1
ATOM 2658 C CA . ILE A 1 348 ? -9.656 -29.203 -25.406 1 58.75 348 ILE A CA 1
ATOM 2659 C C . ILE A 1 348 ? -10.297 -30.047 -24.297 1 58.75 348 ILE A C 1
ATOM 2661 O O . ILE A 1 348 ? -9.922 -29.938 -23.125 1 58.75 348 ILE A O 1
ATOM 2665 N N . PHE A 1 349 ? -11.438 -30.656 -24.672 1 56.75 349 PHE A N 1
ATOM 2666 C CA . PHE A 1 349 ? -12.156 -31.484 -23.703 1 56.75 349 PHE A CA 1
ATOM 2667 C C . PHE A 1 349 ? -11.672 -32.938 -23.766 1 56.75 349 PHE A C 1
ATOM 2669 O O . PHE A 1 349 ? -11.305 -33.438 -24.828 1 56.75 349 PHE A O 1
ATOM 2676 N N . PRO A 1 350 ? -11.453 -33.531 -22.703 1 51.62 350 PRO A N 1
ATOM 2677 C CA . PRO A 1 350 ? -11.18 -34.969 -22.781 1 51.62 350 PRO A CA 1
ATOM 2678 C C . PRO A 1 350 ? -12.258 -35.75 -23.531 1 51.62 350 PRO A C 1
ATOM 2680 O O . PRO A 1 350 ? -13.414 -35.312 -23.578 1 51.62 350 PRO A O 1
ATOM 2683 N N . GLU A 1 351 ? -11.922 -36.625 -24.469 1 46.75 351 GLU A N 1
ATOM 2684 C CA . GLU A 1 351 ? -12.758 -37.375 -25.391 1 46.75 351 GLU A CA 1
ATOM 2685 C C . GLU A 1 351 ? -14.039 -37.844 -24.703 1 46.75 351 GLU A C 1
ATOM 2687 O O . GLU A 1 351 ? -15.062 -38.031 -25.359 1 46.75 351 GLU A O 1
ATOM 2692 N N . LYS A 1 352 ? -14.117 -38.312 -23.5 1 47.09 352 LYS A N 1
ATOM 2693 C CA . LYS A 1 352 ? -15.367 -39 -23.156 1 47.09 352 LYS A CA 1
ATOM 2694 C C . LYS A 1 352 ? -16.531 -38 -23.094 1 47.09 352 LYS A C 1
ATOM 2696 O O . LYS A 1 352 ? -17.688 -38.375 -23.266 1 47.09 352 LYS A O 1
ATOM 2701 N N . ASN A 1 353 ? -16.422 -36.812 -22.391 1 40.16 353 ASN A N 1
ATOM 2702 C CA . ASN A 1 353 ? -17.625 -36.031 -22.016 1 40.16 353 ASN A CA 1
ATOM 2703 C C . ASN A 1 353 ? -17.906 -34.938 -23.016 1 40.16 353 ASN A C 1
ATOM 2705 O O . ASN A 1 353 ? -17.484 -33.781 -22.797 1 40.16 353 ASN A O 1
ATOM 2709 N N . ILE A 1 354 ? -18 -35.219 -24.266 1 36.94 354 ILE A N 1
ATOM 2710 C CA . ILE A 1 354 ? -18.531 -34.281 -25.234 1 36.94 354 ILE A CA 1
ATOM 2711 C C . ILE A 1 354 ? -19.891 -33.75 -24.766 1 36.94 354 ILE A C 1
ATOM 2713 O O . ILE A 1 354 ? -20.922 -34.344 -25 1 36.94 354 ILE A O 1
ATOM 2717 N N . VAL A 1 355 ? -20.062 -33.312 -23.469 1 35.28 355 VAL A N 1
ATOM 2718 C CA . VAL A 1 355 ? -21.344 -32.719 -23.109 1 35.28 355 VAL A CA 1
ATOM 2719 C C . VAL A 1 355 ? -21.578 -31.469 -23.938 1 35.28 355 VAL A C 1
ATOM 2721 O O . VAL A 1 355 ? -20.641 -30.75 -24.281 1 35.28 355 VAL A O 1
ATOM 2724 N N . ASN A 1 356 ? -22.766 -31.234 -24.484 1 36.31 356 ASN A N 1
ATOM 2725 C CA . ASN A 1 356 ? -23.344 -30.109 -25.203 1 36.31 356 ASN A CA 1
ATOM 2726 C C . ASN A 1 356 ? -23.172 -28.797 -24.438 1 36.31 356 ASN A C 1
ATOM 2728 O O . ASN A 1 356 ? -23.844 -28.578 -23.422 1 36.31 356 ASN A O 1
ATOM 2732 N N . LEU A 1 357 ? -22.062 -28.281 -24.188 1 35.56 357 LEU A N 1
ATOM 2733 C CA . LEU A 1 357 ? -21.891 -26.938 -23.625 1 35.56 357 LEU A CA 1
ATOM 2734 C C . LEU A 1 357 ? -22.688 -25.906 -24.391 1 35.56 357 LEU A C 1
ATOM 2736 O O . LEU A 1 357 ? -22.25 -25.422 -25.438 1 35.56 357 LEU A O 1
ATOM 2740 N N . LYS A 1 358 ? -24.047 -26.016 -24.609 1 29.75 358 LYS A N 1
ATOM 2741 C CA . LYS A 1 358 ? -24.938 -25 -25.156 1 29.75 358 LYS A CA 1
ATOM 2742 C C . LYS A 1 358 ? -24.734 -23.656 -24.469 1 29.75 358 LYS A C 1
ATOM 2744 O O . LYS A 1 358 ? -24.438 -23.594 -23.281 1 29.75 358 LYS A O 1
ATOM 2749 N N . SER A 1 359 ? -24.797 -22.5 -25.156 1 28.92 359 SER A N 1
ATOM 2750 C CA . SER A 1 359 ? -24.797 -21.062 -24.938 1 28.92 359 SER A CA 1
ATOM 2751 C C . SER A 1 359 ? -25.828 -20.672 -23.891 1 28.92 359 SER A C 1
ATOM 2753 O O . SER A 1 359 ? -27.031 -20.812 -24.109 1 28.92 359 SER A O 1
ATOM 2755 N N . ALA A 1 360 ? -25.672 -21.109 -22.594 1 25.33 360 ALA A N 1
ATOM 2756 C CA . ALA A 1 360 ? -26.594 -20.312 -21.781 1 25.33 360 ALA A CA 1
ATOM 2757 C C . ALA A 1 360 ? -26.156 -18.859 -21.719 1 25.33 360 ALA A C 1
ATOM 2759 O O . ALA A 1 360 ? -24.953 -18.562 -21.641 1 25.33 360 ALA A O 1
ATOM 2760 N N . MET B 1 1 ? -8.312 -1.135 18.406 1 58.09 1 MET B N 1
ATOM 2761 C CA . MET B 1 1 ? -8.07 -0.478 17.125 1 58.09 1 MET B CA 1
ATOM 2762 C C . MET B 1 1 ? -9.008 0.71 16.938 1 58.09 1 MET B C 1
ATOM 2764 O O . MET B 1 1 ? -10.141 0.688 17.406 1 58.09 1 MET B O 1
ATOM 2768 N N . SER B 1 2 ? -8.328 1.762 16.484 1 78.62 2 SER B N 1
ATOM 2769 C CA . SER B 1 2 ? -9.102 2.98 16.266 1 78.62 2 SER B CA 1
ATOM 2770 C C . SER B 1 2 ? -10.016 2.857 15.055 1 78.62 2 SER B C 1
ATOM 2772 O O . SER B 1 2 ? -9.656 2.203 14.07 1 78.62 2 SER B O 1
ATOM 2774 N N . ILE B 1 3 ? -11.156 3.365 15.164 1 86.62 3 ILE B N 1
ATOM 2775 C CA . ILE B 1 3 ? -12.125 3.357 14.078 1 86.62 3 ILE B CA 1
ATOM 2776 C C . ILE B 1 3 ? -11.719 4.371 13.016 1 86.62 3 ILE B C 1
ATOM 2778 O O . ILE B 1 3 ? -12.078 4.234 11.844 1 86.62 3 ILE B O 1
ATOM 2782 N N . VAL B 1 4 ? -10.898 5.312 13.391 1 93.44 4 VAL B N 1
ATOM 2783 C CA . VAL B 1 4 ? -10.703 6.445 12.492 1 93.44 4 VAL B CA 1
ATOM 2784 C C . VAL B 1 4 ? -9.328 6.34 11.828 1 93.44 4 VAL B C 1
ATOM 2786 O O . VAL B 1 4 ? -9.008 7.129 10.938 1 93.44 4 VAL B O 1
ATOM 2789 N N . TYR B 1 5 ? -8.492 5.41 12.219 1 95.38 5 TYR B N 1
ATOM 2790 C CA . TYR B 1 5 ? -7.227 5.18 11.531 1 95.38 5 TYR B CA 1
ATOM 2791 C C . TYR B 1 5 ? -6.816 3.717 11.625 1 95.38 5 TYR B C 1
ATOM 2793 O O . TYR B 1 5 ? -7.316 2.977 12.477 1 95.38 5 TYR B O 1
ATOM 2801 N N . ASN B 1 6 ? -5.914 3.295 10.758 1 94.44 6 ASN B N 1
ATOM 2802 C CA . ASN B 1 6 ? -5.398 1.933 10.688 1 94.44 6 ASN B CA 1
ATOM 2803 C C . ASN B 1 6 ? -4.012 1.82 11.312 1 94.44 6 ASN B C 1
ATOM 2805 O O . ASN B 1 6 ? -3.25 2.787 11.32 1 94.44 6 ASN B O 1
ATOM 2809 N N . LYS B 1 7 ? -3.768 0.642 11.922 1 94.38 7 LYS B N 1
ATOM 2810 C CA . LYS B 1 7 ? -2.365 0.291 12.125 1 94.38 7 LYS B CA 1
ATOM 2811 C C . LYS B 1 7 ? -1.677 0.001 10.789 1 94.38 7 LYS B C 1
ATOM 2813 O O . LYS B 1 7 ? -2.07 -0.918 10.07 1 94.38 7 LYS B O 1
ATOM 2818 N N . THR B 1 8 ? -0.717 0.808 10.445 1 96.12 8 THR B N 1
ATOM 2819 C CA . THR B 1 8 ? -0.052 0.646 9.156 1 96.12 8 THR B CA 1
ATOM 2820 C C . THR B 1 8 ? 1.229 -0.169 9.305 1 96.12 8 THR B C 1
ATOM 2822 O O . THR B 1 8 ? 1.829 -0.198 10.383 1 96.12 8 THR B O 1
ATOM 2825 N N . PRO B 1 9 ? 1.674 -0.815 8.266 1 95.25 9 PRO B N 1
ATOM 2826 C CA . PRO B 1 9 ? 2.846 -1.686 8.398 1 95.25 9 PRO B CA 1
ATOM 2827 C C . PRO B 1 9 ? 4.164 -0.918 8.305 1 95.25 9 PRO B C 1
ATOM 2829 O O . PRO B 1 9 ? 4.207 0.176 7.738 1 95.25 9 PRO B O 1
ATOM 2832 N N . LEU B 1 10 ? 5.145 -1.4 8.977 1 97.19 10 LEU B N 1
ATOM 2833 C CA . LEU B 1 10 ? 6.555 -1.057 8.812 1 97.19 10 LEU B CA 1
ATOM 2834 C C . LEU B 1 10 ? 7.289 -2.139 8.023 1 97.19 10 LEU B C 1
ATOM 2836 O O . LEU B 1 10 ? 7.504 -3.24 8.539 1 97.19 10 LEU B O 1
ATOM 2840 N N . LEU B 1 11 ? 7.707 -1.751 6.762 1 95.19 11 LEU B N 1
ATOM 2841 C CA . LEU B 1 11 ? 8.258 -2.787 5.891 1 95.19 11 LEU B CA 1
ATOM 2842 C C . LEU B 1 11 ? 9.625 -2.379 5.359 1 95.19 11 LEU B C 1
ATOM 2844 O O . LEU B 1 11 ? 9.852 -1.206 5.051 1 95.19 11 LEU B O 1
ATOM 2848 N N . ARG B 1 12 ? 10.469 -3.354 5.191 1 92.31 12 ARG B N 1
ATOM 2849 C CA . ARG B 1 12 ? 11.758 -3.117 4.562 1 92.31 12 ARG B CA 1
ATOM 2850 C C . ARG B 1 12 ? 11.594 -2.73 3.098 1 92.31 12 ARG B C 1
ATOM 2852 O O . ARG B 1 12 ? 10.766 -3.303 2.389 1 92.31 12 ARG B O 1
ATOM 2859 N N . GLN B 1 13 ? 12.289 -1.741 2.738 1 91.25 13 GLN B N 1
ATOM 2860 C CA . GLN B 1 13 ? 12.273 -1.271 1.357 1 91.25 13 GLN B CA 1
ATOM 2861 C C . GLN B 1 13 ? 13.656 -1.365 0.726 1 91.25 13 GLN B C 1
ATOM 2863 O O . GLN B 1 13 ? 14.633 -0.837 1.269 1 91.25 13 GLN B O 1
ATOM 2868 N N . PHE B 1 14 ? 13.695 -2 -0.465 1 84.88 14 PHE B N 1
ATOM 2869 C CA . PHE B 1 14 ? 14.938 -2.082 -1.226 1 84.88 14 PHE B CA 1
ATOM 2870 C C . PHE B 1 14 ? 14.93 -1.085 -2.379 1 84.88 14 PHE B C 1
ATOM 2872 O O . PHE B 1 14 ? 14.148 -1.221 -3.32 1 84.88 14 PHE B O 1
ATOM 2879 N N . PHE B 1 15 ? 15.641 -0.097 -2.256 1 86 15 PHE B N 1
ATOM 2880 C CA . PHE B 1 15 ? 15.82 0.846 -3.352 1 86 15 PHE B CA 1
ATOM 2881 C C . PHE B 1 15 ? 16.922 0.372 -4.293 1 86 15 PHE B C 1
ATOM 2883 O O . PHE B 1 15 ? 17.891 -0.269 -3.861 1 86 15 PHE B O 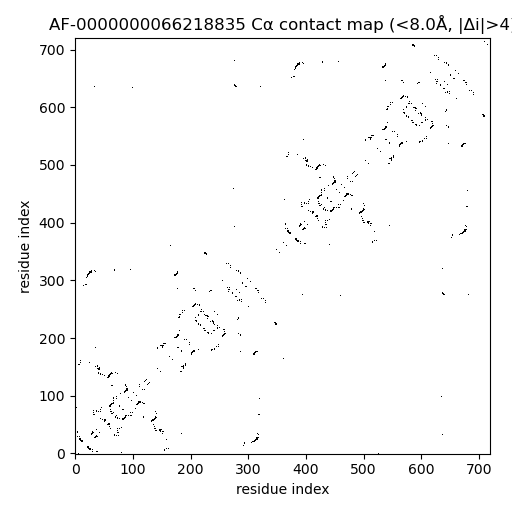1
ATOM 2890 N N . PRO B 1 16 ? 16.719 0.553 -5.574 1 75.5 16 PRO B N 1
ATOM 2891 C CA . PRO B 1 16 ? 17.766 0.132 -6.512 1 75.5 16 PRO B CA 1
ATOM 2892 C C . PRO B 1 16 ? 19.109 0.768 -6.207 1 75.5 16 PRO B C 1
ATOM 2894 O O . PRO B 1 16 ? 19.172 1.934 -5.809 1 75.5 16 PRO B O 1
ATOM 2897 N N . GLY B 1 17 ? 20.062 -0.032 -6.422 1 70.94 17 GLY B N 1
ATOM 2898 C CA . GLY B 1 17 ? 21.422 0.427 -6.184 1 70.94 17 GLY B CA 1
ATOM 2899 C C . GLY B 1 17 ? 22.016 -0.102 -4.891 1 70.94 17 GLY B C 1
ATOM 2900 O O . GLY B 1 17 ? 21.344 -0.833 -4.152 1 70.94 17 GLY B O 1
ATOM 2901 N N . LYS B 1 18 ? 23.234 0.045 -4.699 1 64.38 18 LYS B N 1
ATOM 2902 C CA . LYS B 1 18 ? 23.891 -0.415 -3.48 1 64.38 18 LYS B CA 1
ATOM 2903 C C . LYS B 1 18 ? 23.484 0.438 -2.281 1 64.38 18 LYS B C 1
ATOM 2905 O O . LYS B 1 18 ? 23.734 1.646 -2.262 1 64.38 18 LYS B O 1
ATOM 2910 N N . ALA B 1 19 ? 22.672 -0.261 -1.479 1 65.81 19 ALA B N 1
ATOM 2911 C CA . ALA B 1 19 ? 22.219 0.494 -0.313 1 65.81 19 ALA B CA 1
ATOM 2912 C C . ALA B 1 19 ? 23.266 0.462 0.8 1 65.81 19 ALA B C 1
ATOM 2914 O O . ALA B 1 19 ? 23.812 -0.597 1.115 1 65.81 19 ALA B O 1
ATOM 2915 N N . SER B 1 20 ? 23.469 1.617 1.286 1 79.62 20 SER B N 1
ATOM 2916 C CA . SER B 1 20 ? 24.406 1.749 2.391 1 79.62 20 SER B CA 1
ATOM 2917 C C . SER B 1 20 ? 23.766 1.361 3.717 1 79.62 20 SER B C 1
ATOM 2919 O O . SER B 1 20 ? 24.469 0.998 4.668 1 79.62 20 SER B O 1
ATOM 2921 N N . ALA B 1 21 ? 22.5 1.412 3.756 1 93 21 ALA B N 1
ATOM 2922 C CA . ALA B 1 21 ? 21.75 1.125 4.98 1 93 21 ALA B CA 1
ATOM 2923 C C . ALA B 1 21 ? 20.469 0.37 4.676 1 93 21 ALA B C 1
ATOM 2925 O O . ALA B 1 21 ? 20.141 0.12 3.512 1 93 21 ALA B O 1
ATOM 2926 N N . GLN B 1 22 ? 19.875 -0.109 5.703 1 93.75 22 GLN B N 1
ATOM 2927 C CA . GLN B 1 22 ? 18.547 -0.706 5.578 1 93.75 22 GLN B CA 1
ATOM 2928 C C . GLN B 1 22 ? 17.453 0.349 5.715 1 93.75 22 GLN B C 1
ATOM 2930 O O . GLN B 1 22 ? 17.484 1.165 6.641 1 93.75 22 GLN B O 1
ATOM 2935 N N . PHE B 1 23 ? 16.594 0.297 4.77 1 95.62 23 PHE B N 1
ATOM 2936 C CA . PHE B 1 23 ? 15.492 1.255 4.805 1 95.62 23 PHE B CA 1
ATOM 2937 C C . PHE B 1 23 ? 14.172 0.556 5.121 1 95.62 23 PHE B C 1
ATOM 2939 O O . PHE B 1 23 ? 13.914 -0.542 4.621 1 95.62 23 PHE B O 1
ATOM 2946 N N . PHE B 1 24 ? 13.438 1.155 5.98 1 97.19 24 PHE B N 1
ATOM 2947 C CA . PHE B 1 24 ? 12.07 0.751 6.266 1 97.19 24 PHE B CA 1
ATOM 2948 C C . PHE B 1 24 ? 11.094 1.887 5.969 1 97.19 24 PHE B C 1
ATOM 2950 O O . PHE B 1 24 ? 11.398 3.053 6.23 1 97.19 24 PHE B O 1
ATOM 2957 N N . LEU B 1 25 ? 9.969 1.514 5.438 1 97.5 25 LEU B N 1
ATOM 2958 C CA . LEU B 1 25 ? 8.906 2.488 5.215 1 97.5 25 LEU B CA 1
ATOM 2959 C C . LEU B 1 25 ? 7.742 2.246 6.168 1 97.5 25 LEU B C 1
ATOM 2961 O O . LEU B 1 25 ? 7.32 1.104 6.363 1 97.5 25 LEU B O 1
ATOM 2965 N N . LYS B 1 26 ? 7.328 3.281 6.848 1 98.5 26 LYS B N 1
ATOM 2966 C CA . LYS B 1 26 ? 6.035 3.279 7.523 1 98.5 26 LYS B CA 1
ATOM 2967 C C . LYS B 1 26 ? 4.918 3.707 6.578 1 98.5 26 LYS B C 1
ATOM 2969 O O . LYS B 1 26 ? 4.809 4.887 6.234 1 98.5 26 LYS B O 1
ATOM 2974 N N . TYR B 1 27 ? 4.059 2.818 6.168 1 97.12 27 TYR B N 1
ATOM 2975 C CA . TYR B 1 27 ? 3.15 3.002 5.043 1 97.12 27 TYR B CA 1
ATOM 2976 C C . TYR B 1 27 ? 1.886 3.732 5.48 1 97.12 27 TYR B C 1
ATOM 2978 O O . TYR B 1 27 ? 0.782 3.195 5.371 1 97.12 27 TYR B O 1
ATOM 2986 N N . GLU B 1 28 ? 2.014 4.984 5.723 1 97.38 28 GLU B N 1
ATOM 2987 C CA . GLU B 1 28 ? 0.898 5.805 6.184 1 97.38 28 GLU B CA 1
ATOM 2988 C C . GLU B 1 28 ? -0.051 6.145 5.039 1 97.38 28 GLU B C 1
ATOM 2990 O O . GLU B 1 28 ? -1.168 6.613 5.27 1 97.38 28 GLU B O 1
ATOM 2995 N N . CYS B 1 29 ? 0.33 5.812 3.844 1 94.56 29 CYS B N 1
ATOM 2996 C CA . CYS B 1 29 ? -0.551 5.984 2.695 1 94.56 29 CYS B CA 1
ATOM 2997 C C . CYS B 1 29 ? -1.708 4.996 2.74 1 94.56 29 CYS B C 1
ATOM 2999 O O . CYS B 1 29 ? -2.686 5.141 2.002 1 94.56 29 CYS B O 1
ATOM 3001 N N . LEU B 1 30 ? -1.651 4.008 3.631 1 95.12 30 LEU B N 1
ATOM 3002 C CA . LEU B 1 30 ? -2.689 2.988 3.732 1 95.12 30 LEU B CA 1
ATOM 3003 C C . LEU B 1 30 ? -3.752 3.391 4.75 1 95.12 30 LEU B C 1
ATOM 3005 O O . LEU B 1 30 ? -4.602 2.578 5.121 1 95.12 30 LEU B O 1
ATOM 3009 N N . GLN B 1 31 ? -3.689 4.566 5.141 1 96.31 31 GLN B N 1
ATOM 3010 C CA . GLN B 1 31 ? -4.734 5.09 6.016 1 96.31 31 GLN B CA 1
ATOM 3011 C C . GLN B 1 31 ? -6.047 5.27 5.258 1 96.31 31 GLN B C 1
ATOM 3013 O O . GLN B 1 31 ? -6.055 5.363 4.031 1 96.31 31 GLN B O 1
ATOM 3018 N N . PRO B 1 32 ? -7.148 5.422 5.98 1 93.31 32 PRO B N 1
ATOM 3019 C CA . PRO B 1 32 ? -8.469 5.504 5.348 1 93.31 32 PRO B CA 1
ATOM 3020 C C . PRO B 1 32 ? -8.562 6.648 4.34 1 93.31 32 PRO B C 1
ATOM 3022 O O . PRO B 1 32 ? -9.203 6.5 3.293 1 93.31 32 PRO B O 1
ATOM 3025 N N . SER B 1 33 ? -7.961 7.738 4.629 1 95.06 33 SER B N 1
ATOM 3026 C CA . SER B 1 33 ? -8.031 8.883 3.729 1 95.06 33 SER B CA 1
ATOM 3027 C C . SER B 1 33 ? -6.832 8.922 2.789 1 95.06 33 SER B C 1
ATOM 3029 O O . SER B 1 33 ? -6.648 9.891 2.049 1 95.06 33 SER B O 1
ATOM 3031 N N . GLY B 1 34 ? -5.918 7.922 2.918 1 95.44 34 GLY B N 1
ATOM 3032 C CA . GLY B 1 34 ? -4.789 7.836 2.002 1 95.44 34 GLY B CA 1
ATOM 3033 C C . GLY B 1 34 ? -3.559 8.57 2.5 1 95.44 34 GLY B C 1
ATOM 3034 O O . GLY B 1 34 ? -2.553 8.656 1.792 1 95.44 34 GLY B O 1
ATOM 3035 N N . SER B 1 35 ? -3.629 9.133 3.693 1 97.44 35 SER B N 1
ATOM 3036 C CA . SER B 1 35 ? -2.473 9.828 4.246 1 97.44 35 SER B CA 1
ATOM 3037 C C . SER B 1 35 ? -2.428 9.711 5.766 1 97.44 35 SER B C 1
ATOM 3039 O O . SER B 1 35 ? -3.418 9.328 6.391 1 97.44 35 SER B O 1
ATOM 3041 N N . PHE B 1 36 ? -1.334 10.078 6.355 1 98.19 36 PHE B N 1
ATOM 3042 C CA . PHE B 1 36 ? -1.09 10.016 7.793 1 98.19 36 PHE B CA 1
ATOM 3043 C C . PHE B 1 36 ? -2.104 10.867 8.547 1 98.19 36 PHE B C 1
ATOM 3045 O O . PHE B 1 36 ? -2.307 10.672 9.75 1 98.19 36 PHE B O 1
ATOM 3052 N N . LYS B 1 37 ? -2.775 11.766 7.867 1 98.44 37 LYS B N 1
ATOM 3053 C CA . LYS B 1 37 ? -3.641 12.727 8.539 1 98.44 37 LYS B CA 1
ATOM 3054 C C . LYS B 1 37 ? -4.848 12.031 9.172 1 98.44 37 LYS B C 1
ATOM 3056 O O . LYS B 1 37 ? -5.484 12.586 10.07 1 98.44 37 LYS B O 1
ATOM 3061 N N . SER B 1 38 ? -5.148 10.852 8.695 1 98 38 SER B N 1
ATOM 3062 C CA . SER B 1 38 ? -6.23 10.094 9.32 1 98 38 SER B CA 1
ATOM 3063 C C . SER B 1 38 ? -5.977 9.891 10.805 1 98 38 SER B C 1
ATOM 3065 O O . SER B 1 38 ? -6.914 9.867 11.602 1 98 38 SER B O 1
ATOM 3067 N N . ARG B 1 39 ? -4.695 9.758 11.203 1 98.19 39 ARG B N 1
ATOM 3068 C CA . ARG B 1 39 ? -4.379 9.539 12.609 1 98.19 39 ARG B CA 1
ATOM 3069 C C . ARG B 1 39 ? -4.738 10.758 13.453 1 98.19 39 ARG B C 1
ATOM 3071 O O . ARG B 1 39 ? -5.633 10.688 14.297 1 98.19 39 ARG B O 1
ATOM 3078 N N . GLY B 1 40 ? -4.102 11.852 13.109 1 98.56 40 GLY B N 1
ATOM 3079 C CA . GLY B 1 40 ? -4.25 13.047 13.93 1 98.56 40 GLY B CA 1
ATOM 3080 C C . GLY B 1 40 ? -5.641 13.648 13.859 1 98.56 40 GLY B C 1
ATOM 3081 O O . GLY B 1 40 ? -6.277 13.883 14.891 1 98.56 40 GLY B O 1
ATOM 3082 N N . ILE B 1 41 ? -6.109 13.883 12.672 1 98.56 41 ILE B N 1
ATOM 3083 C CA . ILE B 1 41 ? -7.414 14.5 12.477 1 98.56 41 ILE B CA 1
ATOM 3084 C C . ILE B 1 41 ? -8.516 13.555 12.953 1 98.56 41 ILE B C 1
ATOM 3086 O O . ILE B 1 41 ? -9.477 13.977 13.594 1 98.56 41 ILE B O 1
ATOM 3090 N N . GLY B 1 42 ? -8.344 12.297 12.688 1 98.38 42 GLY B N 1
ATOM 3091 C CA . GLY B 1 42 ? -9.266 11.312 13.234 1 98.38 42 GLY B CA 1
ATOM 3092 C C . GLY B 1 42 ? -9.312 11.32 14.75 1 98.38 42 GLY B C 1
ATOM 3093 O O . GLY B 1 42 ? -10.391 11.258 15.344 1 98.38 42 GLY B O 1
ATOM 3094 N N . ASN B 1 43 ? -8.156 11.406 15.367 1 98.44 43 ASN B N 1
ATOM 3095 C CA . ASN B 1 43 ? -8.07 11.438 16.828 1 98.44 43 ASN B CA 1
ATOM 3096 C C . ASN B 1 43 ? -8.781 12.664 17.406 1 98.44 43 ASN B C 1
ATOM 3098 O O . ASN B 1 43 ? -9.539 12.555 18.359 1 98.44 43 ASN B O 1
ATOM 3102 N N . LEU B 1 44 ? -8.531 13.828 16.828 1 98.62 44 LEU B N 1
ATOM 3103 C CA . LEU B 1 44 ? -9.18 15.055 17.266 1 98.62 44 LEU B CA 1
ATOM 3104 C C . LEU B 1 44 ? -10.695 14.922 17.203 1 98.62 44 LEU B C 1
ATOM 3106 O O . LEU B 1 44 ? -11.391 15.211 18.188 1 98.62 44 LEU B O 1
ATOM 3110 N N . ILE B 1 45 ? -11.219 14.438 16.109 1 98.62 45 ILE B N 1
ATOM 3111 C CA . ILE B 1 45 ? -12.664 14.359 15.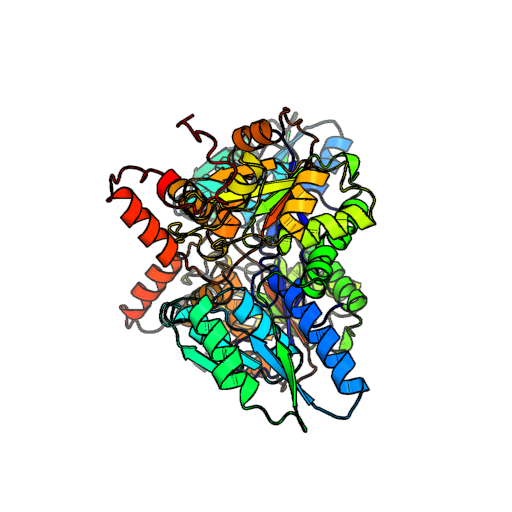875 1 98.62 45 ILE B CA 1
ATOM 3112 C C . ILE B 1 45 ? -13.273 13.336 16.828 1 98.62 45 ILE B C 1
ATOM 3114 O O . ILE B 1 45 ? -14.289 13.609 17.484 1 98.62 45 ILE B O 1
ATOM 3118 N N . MET B 1 46 ? -12.664 12.195 16.906 1 98.19 46 MET B N 1
ATOM 3119 C CA . MET B 1 46 ? -13.203 11.125 17.734 1 98.19 46 MET B CA 1
ATOM 3120 C C . MET B 1 46 ? -13.234 11.547 19.203 1 98.19 46 MET B C 1
ATOM 3122 O O . MET B 1 46 ? -14.25 11.391 19.875 1 98.19 46 MET B O 1
ATOM 3126 N N . LYS B 1 47 ? -12.133 12.102 19.719 1 97.75 47 LYS B N 1
ATOM 3127 C CA . LYS B 1 47 ? -12.055 12.547 21.109 1 97.75 47 LYS B CA 1
ATOM 3128 C C . LYS B 1 47 ? -13.086 13.633 21.406 1 97.75 47 LYS B C 1
ATOM 3130 O O . LYS B 1 47 ? -13.758 13.594 22.438 1 97.75 47 LYS B O 1
ATOM 3135 N N . SER B 1 48 ? -13.203 14.547 20.5 1 98.25 48 SER B N 1
ATOM 3136 C CA . SER B 1 48 ? -14.164 15.633 20.656 1 98.25 48 SER B CA 1
ATOM 3137 C C . SER B 1 48 ? -15.594 15.117 20.625 1 98.25 48 SER B C 1
ATOM 3139 O O . SER B 1 48 ? -16.422 15.523 21.438 1 98.25 48 SER B O 1
ATOM 3141 N N . ALA B 1 49 ? -15.867 14.258 19.703 1 97.94 49 ALA B N 1
ATOM 3142 C CA . ALA B 1 49 ? -17.219 13.703 19.562 1 97.94 49 ALA B CA 1
ATOM 3143 C C . ALA B 1 49 ? -17.625 12.945 20.812 1 97.94 49 ALA B C 1
ATOM 3145 O O . ALA B 1 49 ? -18.75 13.078 21.297 1 97.94 49 ALA B O 1
ATOM 3146 N N . ILE B 1 50 ? -16.734 12.133 21.344 1 97.19 50 ILE B N 1
ATOM 3147 C CA . ILE B 1 50 ? -17 11.359 22.562 1 97.19 50 ILE B CA 1
ATOM 3148 C C . ILE B 1 50 ? -17.312 12.305 23.719 1 97.19 50 ILE B C 1
ATOM 3150 O O . ILE B 1 50 ? -18.266 12.094 24.453 1 97.19 50 ILE B O 1
ATOM 3154 N N . ARG B 1 51 ? -16.5 13.312 23.812 1 97.25 51 ARG B N 1
ATOM 3155 C CA . ARG B 1 51 ? -16.688 14.289 24.891 1 97.25 51 ARG B CA 1
ATOM 3156 C C . ARG B 1 51 ? -18.047 14.969 24.766 1 97.25 51 ARG B C 1
ATOM 3158 O O . ARG B 1 51 ? -18.766 15.102 25.766 1 97.25 51 ARG B O 1
ATOM 3165 N N . ILE B 1 52 ? -18.422 15.375 23.609 1 97.56 52 ILE B N 1
ATOM 3166 C CA . ILE B 1 52 ? -19.672 16.094 23.359 1 97.56 52 ILE B CA 1
ATOM 3167 C C . ILE B 1 52 ? -20.859 15.18 23.625 1 97.56 52 ILE B C 1
ATOM 3169 O O . ILE B 1 52 ? -21.844 15.586 24.25 1 97.56 52 ILE B O 1
ATOM 3173 N N . GLN B 1 53 ? -20.797 14.016 23.172 1 96.38 53 GLN B N 1
ATOM 3174 C CA . GLN B 1 53 ? -21.891 13.055 23.312 1 96.38 53 GLN B CA 1
ATOM 3175 C C . GLN B 1 53 ? -22.078 12.664 24.781 1 96.38 53 GLN B C 1
ATOM 3177 O O . GLN B 1 53 ? -23.203 12.438 25.234 1 96.38 53 GLN B O 1
ATOM 3182 N N . LYS B 1 54 ? -21.031 12.57 25.5 1 96.56 54 LYS B N 1
ATOM 3183 C CA . LYS B 1 54 ? -21.109 12.273 26.938 1 96.56 54 LYS B CA 1
ATOM 3184 C C . LYS B 1 54 ? -21.812 13.391 27.688 1 96.56 54 LYS B C 1
ATOM 3186 O O . LYS B 1 54 ? -22.578 13.125 28.625 1 96.56 54 LYS B O 1
ATOM 3191 N N . ASP B 1 55 ? -21.469 14.539 27.266 1 94.56 55 ASP B N 1
ATOM 3192 C CA . ASP B 1 55 ? -22.156 15.688 27.859 1 94.56 55 ASP B CA 1
ATOM 3193 C C . ASP B 1 55 ? -23.641 15.648 27.547 1 94.56 55 ASP B C 1
ATOM 3195 O O . ASP B 1 55 ? -24.469 15.992 28.406 1 94.56 55 ASP B O 1
ATOM 3199 N N . GLY B 1 56 ? -24.078 15.328 26.406 1 93.25 56 GLY B N 1
ATOM 3200 C CA . GLY B 1 56 ? -25.453 15.008 26.016 1 93.25 56 GLY B CA 1
ATOM 3201 C C . GLY B 1 56 ? -26.297 16.234 25.766 1 93.25 56 GLY B C 1
ATOM 3202 O O . GLY B 1 56 ? -27.484 16.125 25.438 1 93.25 56 GLY B O 1
ATOM 3203 N N . LYS B 1 57 ? -25.75 17.328 25.812 1 94.69 57 LYS B N 1
ATOM 3204 C CA . LYS B 1 57 ? -26.5 18.578 25.672 1 94.69 57 LYS B CA 1
ATOM 3205 C C . LYS B 1 57 ? -26.594 19 24.203 1 94.69 57 LYS B C 1
ATOM 3207 O O . LYS B 1 57 ? -27.547 19.656 23.797 1 94.69 57 LYS B O 1
ATOM 3212 N N . ARG B 1 58 ? -25.594 18.656 23.547 1 96.56 58 ARG B N 1
ATOM 3213 C CA . ARG B 1 58 ? -25.484 19.078 22.156 1 96.56 58 ARG B CA 1
ATOM 3214 C C . ARG B 1 58 ? -24.969 17.938 21.281 1 96.56 58 ARG B C 1
ATOM 3216 O O . ARG B 1 58 ? -24.516 16.906 21.797 1 96.56 58 ARG B O 1
ATOM 3223 N N . SER B 1 59 ? -25.094 18.141 20 1 97.38 59 SER B N 1
ATOM 3224 C CA . SER B 1 59 ? -24.609 17.156 19.047 1 97.38 59 SER B CA 1
ATOM 3225 C C . SER B 1 59 ? -23.344 17.656 18.344 1 97.38 59 SER B C 1
ATOM 3227 O O . SER B 1 59 ? -23.25 18.828 18 1 97.38 59 SER B O 1
ATOM 3229 N N . PRO B 1 60 ? -22.391 16.781 18.141 1 98.25 60 PRO B N 1
ATOM 3230 C CA . PRO B 1 60 ? -21.156 17.203 17.469 1 98.25 60 PRO B CA 1
ATOM 3231 C C . PRO B 1 60 ? -21.344 17.406 15.961 1 98.25 60 PRO B C 1
ATOM 3233 O O . PRO B 1 60 ? -22.062 16.641 15.312 1 98.25 60 PRO B O 1
ATOM 3236 N N . GLN B 1 61 ? -20.719 18.438 15.438 1 98.31 61 GLN B N 1
ATOM 3237 C CA . GLN B 1 61 ? -20.594 18.672 14.008 1 98.31 61 GLN B CA 1
ATOM 3238 C C . GLN B 1 61 ? -19.172 19.125 13.648 1 98.31 61 GLN B C 1
ATOM 3240 O O . GLN B 1 61 ? -18.594 19.969 14.336 1 98.31 61 GLN B O 1
ATOM 3245 N N . VAL B 1 62 ? -18.641 18.547 12.562 1 98.69 62 VAL B N 1
ATOM 3246 C CA . VAL B 1 62 ? -17.234 18.766 12.227 1 98.69 62 VAL B CA 1
ATOM 3247 C C . VAL B 1 62 ? -17.125 19.812 11.125 1 98.69 62 VAL B C 1
ATOM 3249 O O . VAL B 1 62 ? -17.891 19.797 10.164 1 98.69 62 VAL B O 1
ATOM 3252 N N . PHE B 1 63 ? -16.156 20.719 11.289 1 98.62 63 PHE B N 1
ATOM 3253 C CA . PHE B 1 63 ? -15.883 21.781 10.32 1 98.62 63 PHE B CA 1
ATO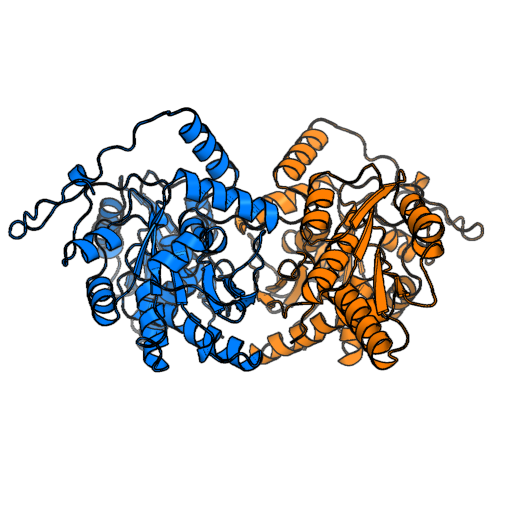M 3254 C C . PHE B 1 63 ? -14.406 21.828 9.961 1 98.62 63 PHE B C 1
ATOM 3256 O O . PHE B 1 63 ? -13.555 21.922 10.844 1 98.62 63 PHE B O 1
ATOM 3263 N N . ALA B 1 64 ? -14.062 21.734 8.664 1 98 64 ALA B N 1
ATOM 3264 C CA . ALA B 1 64 ? -12.695 21.828 8.156 1 98 64 ALA B CA 1
ATOM 3265 C C . ALA B 1 64 ? -12.617 22.766 6.953 1 98 64 ALA B C 1
ATOM 3267 O O . ALA B 1 64 ? -13.625 23.031 6.305 1 98 64 ALA B O 1
ATOM 3268 N N . SER B 1 65 ? -11.414 23.281 6.602 1 95.25 65 SER B N 1
ATOM 3269 C CA . SER B 1 65 ? -11.312 24.25 5.504 1 95.25 65 SER B CA 1
ATOM 3270 C C . SER B 1 65 ? -10.203 23.844 4.531 1 95.25 65 SER B C 1
ATOM 3272 O O . SER B 1 65 ? -9.648 24.703 3.834 1 95.25 65 SER B O 1
ATOM 3274 N N . SER B 1 66 ? -9.867 22.656 4.379 1 92 66 SER B N 1
ATOM 3275 C CA . SER B 1 66 ? -8.789 22.219 3.494 1 92 66 SER B CA 1
ATOM 3276 C C . SER B 1 66 ? -9.336 21.391 2.334 1 92 66 SER B C 1
ATOM 3278 O O . SER B 1 66 ? -10.148 20.484 2.535 1 92 66 SER B O 1
ATOM 3280 N N . GLY B 1 67 ? -8.805 21.766 1.12 1 89.69 67 GLY B N 1
ATOM 3281 C CA . GLY B 1 67 ? -9.133 20.969 -0.058 1 89.69 67 GLY B CA 1
ATOM 3282 C C . GLY B 1 67 ? -8.141 19.859 -0.332 1 89.69 67 GLY B C 1
ATOM 3283 O O . GLY B 1 67 ? -8.094 19.312 -1.437 1 89.69 67 GLY B O 1
ATOM 3284 N N . GLY B 1 68 ? -7.316 19.531 0.617 1 94.12 68 GLY B N 1
ATOM 3285 C CA . GLY B 1 68 ? -6.305 18.5 0.454 1 94.12 68 GLY B CA 1
ATOM 3286 C C . GLY B 1 68 ? -6.453 17.344 1.44 1 94.12 68 GLY B C 1
ATOM 3287 O O . GLY B 1 68 ? -7.57 16.922 1.733 1 94.12 68 GLY B O 1
ATOM 3288 N N . ASN B 1 69 ? -5.309 16.906 1.903 1 96.5 69 ASN B N 1
ATOM 3289 C CA . ASN B 1 69 ? -5.277 15.719 2.748 1 96.5 69 ASN B CA 1
ATOM 3290 C C . ASN B 1 69 ? -5.992 15.953 4.074 1 96.5 69 ASN B C 1
ATOM 3292 O O . ASN B 1 69 ? -6.621 15.039 4.617 1 96.5 69 ASN B O 1
ATOM 3296 N N . ALA B 1 70 ? -5.941 17.172 4.582 1 97.31 70 ALA B N 1
ATOM 3297 C CA . ALA B 1 70 ? -6.582 17.453 5.863 1 97.31 70 ALA B CA 1
ATOM 3298 C C . ALA B 1 70 ? -8.102 17.406 5.738 1 97.31 70 ALA B C 1
ATOM 3300 O O . ALA B 1 70 ? -8.781 16.781 6.559 1 97.31 70 ALA B O 1
ATOM 3301 N N . GLY B 1 71 ? -8.609 18.094 4.75 1 97.56 71 GLY B N 1
ATOM 3302 C CA . GLY B 1 71 ? -10.047 18.047 4.531 1 97.56 71 GLY B CA 1
ATOM 3303 C C . GLY B 1 71 ? -10.57 16.656 4.246 1 97.56 71 GLY B C 1
ATOM 3304 O O . GLY B 1 71 ? -11.617 16.266 4.758 1 97.56 71 GLY B O 1
ATOM 3305 N N . PHE B 1 72 ? -9.836 15.953 3.441 1 97.38 72 PHE B N 1
ATOM 3306 C CA . PHE B 1 72 ? -10.242 14.594 3.105 1 97.38 72 PHE B CA 1
ATOM 3307 C C . PHE B 1 72 ? -10.188 13.695 4.332 1 97.38 72 PHE B C 1
ATOM 3309 O O . PHE B 1 72 ? -11.055 12.836 4.523 1 97.38 72 PHE B O 1
ATOM 3316 N N . ALA B 1 73 ? -9.195 13.82 5.168 1 98.19 73 ALA B N 1
ATOM 3317 C CA . ALA B 1 73 ? -9.094 13.062 6.41 1 98.19 73 ALA B CA 1
ATOM 3318 C C . ALA B 1 73 ? -10.273 13.367 7.332 1 98.19 73 ALA B C 1
ATOM 3320 O O . ALA B 1 73 ? -10.836 12.453 7.949 1 98.19 73 ALA B O 1
ATOM 3321 N N . ALA B 1 74 ? -10.641 14.641 7.43 1 98.62 74 ALA B N 1
ATOM 3322 C CA . ALA B 1 74 ? -11.773 15.023 8.258 1 98.62 74 ALA B CA 1
ATOM 3323 C C . ALA B 1 74 ? -13.062 14.383 7.754 1 98.62 74 ALA B C 1
ATOM 3325 O O . ALA B 1 74 ? -13.812 13.773 8.531 1 98.62 74 ALA B O 1
ATOM 3326 N N . ALA B 1 75 ? -13.258 14.5 6.477 1 97.81 75 ALA B N 1
ATOM 3327 C CA . ALA B 1 75 ? -14.461 13.945 5.863 1 97.81 75 ALA B CA 1
ATOM 3328 C C . ALA B 1 75 ? -14.516 12.43 6.047 1 97.81 75 ALA B C 1
ATOM 3330 O O . ALA B 1 75 ? -15.57 11.875 6.375 1 97.81 75 ALA B O 1
ATOM 3331 N N . THR B 1 76 ? -13.406 11.773 5.875 1 95.94 76 THR B N 1
ATOM 3332 C CA . THR B 1 76 ? -13.328 10.328 5.992 1 95.94 76 THR B CA 1
ATOM 3333 C C . THR B 1 76 ? -13.594 9.883 7.43 1 95.94 76 THR B C 1
ATOM 3335 O O . THR B 1 76 ? -14.297 8.898 7.664 1 95.94 76 THR B O 1
ATOM 3338 N N . ALA B 1 77 ? -12.984 10.586 8.367 1 97.62 77 ALA B N 1
ATOM 3339 C CA . ALA B 1 77 ? -13.234 10.273 9.773 1 97.62 77 ALA B CA 1
ATOM 3340 C C . ALA B 1 77 ? -14.711 10.414 10.109 1 97.62 77 ALA B C 1
ATOM 3342 O O . ALA B 1 77 ? -15.273 9.562 10.812 1 97.62 77 ALA B O 1
ATOM 3343 N N . CYS B 1 78 ? -15.344 11.422 9.594 1 97.81 78 CYS B N 1
ATOM 3344 C CA . CYS B 1 78 ? -16.75 11.672 9.875 1 97.81 78 CYS B CA 1
ATOM 3345 C C . CYS B 1 78 ? -17.625 10.594 9.242 1 97.81 78 CYS B C 1
ATOM 3347 O O . CYS B 1 78 ? -18.641 10.188 9.836 1 97.81 78 CYS B O 1
ATOM 3349 N N . GLN B 1 79 ? -17.25 10.18 8.055 1 93.31 79 GLN B N 1
ATOM 3350 C CA . GLN B 1 79 ? -17.969 9.07 7.426 1 93.31 79 GLN B CA 1
ATOM 3351 C C . GLN B 1 79 ? -17.953 7.832 8.312 1 93.31 79 GLN B C 1
ATOM 3353 O O . GLN B 1 79 ? -18.969 7.172 8.492 1 93.31 79 GLN B O 1
ATOM 3358 N N . ARG B 1 80 ? -16.844 7.562 8.914 1 90.94 80 ARG B N 1
ATOM 3359 C CA . ARG B 1 80 ? -16.672 6.363 9.727 1 90.94 80 ARG B CA 1
ATOM 3360 C C . ARG B 1 80 ? -17.406 6.5 11.062 1 90.94 80 ARG B C 1
ATOM 3362 O O . ARG B 1 80 ? -17.875 5.508 11.625 1 90.94 80 ARG B O 1
ATOM 3369 N N . LEU B 1 81 ? -17.531 7.699 11.539 1 94.88 81 LEU B N 1
ATOM 3370 C CA . LEU B 1 81 ? -18.141 7.945 12.836 1 94.88 81 LEU B CA 1
ATOM 3371 C C . LEU B 1 81 ? -19.609 8.336 12.68 1 94.88 81 LEU B C 1
ATOM 3373 O O . LEU B 1 81 ? -20.297 8.57 13.672 1 94.88 81 LEU B O 1
ATOM 3377 N N . SER B 1 82 ? -20.078 8.477 11.445 1 93.44 82 SER B N 1
ATOM 3378 C CA . SER B 1 82 ? -21.438 8.922 11.148 1 93.44 82 SER B CA 1
ATOM 3379 C C . SER B 1 82 ? -21.703 10.289 11.758 1 93.44 82 SER B C 1
ATOM 3381 O O . SER B 1 82 ? -22.719 10.477 12.445 1 93.44 82 SER B O 1
ATOM 3383 N N . LEU B 1 83 ? -20.812 11.203 11.516 1 97.69 83 LEU B N 1
ATOM 3384 C CA . LEU B 1 83 ? -20.953 12.586 11.977 1 97.69 83 LEU B CA 1
ATOM 3385 C C . LEU B 1 83 ? -21.141 13.531 10.797 1 97.69 83 LEU B C 1
ATOM 3387 O O . LEU B 1 83 ? -20.578 13.32 9.719 1 97.69 83 LEU B O 1
ATOM 3391 N N . PRO B 1 84 ? -21.922 14.57 11.016 1 97.75 84 PRO B N 1
ATOM 3392 C CA . PRO B 1 84 ? -21.984 15.602 9.977 1 97.75 84 PRO B CA 1
ATOM 3393 C C . PRO B 1 84 ? -20.672 16.344 9.805 1 97.75 84 PRO B C 1
ATOM 3395 O O . PRO B 1 84 ? -19.984 16.625 10.789 1 97.75 84 PRO B O 1
ATOM 3398 N N . CYS B 1 85 ? -20.344 16.625 8.555 1 98.38 85 CYS B N 1
ATOM 3399 C CA . CYS B 1 85 ? -19.078 17.266 8.242 1 98.38 85 CYS B CA 1
ATOM 3400 C C . CYS B 1 85 ? -19.25 18.312 7.141 1 98.38 85 CYS B C 1
ATOM 3402 O O . CYS B 1 85 ? -19.891 18.031 6.121 1 98.38 85 CYS B O 1
ATOM 3404 N N . THR B 1 86 ? -18.75 19.484 7.383 1 98.5 86 THR B N 1
ATOM 3405 C CA . THR B 1 86 ? -18.656 20.531 6.367 1 98.5 86 THR B CA 1
ATOM 3406 C C . THR B 1 86 ? -17.203 20.891 6.09 1 98.5 86 THR B C 1
ATOM 3408 O O . THR B 1 86 ? -16.453 21.188 7.02 1 98.5 86 THR B O 1
ATOM 3411 N N . VAL B 1 87 ? -16.859 20.859 4.836 1 98.5 87 VAL B N 1
ATOM 3412 C CA . VAL B 1 87 ? -15.516 21.219 4.418 1 98.5 87 VAL B CA 1
ATOM 3413 C C . VAL B 1 87 ? -15.578 22.391 3.441 1 98.5 87 VAL B C 1
ATOM 3415 O O . VAL B 1 87 ? -16.219 22.312 2.393 1 98.5 87 VAL B O 1
ATOM 3418 N N . VAL B 1 88 ? -14.914 23.516 3.77 1 98.12 88 VAL B N 1
ATOM 3419 C CA . VAL B 1 88 ? -14.773 24.656 2.861 1 98.12 88 VAL B CA 1
ATOM 3420 C C . VAL B 1 88 ? -13.438 24.547 2.119 1 98.12 88 VAL B C 1
ATOM 3422 O O . VAL B 1 88 ? -12.383 24.406 2.742 1 98.12 88 VAL B O 1
ATOM 3425 N N . VAL B 1 89 ? -13.508 24.594 0.828 1 96.69 89 VAL B N 1
ATOM 3426 C CA . VAL B 1 89 ? -12.281 24.453 0.044 1 96.69 89 VAL B CA 1
ATOM 3427 C C . VAL B 1 89 ? -12.102 25.672 -0.859 1 96.69 89 VAL B C 1
ATOM 3429 O O . VAL B 1 89 ? -13.086 26.281 -1.287 1 96.69 89 VAL B O 1
ATOM 3432 N N . PRO B 1 90 ? -10.844 26.078 -1.135 1 93.44 90 PRO B N 1
ATOM 3433 C CA . PRO B 1 90 ? -10.602 27.172 -2.082 1 93.44 90 PRO B CA 1
ATOM 3434 C C . PRO B 1 90 ? -11.086 26.844 -3.492 1 93.44 90 PRO B C 1
ATOM 3436 O O . PRO B 1 90 ? -11.219 25.672 -3.85 1 93.44 90 PRO B O 1
ATOM 3439 N N . THR B 1 91 ? -11.219 27.859 -4.281 1 92 91 THR B N 1
ATOM 3440 C CA . THR B 1 91 ? -11.672 27.734 -5.66 1 92 91 THR B CA 1
ATOM 3441 C C . THR B 1 91 ? -10.641 26.984 -6.5 1 92 91 THR B C 1
ATOM 3443 O O . THR B 1 91 ? -10.992 26.312 -7.469 1 92 91 THR B O 1
ATOM 3446 N N . ALA B 1 92 ? -9.43 27.016 -6.066 1 87.19 92 ALA B N 1
ATOM 3447 C CA . ALA B 1 92 ? -8.344 26.406 -6.828 1 87.19 92 ALA B CA 1
ATOM 3448 C C . ALA B 1 92 ? -8.242 24.922 -6.539 1 87.19 92 ALA B C 1
ATOM 3450 O O . ALA B 1 92 ? -7.504 24.188 -7.211 1 87.19 92 ALA B O 1
ATOM 3451 N N . THR B 1 93 ? -8.992 24.406 -5.648 1 90.88 93 THR B N 1
ATOM 3452 C CA . THR B 1 93 ? -8.938 22.984 -5.312 1 90.88 93 THR B CA 1
ATOM 3453 C C . THR B 1 93 ? -9.32 22.125 -6.512 1 90.88 93 THR B C 1
ATOM 3455 O O . THR B 1 93 ? -10.312 22.406 -7.191 1 90.88 93 THR B O 1
ATOM 3458 N N . LYS B 1 94 ? -8.484 21.156 -6.719 1 88.88 94 LYS B N 1
ATOM 3459 C CA . LYS B 1 94 ? -8.742 20.266 -7.84 1 88.88 94 LYS B CA 1
ATOM 3460 C C . LYS B 1 94 ? -10.094 19.562 -7.691 1 88.88 94 LYS B C 1
ATOM 3462 O O . LYS B 1 94 ? -10.477 19.172 -6.59 1 88.88 94 LYS B O 1
ATOM 3467 N N . LYS B 1 95 ? -10.75 19.406 -8.828 1 91.25 95 LYS B N 1
ATOM 3468 C CA . LYS B 1 95 ? -12.07 18.781 -8.852 1 91.25 95 LYS B CA 1
ATOM 3469 C C . LYS B 1 95 ? -12.031 17.375 -8.242 1 91.25 95 LYS B C 1
ATOM 3471 O O . LYS B 1 95 ? -12.945 16.984 -7.523 1 91.25 95 LYS B O 1
ATOM 3476 N N . ARG B 1 96 ? -10.992 16.672 -8.484 1 89.44 96 ARG B N 1
ATOM 3477 C CA . ARG B 1 96 ? -10.844 15.312 -7.98 1 89.44 96 ARG B CA 1
ATOM 3478 C C . ARG B 1 96 ? -10.922 15.281 -6.461 1 89.44 96 ARG B C 1
ATOM 3480 O O . ARG B 1 96 ? -11.562 14.398 -5.883 1 89.44 96 ARG B O 1
ATOM 3487 N N . MET B 1 97 ? -10.305 16.219 -5.859 1 92.94 97 MET B N 1
ATOM 3488 C CA . MET B 1 97 ? -10.305 16.266 -4.402 1 92.94 97 MET B CA 1
ATOM 3489 C C . MET B 1 97 ? -11.68 16.656 -3.871 1 92.94 97 MET B C 1
ATOM 3491 O O . MET B 1 97 ? -12.141 16.125 -2.863 1 92.94 97 MET B O 1
ATOM 3495 N N . VAL B 1 98 ? -12.297 17.609 -4.551 1 95.38 98 VAL B N 1
ATOM 3496 C CA . VAL B 1 98 ? -13.648 18.016 -4.176 1 95.38 98 VAL B CA 1
ATOM 3497 C C . VAL B 1 98 ? -14.578 16.797 -4.227 1 95.38 98 VAL B C 1
ATOM 3499 O O . VAL B 1 98 ? -15.352 16.562 -3.291 1 95.38 98 VAL B O 1
ATOM 3502 N N . ASP B 1 99 ? -14.453 16.047 -5.254 1 91.62 99 ASP B N 1
ATOM 3503 C CA . ASP B 1 99 ? -15.289 14.859 -5.422 1 91.62 99 ASP B CA 1
ATOM 3504 C C . ASP B 1 99 ? -14.992 13.812 -4.348 1 91.62 99 ASP B C 1
ATOM 3506 O O . ASP B 1 99 ? -15.914 13.195 -3.811 1 91.62 99 ASP B O 1
ATOM 3510 N N . LYS B 1 100 ? -13.742 13.578 -4.047 1 91.81 100 LYS B N 1
ATOM 3511 C CA . LYS B 1 100 ? -13.367 12.633 -3.004 1 91.81 100 LYS B CA 1
ATOM 3512 C C . LYS B 1 100 ? -13.992 13 -1.666 1 91.81 100 LYS B C 1
ATOM 3514 O O . LYS B 1 100 ? -14.539 12.148 -0.968 1 91.81 100 LYS B O 1
ATOM 3519 N N . ILE B 1 101 ? -13.922 14.273 -1.35 1 95.88 101 ILE B N 1
ATOM 3520 C CA . ILE B 1 101 ? -14.469 14.742 -0.084 1 95.88 101 ILE B CA 1
ATOM 3521 C C . ILE B 1 101 ? -15.992 14.609 -0.104 1 95.88 101 ILE B C 1
ATOM 3523 O O . ILE B 1 101 ? -16.594 14.094 0.842 1 95.88 101 ILE B O 1
ATOM 3527 N N . ARG B 1 102 ? -16.609 15 -1.182 1 94.94 102 ARG B N 1
ATOM 3528 C CA . ARG B 1 102 ? -18.062 14.93 -1.317 1 94.94 102 ARG B CA 1
ATOM 3529 C C . ARG B 1 102 ? -18.547 13.492 -1.237 1 94.94 102 ARG B C 1
ATOM 3531 O O . ARG B 1 102 ? -19.609 13.219 -0.665 1 94.94 102 ARG B O 1
ATOM 3538 N N . ASN B 1 103 ? -17.812 12.617 -1.759 1 89.69 103 ASN B N 1
ATOM 3539 C CA . ASN B 1 103 ? -18.203 11.211 -1.84 1 89.69 103 ASN B CA 1
ATOM 3540 C C . ASN B 1 103 ? -18.188 10.547 -0.468 1 89.69 103 ASN B C 1
ATOM 3542 O O . ASN B 1 103 ? -18.734 9.453 -0.297 1 89.69 103 ASN B O 1
ATOM 3546 N N . THR B 1 104 ? -17.609 11.164 0.481 1 92.56 104 THR B N 1
ATOM 3547 C CA . THR B 1 104 ? -17.656 10.633 1.838 1 92.56 104 THR B CA 1
ATOM 3548 C C . THR B 1 104 ? -19 10.961 2.502 1 92.56 104 THR B C 1
ATOM 3550 O O . THR B 1 104 ? -19.312 10.422 3.564 1 92.56 104 THR B O 1
ATOM 3553 N N . GLY B 1 105 ? -19.766 11.914 1.907 1 93.5 105 GLY B N 1
ATOM 3554 C CA . GLY B 1 105 ? -21 12.398 2.498 1 93.5 105 GLY B CA 1
ATOM 3555 C C . GLY B 1 105 ? -20.875 13.789 3.1 1 93.5 105 GLY B C 1
ATOM 3556 O O . GLY B 1 105 ? -21.859 14.383 3.529 1 93.5 105 GLY B O 1
ATOM 3557 N N . ALA B 1 106 ? -19.719 14.352 3.076 1 97.31 106 ALA B N 1
ATOM 3558 C CA . ALA B 1 106 ? -19.5 15.688 3.639 1 97.31 106 ALA B CA 1
ATOM 3559 C C . ALA B 1 106 ? -20.094 16.766 2.744 1 97.31 106 ALA B C 1
ATOM 3561 O O . ALA B 1 106 ? -20.156 16.609 1.522 1 97.31 106 ALA B O 1
ATOM 3562 N N . GLN B 1 107 ? -20.516 17.797 3.377 1 97.69 107 GLN B N 1
ATOM 3563 C CA . GLN B 1 107 ? -20.891 19 2.633 1 97.69 107 GLN B CA 1
ATOM 3564 C C . GLN B 1 107 ? -19.641 19.781 2.213 1 97.69 107 GLN B C 1
ATOM 3566 O O . GLN B 1 107 ? -18.797 20.109 3.049 1 97.69 107 GLN B O 1
ATOM 3571 N N . VAL B 1 108 ? -19.562 20.016 0.941 1 98.19 108 VAL B N 1
ATOM 3572 C CA . VAL B 1 108 ? -18.406 20.75 0.436 1 98.19 108 VAL B CA 1
ATOM 3573 C C . VAL B 1 108 ? -18.859 22.141 -0.036 1 98.19 108 VAL B C 1
ATOM 3575 O O . VAL B 1 108 ? -19.781 22.25 -0.836 1 98.19 108 VAL B O 1
ATOM 3578 N N . ILE B 1 109 ? -18.234 23.156 0.464 1 97.75 109 ILE B N 1
ATOM 3579 C CA . ILE B 1 109 ? -18.469 24.531 0.041 1 97.75 109 ILE B CA 1
ATOM 3580 C C . ILE B 1 109 ? -17.203 25.109 -0.597 1 97.75 109 ILE B C 1
ATOM 3582 O O . ILE B 1 109 ? -16.125 25.047 -0.01 1 97.75 109 ILE B O 1
ATOM 3586 N N . VAL B 1 110 ? -17.328 25.625 -1.783 1 96.56 110 VAL B N 1
ATOM 3587 C CA . VAL B 1 110 ? -16.188 26.25 -2.463 1 96.56 110 VAL B CA 1
ATOM 3588 C C . VAL B 1 110 ? -16.219 27.75 -2.23 1 96.56 110 VAL B C 1
ATOM 3590 O O . VAL B 1 110 ? -17.141 28.438 -2.674 1 96.56 110 VAL B O 1
ATOM 3593 N N . SER B 1 111 ? -15.219 28.234 -1.533 1 95.69 111 SER B N 1
ATOM 3594 C CA . SER B 1 111 ? -15.133 29.656 -1.229 1 95.69 111 SER B CA 1
ATOM 3595 C C . SER B 1 111 ? -13.695 30.062 -0.921 1 95.69 111 SER B C 1
ATOM 3597 O O . SER B 1 111 ? -12.984 29.359 -0.201 1 95.69 111 SER B O 1
ATOM 3599 N N . GLY B 1 112 ? -13.305 31.203 -1.502 1 92.56 112 GLY B N 1
ATOM 3600 C CA . GLY B 1 112 ? -11.969 31.719 -1.28 1 92.56 112 GLY B CA 1
ATOM 3601 C C . GLY B 1 112 ? -10.977 31.266 -2.336 1 92.56 112 GLY B C 1
ATOM 3602 O O . GLY B 1 112 ? -11.094 30.172 -2.889 1 92.56 112 GLY B O 1
ATOM 3603 N N . ALA B 1 113 ? -9.977 32.125 -2.467 1 85.69 113 ALA B N 1
ATOM 3604 C CA . ALA B 1 113 ? -8.953 31.828 -3.473 1 85.69 113 ALA B CA 1
ATOM 3605 C C . ALA B 1 113 ? -7.859 30.938 -2.9 1 85.69 113 ALA B C 1
ATOM 3607 O O . ALA B 1 113 ? -7.262 30.141 -3.625 1 85.69 113 ALA B O 1
ATOM 3608 N N . TYR B 1 114 ? -7.562 31.156 -1.67 1 84.25 114 TYR B N 1
ATOM 3609 C CA . TYR B 1 114 ? -6.543 30.375 -0.989 1 84.25 114 TYR B CA 1
ATOM 3610 C C . TYR B 1 114 ? -7.02 29.953 0.396 1 84.25 114 TYR B C 1
ATOM 3612 O O . TYR B 1 114 ? -8.117 30.312 0.825 1 84.25 114 TYR B O 1
ATOM 3620 N N . TRP B 1 115 ? -6.27 29.219 1.088 1 85.19 115 TRP B N 1
ATOM 3621 C CA . TRP B 1 115 ? -6.672 28.547 2.316 1 85.19 115 TRP B CA 1
ATOM 3622 C C . TRP B 1 115 ? -7.164 29.547 3.354 1 85.19 115 TRP B C 1
ATOM 3624 O O . TRP B 1 115 ? -8.203 29.344 3.98 1 85.19 115 TRP B O 1
ATOM 3634 N N . LYS B 1 116 ? -6.441 30.625 3.566 1 85.62 116 LYS B N 1
ATOM 3635 C CA . LYS B 1 116 ? -6.793 31.594 4.59 1 85.62 116 LYS B CA 1
ATOM 3636 C C . LYS B 1 116 ? -8.188 32.156 4.352 1 85.62 116 LYS B C 1
ATOM 3638 O O . LYS B 1 116 ? -8.953 32.375 5.297 1 85.62 116 LYS B O 1
ATOM 3643 N N . GLU B 1 117 ? -8.477 32.375 3.133 1 90.69 117 GLU B N 1
ATOM 3644 C CA . GLU B 1 117 ? -9.797 32.906 2.801 1 90.69 117 GLU B CA 1
ATOM 3645 C C . GLU B 1 117 ? -10.883 31.844 3.027 1 90.69 117 GLU B C 1
ATOM 3647 O O . GLU B 1 117 ? -11.961 32.156 3.521 1 90.69 117 GLU B O 1
ATOM 3652 N N . ALA B 1 118 ? -10.562 30.672 2.623 1 93.88 118 ALA B N 1
ATOM 3653 C CA . ALA B 1 118 ? -11.5 29.578 2.863 1 93.88 118 ALA B CA 1
ATOM 3654 C C . ALA B 1 118 ? -11.734 29.375 4.355 1 93.88 118 ALA B C 1
ATOM 3656 O O . ALA B 1 118 ? -12.875 29.172 4.789 1 93.88 118 ALA B O 1
ATOM 3657 N N . ASP B 1 119 ? -10.695 29.453 5.121 1 94.12 119 ASP B N 1
ATOM 3658 C CA . ASP B 1 119 ? -10.797 29.266 6.562 1 94.12 119 ASP B CA 1
ATOM 3659 C C . ASP B 1 119 ? -11.594 30.391 7.207 1 94.12 119 ASP B C 1
ATOM 3661 O O . ASP B 1 119 ? -12.391 30.172 8.117 1 94.12 119 ASP B O 1
ATOM 3665 N N . THR B 1 120 ? -11.312 31.594 6.746 1 94.94 120 THR B N 1
ATOM 3666 C CA . THR B 1 120 ? -12.07 32.75 7.238 1 94.94 120 THR B CA 1
ATOM 3667 C C . THR B 1 120 ? -13.555 32.594 6.934 1 94.94 120 THR B C 1
ATOM 3669 O O . THR B 1 120 ? -14.398 32.844 7.793 1 94.94 120 THR B O 1
ATOM 3672 N N . PHE B 1 121 ? -13.852 32.188 5.766 1 95.88 121 PHE B N 1
ATOM 3673 C CA . PHE B 1 121 ? -15.242 31.953 5.375 1 95.88 121 PHE B CA 1
ATOM 3674 C C . PHE B 1 121 ? -15.883 30.891 6.266 1 95.88 121 PHE B C 1
ATOM 3676 O O . PHE B 1 121 ? -17.016 31.062 6.715 1 95.88 121 PHE B O 1
ATOM 3683 N N . LEU B 1 122 ? -15.172 29.812 6.473 1 97 122 LEU B N 1
ATOM 3684 C CA . LEU B 1 122 ? -15.672 28.75 7.34 1 97 122 LEU B CA 1
ATOM 3685 C C . LEU B 1 122 ? -16.031 29.297 8.719 1 97 122 LEU B C 1
ATOM 3687 O O . LEU B 1 122 ? -17.125 29.031 9.219 1 97 122 LEU B O 1
ATOM 3691 N N . LYS B 1 123 ? -15.203 30.078 9.305 1 95.94 123 LYS B N 1
ATOM 3692 C CA . LYS B 1 123 ? -15.375 30.562 10.68 1 95.94 123 LYS B CA 1
ATOM 3693 C C . LYS B 1 123 ? -16.453 31.625 10.758 1 95.94 123 LYS B C 1
ATOM 3695 O O . LYS B 1 123 ? -17.297 31.609 11.664 1 95.94 123 LYS B O 1
ATOM 3700 N N . THR B 1 124 ? -16.5 32.438 9.727 1 96 124 THR B N 1
ATOM 3701 C CA . THR B 1 124 ? -17.344 33.625 9.828 1 96 124 THR B CA 1
ATOM 3702 C C . THR B 1 124 ? -18.719 33.375 9.203 1 96 124 THR B C 1
ATOM 3704 O O . THR B 1 124 ? -19.703 34 9.609 1 96 124 THR B O 1
ATOM 3707 N N . ASN B 1 125 ? -18.734 32.469 8.234 1 95.25 125 ASN B N 1
ATOM 3708 C CA . ASN B 1 125 ? -19.969 32.344 7.473 1 95.25 125 ASN B CA 1
ATOM 3709 C C . ASN B 1 125 ? -20.641 31 7.715 1 95.25 125 ASN B C 1
ATOM 3711 O O . ASN B 1 125 ? -21.844 30.859 7.488 1 95.25 125 ASN B O 1
ATOM 3715 N N . VAL B 1 126 ? -19.922 30.109 8.172 1 96.06 126 VAL B N 1
ATOM 3716 C CA . VAL B 1 126 ? -20.484 28.781 8.328 1 96.06 126 VAL B CA 1
ATOM 3717 C C . VAL B 1 126 ? -20.641 28.453 9.812 1 96.06 126 VAL B C 1
ATOM 3719 O O . VAL B 1 126 ? -21.766 28.297 10.305 1 96.06 126 VAL B O 1
ATOM 3722 N N . MET B 1 127 ? -19.578 28.516 10.531 1 95.62 127 MET B N 1
ATOM 3723 C CA . MET B 1 127 ? -19.594 28.109 11.93 1 95.62 127 MET B CA 1
ATOM 3724 C C . MET B 1 127 ? -20.375 29.109 12.781 1 95.62 127 MET B C 1
ATOM 3726 O O . MET B 1 127 ? -21.031 28.734 13.75 1 95.62 127 MET B O 1
ATOM 3730 N N . ASN B 1 128 ? -20.328 30.312 12.398 1 93.62 128 ASN B N 1
ATOM 3731 C CA . ASN B 1 128 ? -21.016 31.359 13.156 1 93.62 128 ASN B CA 1
ATOM 3732 C C . ASN B 1 128 ? -22.531 31.25 13 1 93.62 128 ASN B C 1
ATOM 3734 O O . ASN B 1 128 ? -23.281 31.875 13.758 1 93.62 128 ASN B O 1
ATOM 3738 N N . LYS B 1 129 ? -22.953 30.469 12.086 1 93.62 129 LYS B N 1
ATOM 3739 C CA . LYS B 1 129 ? -24.375 30.391 11.797 1 93.62 129 LYS B CA 1
ATOM 3740 C C . LYS B 1 129 ? -25 29.141 12.398 1 93.62 129 LYS B C 1
ATOM 3742 O O . LYS B 1 129 ? -26.203 28.922 12.281 1 93.62 129 LYS B O 1
ATOM 3747 N N . ILE B 1 130 ? -24.203 28.406 13.031 1 93.69 130 ILE B N 1
ATOM 3748 C CA . ILE B 1 130 ? -24.75 27.172 13.57 1 93.69 130 ILE B CA 1
ATOM 3749 C C . ILE B 1 130 ? -25.594 27.469 14.797 1 93.69 130 ILE B C 1
ATOM 3751 O O . ILE B 1 130 ? -25.422 28.5 15.453 1 93.69 130 ILE B O 1
ATOM 3755 N N . ASP B 1 131 ? -26.578 26.609 15.148 1 94.94 131 ASP B N 1
ATOM 3756 C CA . ASP B 1 131 ? -27.344 26.688 16.391 1 94.94 131 ASP B CA 1
ATOM 3757 C C . ASP B 1 131 ? -26.547 26.141 17.562 1 94.94 131 ASP B C 1
ATOM 3759 O O . ASP B 1 131 ? -26.578 24.938 17.828 1 94.94 131 ASP B O 1
ATOM 3763 N N . SER B 1 132 ? -26.062 26.984 18.344 1 92.75 132 SER B N 1
ATOM 3764 C CA . SER B 1 132 ? -25.141 26.609 19.422 1 92.75 132 SER B CA 1
ATOM 3765 C C . SER B 1 132 ? -25.891 25.891 20.547 1 92.75 132 SER B C 1
ATOM 3767 O O . SER B 1 132 ? -25.25 25.281 21.406 1 92.75 132 SER B O 1
ATOM 3769 N N . GLN B 1 133 ? -27.156 25.938 20.5 1 94.81 133 GLN B N 1
ATOM 3770 C CA . GLN B 1 133 ? -27.938 25.25 21.531 1 94.81 133 GLN B CA 1
ATOM 3771 C C . GLN B 1 133 ? -28.047 23.75 21.234 1 94.81 133 GLN B C 1
ATOM 3773 O O . GLN B 1 133 ? -28.25 22.938 22.141 1 94.81 133 GLN B O 1
ATOM 3778 N N . VAL B 1 134 ? -27.859 23.484 20 1 96.19 134 VAL B N 1
ATOM 3779 C CA . VAL B 1 134 ? -28.125 22.125 19.578 1 96.19 134 VAL B CA 1
ATOM 3780 C C . VAL B 1 134 ? -26.828 21.469 19.094 1 96.19 134 VAL B C 1
ATOM 3782 O O . VAL B 1 134 ? -26.641 20.266 19.234 1 96.19 134 VAL B O 1
ATOM 3785 N N . ILE B 1 135 ? -25.969 22.328 18.562 1 97.38 135 ILE B N 1
ATOM 3786 C CA . ILE B 1 135 ? -24.781 21.812 17.891 1 97.38 135 ILE B CA 1
ATOM 3787 C C . ILE B 1 135 ? -23.516 22.297 18.609 1 97.38 135 ILE B C 1
ATOM 3789 O O . ILE B 1 135 ? -23.422 23.469 18.969 1 97.38 135 ILE B O 1
ATOM 3793 N N . GLU B 1 136 ? -22.625 21.453 18.844 1 97.38 136 GLU B N 1
ATOM 3794 C CA . GLU B 1 136 ? -21.281 21.797 19.266 1 97.38 136 GLU B CA 1
ATOM 3795 C C . GLU B 1 136 ? -20.266 21.562 18.141 1 97.38 136 GLU B C 1
ATOM 3797 O O . GLU B 1 136 ? -20.062 20.422 17.703 1 97.38 136 GLU B O 1
ATOM 3802 N N . PRO B 1 137 ? -19.672 22.641 17.703 1 97.62 137 PRO B N 1
ATOM 3803 C CA . PRO B 1 137 ? -18.766 22.516 16.562 1 97.62 137 PRO B CA 1
ATOM 3804 C C . PRO B 1 137 ? -17.422 21.922 16.938 1 97.62 137 PRO B C 1
ATOM 3806 O O . PRO B 1 137 ? -16.891 22.203 18.016 1 97.62 137 PRO B O 1
ATOM 3809 N N . ILE B 1 138 ? -16.906 21.078 16.109 1 98.12 138 ILE B N 1
ATOM 3810 C CA . ILE B 1 138 ? -15.523 20.594 16.141 1 98.12 138 ILE B CA 1
ATOM 3811 C C . ILE B 1 138 ? -14.742 21.203 14.977 1 98.12 138 ILE B C 1
ATOM 3813 O O . ILE B 1 138 ? -14.891 20.781 13.828 1 98.12 138 ILE B O 1
ATOM 3817 N N . TYR B 1 139 ? -13.945 22.172 15.273 1 98.12 139 TYR B N 1
ATOM 3818 C CA . TYR B 1 139 ? -13.078 22.766 14.258 1 98.12 139 TYR B CA 1
ATOM 3819 C C . TYR B 1 139 ? -11.805 21.953 14.078 1 98.12 139 TYR B C 1
ATOM 3821 O O . TYR B 1 139 ? -11.109 21.656 15.055 1 98.12 139 TYR B O 1
ATOM 3829 N N . VAL B 1 140 ? -11.469 21.703 12.836 1 97.88 140 VAL B N 1
ATOM 3830 C CA . VAL B 1 140 ? -10.32 20.859 12.539 1 97.88 140 VAL B CA 1
ATOM 3831 C C . VAL B 1 140 ? -9.219 21.688 11.898 1 97.88 140 VAL B C 1
ATOM 3833 O O . VAL B 1 140 ? -9.227 21.922 10.68 1 97.88 140 VAL B O 1
ATOM 3836 N N . HIS B 1 141 ? -8.289 22.078 12.688 1 95.44 141 HIS B N 1
ATOM 3837 C CA . HIS B 1 141 ? -7.09 22.656 12.102 1 95.44 141 HIS B CA 1
ATOM 3838 C C . HIS B 1 141 ? -6.297 21.625 11.312 1 95.44 141 HIS B C 1
ATOM 3840 O O . HIS B 1 141 ? -6.23 20.453 11.703 1 95.44 141 HIS B O 1
ATOM 3846 N N . PRO B 1 142 ? -5.66 22.062 10.273 1 94.5 142 PRO B N 1
ATOM 3847 C CA . PRO B 1 142 ? -4.988 21.078 9.422 1 94.5 142 PRO B CA 1
ATOM 3848 C C . PRO B 1 142 ? -3.77 20.453 10.102 1 94.5 142 PRO B C 1
ATOM 3850 O O . PRO B 1 142 ? -3.363 19.344 9.742 1 94.5 142 PRO B O 1
ATOM 3853 N N . PHE B 1 143 ? -3.102 21.172 11.117 1 96.31 143 PHE B N 1
ATOM 3854 C CA . PHE B 1 143 ? -1.893 20.562 11.648 1 96.31 143 PHE B CA 1
ATOM 3855 C C . PHE B 1 143 ? -1.608 21.047 13.062 1 96.31 143 PHE B C 1
ATOM 3857 O O . PHE B 1 143 ? -0.832 20.438 13.797 1 96.31 143 PHE B O 1
ATOM 3864 N N . ASP B 1 144 ? -2.166 22.203 13.469 1 96.81 144 ASP B N 1
ATOM 3865 C CA . ASP B 1 144 ? -1.719 22.859 14.695 1 96.81 144 ASP B CA 1
ATOM 3866 C C . ASP B 1 144 ? -2.709 22.625 15.836 1 96.81 144 ASP B C 1
ATOM 3868 O O . ASP B 1 144 ? -3.404 23.547 16.266 1 96.81 144 ASP B O 1
ATOM 3872 N N . ASN B 1 145 ? -2.701 21.469 16.344 1 98.06 145 ASN B N 1
ATOM 3873 C CA . ASN B 1 145 ? -3.562 21.031 17.438 1 98.06 145 ASN B CA 1
ATOM 3874 C C . ASN B 1 145 ? -2.951 19.875 18.203 1 98.06 145 ASN B C 1
ATOM 3876 O O . ASN B 1 145 ? -2.561 18.859 17.609 1 98.06 145 ASN B O 1
ATOM 3880 N N . PRO B 1 146 ? -2.889 19.969 19.562 1 98.25 146 PRO B N 1
ATOM 3881 C CA . PRO B 1 146 ? -2.25 18.906 20.359 1 98.25 146 PRO B CA 1
ATOM 3882 C C . PRO B 1 146 ? -2.91 17.547 20.188 1 98.25 146 PRO B C 1
ATOM 3884 O O . PRO B 1 146 ? -2.234 16.516 20.234 1 98.25 146 PRO B O 1
ATOM 3887 N N . ASP B 1 147 ? -4.23 17.5 19.984 1 98.38 147 ASP B N 1
ATOM 3888 C CA . ASP B 1 147 ? -4.91 16.234 19.766 1 98.38 147 ASP B CA 1
ATOM 3889 C C . ASP B 1 147 ? -4.5 15.617 18.422 1 98.38 147 ASP B C 1
ATOM 3891 O O . ASP B 1 147 ? -4.461 14.391 18.281 1 98.38 147 ASP B O 1
ATOM 3895 N N . ILE B 1 148 ? -4.227 16.469 17.469 1 98.62 148 ILE B N 1
ATOM 3896 C CA . ILE B 1 148 ? -3.74 16.016 16.188 1 98.62 148 ILE B CA 1
ATOM 3897 C C . ILE B 1 148 ? -2.354 15.391 16.344 1 98.62 148 ILE B C 1
ATOM 3899 O O . ILE B 1 148 ? -2.102 14.281 15.867 1 98.62 148 ILE B O 1
ATOM 3903 N N . TRP B 1 149 ? -1.491 16.078 17.094 1 98.81 149 TRP B N 1
ATOM 3904 C CA . TRP B 1 149 ? -0.139 15.57 17.312 1 98.81 149 TRP B CA 1
ATOM 3905 C C . TRP B 1 149 ? -0.167 14.242 18.062 1 98.81 149 TRP B C 1
ATOM 3907 O O . TRP B 1 149 ? 0.562 13.312 17.719 1 98.81 149 TRP B O 1
ATOM 3917 N N . GLU B 1 150 ? -1.045 14.188 19.047 1 98.56 150 GLU B N 1
ATOM 3918 C CA . GLU B 1 150 ? -1.223 12.953 19.797 1 98.56 150 GLU B CA 1
ATOM 3919 C C . GLU B 1 150 ? -1.62 11.797 18.875 1 98.56 150 GLU B C 1
ATOM 3921 O O . GLU B 1 150 ? -1.084 10.695 19 1 98.56 150 GLU B O 1
ATOM 3926 N N . GLY B 1 151 ? -2.529 12.078 17.984 1 98.5 151 GLY B N 1
ATOM 3927 C CA . GLY B 1 151 ? -2.936 11.055 17.031 1 98.5 151 GLY B CA 1
ATOM 3928 C C . GLY B 1 151 ? -1.794 10.57 16.156 1 98.5 151 GLY B C 1
ATOM 3929 O O . GLY B 1 151 ? -1.621 9.359 15.969 1 98.5 151 GLY B O 1
ATOM 3930 N N . HIS B 1 152 ? -1.016 11.516 15.656 1 98.75 152 HIS B N 1
ATOM 3931 C CA . HIS B 1 152 ? 0.122 11.164 14.82 1 98.75 152 HIS B CA 1
ATOM 3932 C C . HIS B 1 152 ? 1.152 10.352 15.594 1 98.75 152 HIS B C 1
ATOM 3934 O O . HIS B 1 152 ? 1.823 9.484 15.031 1 98.75 152 HIS B O 1
ATOM 3940 N N . SER B 1 153 ? 1.301 10.57 16.875 1 98.81 153 SER B N 1
ATOM 3941 C CA . SER B 1 153 ? 2.355 9.977 17.688 1 98.81 153 SER B CA 1
ATOM 3942 C C . SER B 1 153 ? 2.189 8.461 17.781 1 98.81 153 SER B C 1
ATOM 3944 O O . SER B 1 153 ? 3.15 7.742 18.062 1 98.81 153 SER B O 1
ATOM 3946 N N . SER B 1 154 ? 0.979 7.965 17.531 1 98.25 154 SER B N 1
ATOM 3947 C CA . SER B 1 154 ? 0.7 6.539 17.656 1 98.25 154 SER B CA 1
ATOM 3948 C C . SER B 1 154 ? 1.535 5.727 16.672 1 98.25 154 SER B C 1
ATOM 3950 O O . SER B 1 154 ? 1.799 4.543 16.891 1 98.25 154 SER B O 1
ATOM 3952 N N . MET B 1 155 ? 1.982 6.395 15.602 1 98.31 155 MET B N 1
ATOM 3953 C CA . MET B 1 155 ? 2.77 5.66 14.617 1 98.31 155 MET B CA 1
ATOM 3954 C C . MET B 1 155 ? 4.09 5.188 15.219 1 98.31 155 MET B C 1
ATOM 3956 O O . MET B 1 155 ? 4.621 4.148 14.82 1 98.31 155 MET B O 1
ATOM 3960 N N . ILE B 1 156 ? 4.59 5.965 16.219 1 98.75 156 ILE B N 1
ATOM 3961 C CA . ILE B 1 156 ? 5.844 5.586 16.844 1 98.75 156 ILE B CA 1
ATOM 3962 C C . ILE B 1 156 ? 5.629 4.359 17.734 1 98.75 156 ILE B C 1
ATOM 3964 O O . ILE B 1 156 ? 6.488 3.48 17.797 1 98.75 156 ILE B O 1
ATOM 3968 N N . ASP B 1 157 ? 4.473 4.277 18.406 1 98.31 157 ASP B N 1
ATOM 3969 C CA . ASP B 1 157 ? 4.137 3.068 19.141 1 98.31 157 ASP B CA 1
ATOM 3970 C C . ASP B 1 157 ? 4.152 1.84 18.234 1 98.31 157 ASP B C 1
ATOM 3972 O O . ASP B 1 157 ? 4.684 0.792 18.609 1 98.31 157 ASP B O 1
ATOM 3976 N N . GLU B 1 158 ? 3.596 2.057 17.109 1 97.25 158 GLU B N 1
ATOM 3977 C CA . GLU B 1 158 ? 3.535 0.957 16.156 1 97.25 158 GLU B CA 1
ATOM 3978 C C . GLU B 1 158 ? 4.93 0.584 15.656 1 97.25 158 GLU B C 1
ATOM 3980 O O . GLU B 1 158 ? 5.246 -0.598 15.508 1 97.25 158 GLU B O 1
ATOM 3985 N N . ILE B 1 159 ? 5.738 1.597 15.359 1 98.44 159 ILE B N 1
ATOM 3986 C CA . ILE B 1 159 ? 7.09 1.363 14.859 1 98.44 159 ILE B CA 1
ATOM 3987 C C . ILE B 1 159 ? 7.895 0.578 15.891 1 98.44 159 ILE B C 1
ATOM 3989 O O . ILE B 1 159 ? 8.523 -0.428 15.562 1 98.44 159 ILE B O 1
ATOM 3993 N N . VAL B 1 160 ? 7.824 0.996 17.141 1 98.19 160 VAL B N 1
ATOM 3994 C CA . VAL B 1 160 ? 8.562 0.329 18.203 1 98.19 160 VAL B CA 1
ATOM 3995 C C . VAL B 1 160 ? 8.078 -1.111 18.344 1 98.19 160 VAL B C 1
ATOM 3997 O O . VAL B 1 160 ? 8.883 -2.037 18.469 1 98.19 160 VAL B O 1
ATOM 4000 N N . GLN B 1 161 ? 6.809 -1.301 18.297 1 96.12 161 GLN B N 1
ATOM 4001 C CA . GLN B 1 161 ? 6.234 -2.637 18.406 1 96.12 161 GLN B CA 1
ATOM 4002 C C . GLN B 1 161 ? 6.648 -3.52 17.234 1 96.12 161 GLN B C 1
ATOM 4004 O O . GLN B 1 161 ? 6.953 -4.699 17.422 1 96.12 161 GLN B O 1
ATOM 4009 N N . ASP B 1 162 ? 6.617 -2.947 16.094 1 95.12 162 ASP B N 1
ATOM 4010 C CA . ASP B 1 162 ? 6.988 -3.701 14.891 1 95.12 162 ASP B CA 1
ATOM 4011 C C . ASP B 1 162 ? 8.453 -4.117 14.938 1 95.12 162 ASP B C 1
ATOM 4013 O O . ASP B 1 162 ? 8.797 -5.254 14.602 1 95.12 162 ASP B O 1
ATOM 4017 N N . LEU B 1 163 ? 9.32 -3.219 15.312 1 96.25 163 LEU B N 1
ATOM 4018 C CA . LEU B 1 163 ? 10.734 -3.549 15.445 1 96.25 163 LEU B CA 1
ATOM 4019 C C . LEU B 1 163 ? 10.938 -4.672 16.453 1 96.25 163 LEU B C 1
ATOM 4021 O O . LEU B 1 163 ? 11.672 -5.625 16.188 1 96.25 163 LEU B O 1
ATOM 4025 N N . LYS B 1 164 ? 10.234 -4.59 17.547 1 95.25 164 LYS B N 1
ATOM 4026 C CA . LYS B 1 164 ? 10.32 -5.613 18.578 1 95.25 164 LYS B CA 1
ATOM 4027 C C . LYS B 1 164 ? 9.852 -6.969 18.062 1 95.25 164 LYS B C 1
ATOM 4029 O O . LYS B 1 164 ? 10.516 -7.984 18.281 1 95.25 164 LYS B O 1
ATOM 4034 N N . SER B 1 165 ? 8.734 -6.914 17.391 1 90.19 165 SER B N 1
ATOM 4035 C CA . SER B 1 165 ? 8.164 -8.156 16.875 1 90.19 165 SER B CA 1
ATOM 4036 C C . SER B 1 165 ? 9.078 -8.797 15.844 1 90.19 165 SER B C 1
ATOM 4038 O O . SER B 1 165 ? 9.062 -10.023 15.672 1 90.19 165 SER B O 1
ATOM 4040 N N . GLN B 1 166 ? 9.883 -7.984 15.203 1 89.38 166 GLN B N 1
ATOM 4041 C CA . GLN B 1 166 ? 10.812 -8.469 14.188 1 89.38 166 GLN B CA 1
ATOM 4042 C C . GLN B 1 166 ? 12.195 -8.734 14.789 1 89.38 166 GLN B C 1
ATOM 4044 O O . GLN B 1 166 ? 13.148 -9.031 14.062 1 89.38 166 GLN B O 1
ATOM 4049 N N . HIS B 1 167 ? 12.359 -8.547 16.062 1 93.12 167 HIS B N 1
ATOM 4050 C CA . HIS B 1 167 ? 13.602 -8.75 16.797 1 93.12 167 HIS B CA 1
ATOM 4051 C C . HIS B 1 167 ? 14.703 -7.828 16.281 1 93.12 167 HIS B C 1
ATOM 4053 O O . HIS B 1 167 ? 15.852 -8.25 16.125 1 93.12 167 HIS B O 1
ATOM 4059 N N . ILE B 1 168 ? 14.297 -6.664 15.961 1 94.88 168 ILE B N 1
ATOM 4060 C CA . ILE B 1 168 ? 15.234 -5.625 15.547 1 94.88 168 ILE B CA 1
ATOM 4061 C C . ILE B 1 168 ? 15.422 -4.625 16.688 1 94.88 168 ILE B C 1
ATOM 4063 O O . ILE B 1 168 ? 14.453 -4.082 17.219 1 94.88 168 ILE B O 1
ATOM 4067 N N . SER B 1 169 ? 16.594 -4.375 17.016 1 96.69 169 SER B N 1
ATOM 4068 C CA . SER B 1 169 ? 16.891 -3.422 18.094 1 96.69 169 SER B CA 1
ATOM 4069 C C . SER B 1 169 ? 16.641 -1.987 17.625 1 96.69 169 SER B C 1
ATOM 4071 O O . SER B 1 169 ? 17.094 -1.585 16.562 1 96.69 169 SER B O 1
ATOM 4073 N N . VAL B 1 170 ? 16.016 -1.235 18.469 1 97.25 170 VAL B N 1
ATOM 4074 C CA . VAL B 1 170 ? 15.742 0.169 18.172 1 97.25 170 VAL B CA 1
ATOM 4075 C C . VAL B 1 170 ? 17.062 0.933 18.062 1 97.25 170 VAL B C 1
ATOM 4077 O O . VAL B 1 170 ? 17.125 1.969 17.391 1 97.25 170 VAL B O 1
ATOM 4080 N N . ASN B 1 171 ? 18.109 0.373 18.641 1 96.56 171 ASN B N 1
ATOM 4081 C CA . ASN B 1 171 ? 19.422 1.012 18.609 1 96.56 171 ASN B CA 1
ATOM 4082 C C . ASN B 1 171 ? 20 1.035 17.203 1 96.56 171 ASN B C 1
ATOM 4084 O O . ASN B 1 171 ? 20.922 1.8 16.906 1 96.56 171 ASN B O 1
ATOM 4088 N N . LYS B 1 172 ? 19.469 0.263 16.328 1 97.44 172 LYS B N 1
ATOM 4089 C CA . LYS B 1 172 ? 19.938 0.216 14.945 1 97.44 172 LYS B CA 1
ATOM 4090 C C . LYS B 1 172 ? 19.344 1.363 14.125 1 97.44 172 LYS B C 1
ATOM 4092 O O . LYS B 1 172 ? 19.828 1.667 13.031 1 97.44 172 LYS B O 1
ATOM 4097 N N . VAL B 1 173 ? 18.328 1.993 14.633 1 98.38 173 VAL B N 1
ATOM 4098 C CA . VAL B 1 173 ? 17.703 3.098 13.914 1 98.38 173 VAL B CA 1
ATOM 4099 C C . VAL B 1 173 ? 18.578 4.348 14.023 1 98.38 173 VAL B C 1
ATOM 4101 O O . VAL B 1 173 ? 18.797 4.859 15.125 1 98.38 173 VAL B O 1
ATOM 4104 N N . LYS B 1 174 ? 18.953 4.852 12.852 1 97.75 174 LYS B N 1
ATOM 4105 C CA . LYS B 1 174 ? 19.891 5.969 12.836 1 97.75 174 LYS B CA 1
ATOM 4106 C C . LYS B 1 174 ? 19.203 7.258 12.391 1 97.75 174 LYS B C 1
ATOM 4108 O O . LYS B 1 174 ? 19.812 8.336 12.445 1 97.75 174 LYS B O 1
ATOM 4113 N N . GLY B 1 175 ? 17.953 7.105 12.047 1 98.19 175 GLY B N 1
ATOM 4114 C CA . GLY B 1 175 ? 17.203 8.297 11.68 1 98.19 175 GLY B CA 1
ATOM 4115 C C . GLY B 1 175 ? 15.797 8 11.203 1 98.19 175 GLY B C 1
ATOM 4116 O O . GLY B 1 175 ? 15.492 6.879 10.789 1 98.19 175 GLY B O 1
ATOM 4117 N N . ILE B 1 176 ? 14.969 8.961 11.352 1 98.88 176 ILE B N 1
ATOM 4118 C CA . ILE B 1 176 ? 13.633 8.969 10.781 1 98.88 176 ILE B CA 1
ATOM 4119 C C . ILE B 1 176 ? 13.492 10.141 9.812 1 98.88 176 ILE B C 1
ATOM 4121 O O . ILE B 1 176 ? 13.82 11.281 10.156 1 98.88 176 ILE B O 1
ATOM 4125 N N . VAL B 1 177 ? 13.086 9.836 8.594 1 98.88 177 VAL B N 1
ATOM 4126 C CA . VAL B 1 177 ? 12.875 10.852 7.57 1 98.88 177 VAL B CA 1
ATOM 4127 C C . VAL B 1 177 ? 11.383 11.133 7.414 1 98.88 177 VAL B C 1
ATOM 4129 O O . VAL B 1 177 ? 10.586 10.203 7.277 1 98.88 177 VAL B O 1
ATOM 4132 N N . CYS B 1 178 ? 11.008 12.367 7.492 1 98.81 178 CYS B N 1
ATOM 4133 C CA . CYS B 1 178 ? 9.617 12.727 7.254 1 98.81 178 CYS B CA 1
ATOM 4134 C C . CYS B 1 178 ? 9.516 14.078 6.551 1 98.81 178 CYS B C 1
ATOM 4136 O O . CYS B 1 178 ? 10.406 14.914 6.676 1 98.81 178 CYS B O 1
ATOM 4138 N N . SER B 1 179 ? 8.461 14.234 5.816 1 98.62 179 SER B N 1
ATOM 4139 C CA . SER B 1 179 ? 8.172 15.539 5.223 1 98.62 179 SER B CA 1
ATOM 4140 C C . SER B 1 179 ? 7.613 16.5 6.266 1 98.62 179 SER B C 1
ATOM 4142 O O . SER B 1 179 ? 6.926 16.094 7.199 1 98.62 179 SER B O 1
ATOM 4144 N N . VAL B 1 180 ? 7.922 17.781 6.062 1 98.62 180 VAL B N 1
ATOM 4145 C CA . VAL B 1 180 ? 7.469 18.781 7.023 1 98.62 180 VAL B CA 1
ATOM 4146 C C . VAL B 1 180 ? 6.754 19.906 6.293 1 98.62 180 VAL B C 1
ATOM 4148 O O . VAL B 1 180 ? 7.324 20.547 5.398 1 98.62 180 VAL B O 1
ATOM 4151 N N . GLY B 1 181 ? 5.5 20.078 6.574 1 96.75 181 GLY B N 1
ATOM 4152 C CA . GLY B 1 181 ? 4.746 21.281 6.246 1 96.75 181 GLY B CA 1
ATOM 4153 C C . GLY B 1 181 ? 4.527 22.188 7.438 1 96.75 181 GLY B C 1
ATOM 4154 O O . GLY B 1 181 ? 5.484 22.719 8.008 1 96.75 181 GLY B O 1
ATOM 4155 N N . GLY B 1 182 ? 3.32 22.203 7.926 1 95.94 182 GLY B N 1
ATOM 4156 C CA . GLY B 1 182 ? 3.027 22.969 9.125 1 95.94 182 GLY B CA 1
ATOM 4157 C C . GLY B 1 182 ? 3.619 22.359 10.383 1 95.94 182 GLY B C 1
ATOM 4158 O O . GLY B 1 182 ? 3.723 23.016 11.414 1 95.94 182 GLY B O 1
ATOM 4159 N N . GLY B 1 183 ? 3.967 21.156 10.305 1 98.25 183 GLY B N 1
ATOM 4160 C CA . GLY B 1 183 ? 4.723 20.531 11.375 1 98.25 183 GLY B CA 1
ATOM 4161 C C . GLY B 1 183 ? 3.912 19.516 12.164 1 98.25 183 GLY B C 1
ATOM 4162 O O . GLY B 1 183 ? 4.418 18.906 13.109 1 98.25 183 GLY B O 1
ATOM 4163 N N . GLY B 1 184 ? 2.691 19.25 11.734 1 98.5 184 GLY B N 1
ATOM 4164 C CA . GLY B 1 184 ? 1.842 18.328 12.477 1 98.5 184 GLY B CA 1
ATOM 4165 C C . GLY B 1 184 ? 2.414 16.922 12.57 1 98.5 184 GLY B C 1
ATOM 4166 O O . GLY B 1 184 ? 2.455 16.328 13.648 1 98.5 184 GLY B O 1
ATOM 4167 N N . LEU B 1 185 ? 2.818 16.344 11.445 1 98.81 185 LEU B N 1
ATOM 4168 C CA . LEU B 1 185 ? 3.428 15.023 11.414 1 98.81 185 LEU B CA 1
ATOM 4169 C C . LEU B 1 185 ? 4.68 14.977 12.281 1 98.81 185 LEU B C 1
ATOM 4171 O O . LEU B 1 185 ? 4.828 14.094 13.125 1 98.81 185 LEU B O 1
ATOM 4175 N N . TYR B 1 186 ? 5.523 15.953 12.094 1 98.88 186 TYR B N 1
ATOM 4176 C CA . TYR B 1 186 ? 6.785 16.047 12.82 1 98.88 186 TYR B CA 1
ATOM 4177 C C . TYR B 1 186 ? 6.547 16.094 14.32 1 98.88 186 TYR B C 1
ATOM 4179 O O . TYR B 1 186 ? 7.191 15.359 15.078 1 98.88 186 TYR B O 1
ATOM 4187 N N . ASN B 1 187 ? 5.59 16.938 14.734 1 98.94 187 ASN B N 1
ATOM 4188 C CA . ASN B 1 187 ? 5.289 17.062 16.156 1 98.94 187 ASN B CA 1
ATOM 4189 C C . ASN B 1 187 ? 4.836 15.719 16.75 1 98.94 187 ASN B C 1
ATOM 4191 O O . ASN B 1 187 ? 5.234 15.352 17.859 1 98.94 187 ASN B O 1
ATOM 4195 N N . GLY B 1 188 ? 3.994 15.023 16.016 1 98.88 188 GLY B N 1
ATOM 4196 C CA . GLY B 1 188 ? 3.562 13.711 16.469 1 98.88 188 GLY B CA 1
ATOM 4197 C C . GLY B 1 188 ? 4.703 12.727 16.609 1 98.88 188 GLY B C 1
ATOM 4198 O O . GLY B 1 188 ? 4.754 11.969 17.578 1 98.88 188 GLY B O 1
ATOM 4199 N N . ILE B 1 189 ? 5.609 12.734 15.648 1 98.94 189 ILE B N 1
ATOM 4200 C CA . ILE B 1 189 ? 6.762 11.844 15.688 1 98.94 189 ILE B CA 1
ATOM 4201 C C . ILE B 1 189 ? 7.602 12.141 16.922 1 98.94 189 ILE B C 1
ATOM 4203 O O . ILE B 1 189 ? 7.969 11.227 17.672 1 98.94 189 ILE B O 1
ATOM 4207 N N . ILE B 1 190 ? 7.84 13.438 17.203 1 98.88 190 ILE B N 1
ATOM 4208 C CA . ILE B 1 190 ? 8.648 13.828 18.359 1 98.88 190 ILE B CA 1
ATOM 4209 C C . ILE B 1 190 ? 7.961 13.391 19.641 1 98.88 190 ILE B C 1
ATOM 4211 O O . ILE B 1 190 ? 8.594 12.797 20.531 1 98.88 190 ILE B O 1
ATOM 4215 N N . GLN B 1 191 ? 6.664 13.617 19.766 1 98.81 191 GLN B N 1
ATOM 4216 C CA . GLN B 1 191 ? 5.93 13.227 20.953 1 98.81 191 GLN B CA 1
ATOM 4217 C C . GLN B 1 191 ? 6.012 11.719 21.188 1 98.81 191 GLN B C 1
ATOM 4219 O O . GLN B 1 191 ? 6.172 11.258 22.312 1 98.81 191 GLN B O 1
ATOM 4224 N N . GLY B 1 192 ? 5.844 10.969 20.141 1 98.81 192 GLY B N 1
ATOM 4225 C CA . GLY B 1 192 ? 6.004 9.531 20.25 1 98.81 192 GLY B CA 1
ATOM 4226 C C . GLY B 1 192 ? 7.391 9.117 20.719 1 98.81 192 GLY B C 1
ATOM 4227 O O . GLY B 1 192 ? 7.531 8.25 21.578 1 98.81 192 GLY B O 1
ATOM 4228 N N . LEU B 1 193 ? 8.398 9.734 20.125 1 98.81 193 LEU B N 1
ATOM 4229 C CA . LEU B 1 193 ? 9.773 9.414 20.5 1 98.81 193 LEU B CA 1
ATOM 4230 C C . LEU B 1 193 ? 10.055 9.789 21.938 1 98.81 193 LEU B C 1
ATOM 4232 O O . LEU B 1 193 ? 10.766 9.078 22.656 1 98.81 193 LEU B O 1
ATOM 4236 N N . GLU B 1 194 ? 9.523 10.914 22.359 1 98.75 194 GLU B N 1
ATOM 4237 C CA . GLU B 1 194 ? 9.672 11.32 23.75 1 98.75 194 GLU B CA 1
ATOM 4238 C C . GLU B 1 194 ? 9.109 10.266 24.703 1 98.75 194 GLU B C 1
ATOM 4240 O O . GLU B 1 194 ? 9.719 9.961 25.719 1 98.75 194 GLU B O 1
ATOM 4245 N N . ARG B 1 195 ? 7.969 9.711 24.359 1 98.44 195 ARG B N 1
ATOM 4246 C CA . ARG B 1 195 ? 7.305 8.711 25.188 1 98.44 195 ARG B CA 1
ATOM 4247 C C . ARG B 1 195 ? 8.203 7.504 25.422 1 98.44 195 ARG B C 1
ATOM 4249 O O . ARG B 1 195 ? 8.125 6.852 26.469 1 98.44 195 ARG B O 1
ATOM 4256 N N . TYR B 1 196 ? 9.094 7.25 24.469 1 98.25 196 TYR B N 1
ATOM 4257 C CA . TYR B 1 196 ? 9.945 6.07 24.562 1 98.25 196 TYR B CA 1
ATOM 4258 C C . TYR B 1 196 ? 11.375 6.449 24.922 1 98.25 196 TYR B C 1
ATOM 4260 O O . TYR B 1 196 ? 12.281 5.609 24.891 1 98.25 196 TYR B O 1
ATOM 4268 N N . GLY B 1 197 ? 11.617 7.746 25.219 1 98.12 197 GLY B N 1
ATOM 4269 C CA . GLY B 1 197 ? 12.945 8.227 25.547 1 98.12 197 GLY B CA 1
ATOM 4270 C C . GLY B 1 197 ? 13.914 8.164 24.391 1 98.12 197 GLY B C 1
ATOM 4271 O O . GLY B 1 197 ? 15.109 7.945 24.578 1 98.12 197 GLY B O 1
ATOM 4272 N N . LEU B 1 198 ? 13.391 8.352 23.188 1 98.38 198 LEU B N 1
ATOM 4273 C CA . LEU B 1 198 ? 14.203 8.156 22 1 98.38 198 LEU B CA 1
ATOM 4274 C C . LEU B 1 198 ? 14.422 9.477 21.266 1 98.38 198 LEU B C 1
ATOM 4276 O O . LEU B 1 198 ? 15.203 9.539 20.312 1 98.38 198 LEU B O 1
ATOM 4280 N N . ALA B 1 199 ? 13.836 10.578 21.688 1 98.5 199 ALA B N 1
ATOM 4281 C CA . ALA B 1 199 ? 13.828 11.844 20.953 1 98.5 199 ALA B CA 1
ATOM 4282 C C . ALA B 1 199 ? 15.234 12.414 20.828 1 98.5 199 ALA B C 1
ATOM 4284 O O . ALA B 1 199 ? 15.562 13.047 19.828 1 98.5 199 ALA B O 1
ATOM 4285 N N . ASP B 1 200 ? 16.078 12.125 21.828 1 97.56 200 ASP B N 1
ATOM 4286 C CA . ASP B 1 200 ? 17.453 12.609 21.812 1 97.56 200 ASP B CA 1
ATOM 4287 C C . ASP B 1 200 ? 18.375 11.617 21.109 1 97.56 200 ASP B C 1
ATOM 4289 O O . ASP B 1 200 ? 19.516 11.945 20.797 1 97.56 200 ASP B O 1
ATOM 4293 N N . ARG B 1 201 ? 17.875 10.469 20.828 1 97.25 201 ARG B N 1
ATOM 4294 C CA . ARG B 1 201 ? 18.734 9.391 20.344 1 97.25 201 ARG B CA 1
ATOM 4295 C C . ARG B 1 201 ? 18.547 9.18 18.859 1 97.25 201 ARG B C 1
ATOM 4297 O O . ARG B 1 201 ? 19.484 8.789 18.156 1 97.25 201 ARG B O 1
ATOM 4304 N N . ILE B 1 202 ? 17.375 9.305 18.406 1 98.19 202 ILE B N 1
ATOM 4305 C CA . ILE B 1 202 ? 17.078 9.094 17 1 98.19 202 ILE B CA 1
ATOM 4306 C C . ILE B 1 202 ? 16.844 10.445 16.312 1 98.19 202 ILE B C 1
ATOM 4308 O O . ILE B 1 202 ? 15.812 11.078 16.516 1 98.19 202 ILE B O 1
ATOM 4312 N N . PRO B 1 203 ? 17.766 10.859 15.523 1 98 203 PRO B N 1
ATOM 4313 C CA . PRO B 1 203 ? 17.594 12.141 14.836 1 98 203 PRO B CA 1
ATOM 4314 C C . PRO B 1 203 ? 16.469 12.102 13.797 1 98 203 PRO B C 1
ATOM 4316 O O . PRO B 1 203 ? 16.266 11.07 13.148 1 98 203 PRO B O 1
ATOM 4319 N N . ILE B 1 204 ? 15.828 13.234 13.617 1 98.75 204 ILE B N 1
ATOM 4320 C CA . ILE B 1 204 ? 14.82 13.398 12.562 1 98.75 204 ILE B CA 1
ATOM 4321 C C . ILE B 1 204 ? 15.398 14.242 11.43 1 98.75 204 ILE B C 1
ATOM 4323 O O . ILE B 1 204 ? 16.078 15.234 11.672 1 98.75 204 ILE B O 1
ATOM 4327 N N . VAL B 1 205 ? 15.203 13.773 10.227 1 98.81 205 VAL B N 1
ATOM 4328 C CA . VAL B 1 205 ? 15.5 14.547 9.031 1 98.81 205 VAL B CA 1
ATOM 4329 C C . VAL B 1 205 ? 14.195 15.031 8.398 1 98.81 205 VAL B C 1
ATOM 4331 O O . VAL B 1 205 ? 13.477 14.25 7.77 1 98.81 205 VAL B O 1
ATOM 4334 N N . GLY B 1 206 ? 13.93 16.328 8.602 1 98.81 206 GLY B N 1
ATOM 4335 C CA . GLY B 1 206 ? 12.766 16.938 7.98 1 98.81 206 GLY B CA 1
ATOM 4336 C C . GLY B 1 206 ? 13.016 17.391 6.555 1 98.81 206 GLY B C 1
ATOM 4337 O O . GLY B 1 206 ? 13.992 18.094 6.285 1 98.81 206 GLY B O 1
ATOM 4338 N N . VAL B 1 207 ? 12.117 16.984 5.645 1 98.88 207 VAL B N 1
ATOM 4339 C CA . VAL B 1 207 ? 12.344 17.25 4.227 1 98.88 207 VAL B CA 1
ATOM 4340 C C . VAL B 1 207 ? 11.258 18.188 3.699 1 98.88 207 VAL B C 1
ATOM 4342 O O . VAL B 1 207 ? 10.078 18.031 4.031 1 98.88 207 VAL B O 1
ATOM 4345 N N . GLU B 1 208 ? 11.617 19.219 3.035 1 98.62 208 GLU B N 1
ATOM 4346 C CA . GLU B 1 208 ? 10.758 20.141 2.303 1 98.62 208 GLU B CA 1
ATOM 4347 C C . GLU B 1 208 ? 11.188 20.25 0.844 1 98.62 208 GLU B C 1
ATOM 4349 O O . GLU B 1 208 ? 12.18 19.641 0.434 1 98.62 208 GLU B O 1
ATOM 4354 N N . THR B 1 209 ? 10.359 20.891 0.086 1 98.06 209 THR B N 1
ATOM 4355 C CA . THR B 1 209 ? 10.734 21.219 -1.286 1 98.06 209 THR B CA 1
ATOM 4356 C C . THR B 1 209 ? 11.031 22.703 -1.429 1 98.06 209 THR B C 1
ATOM 4358 O O . THR B 1 209 ? 10.531 23.516 -0.651 1 98.06 209 THR B O 1
ATOM 4361 N N . ASN B 1 210 ? 11.852 22.953 -2.41 1 96.88 210 ASN B N 1
ATOM 4362 C CA . ASN B 1 210 ? 12.07 24.359 -2.732 1 96.88 210 ASN B CA 1
ATOM 4363 C C . ASN B 1 210 ? 10.766 25.062 -3.107 1 96.88 210 ASN B C 1
ATOM 4365 O O . ASN B 1 210 ? 10.047 24.625 -4.008 1 96.88 210 ASN B O 1
ATOM 4369 N N . GLY B 1 211 ? 10.469 26.156 -2.461 1 95.19 211 GLY B N 1
ATOM 4370 C CA . GLY B 1 211 ? 9.203 26.844 -2.639 1 95.19 211 GLY B CA 1
ATOM 4371 C C . GLY B 1 211 ? 8.227 26.609 -1.502 1 95.19 211 GLY B C 1
ATOM 4372 O O . GLY B 1 211 ? 7.176 27.25 -1.435 1 95.19 211 GLY B O 1
ATOM 4373 N N . CYS B 1 212 ? 8.57 25.672 -0.613 1 94.94 212 CYS B N 1
ATOM 4374 C CA . CYS B 1 212 ? 7.805 25.406 0.603 1 94.94 212 CYS B CA 1
ATOM 4375 C C . CYS B 1 212 ? 8.727 25.266 1.806 1 94.94 212 CYS B C 1
ATOM 4377 O O . CYS B 1 212 ? 8.367 24.625 2.799 1 94.94 212 CYS B O 1
ATOM 4379 N N . HIS B 1 213 ? 9.891 25.781 1.755 1 96.94 213 HIS B N 1
ATOM 4380 C CA . HIS B 1 213 ? 10.945 25.469 2.713 1 96.94 213 HIS B CA 1
ATOM 4381 C C . HIS B 1 213 ? 10.938 26.469 3.873 1 96.94 213 HIS B C 1
ATOM 4383 O O . HIS B 1 213 ? 11.977 27.047 4.203 1 96.94 213 HIS B O 1
ATOM 4389 N N . VAL B 1 214 ? 9.812 26.641 4.512 1 96.06 214 VAL B N 1
ATOM 4390 C CA . VAL B 1 214 ? 9.664 27.531 5.648 1 96.06 214 VAL B CA 1
ATOM 4391 C C . VAL B 1 214 ? 10.367 26.953 6.871 1 96.06 214 VAL B C 1
ATOM 4393 O O . VAL B 1 214 ? 11.008 27.672 7.637 1 96.06 214 VAL B O 1
ATOM 4396 N N . PHE B 1 215 ? 10.242 25.688 7.066 1 97.69 215 PHE B N 1
ATOM 4397 C CA . PHE B 1 215 ? 10.875 25 8.188 1 97.69 215 PHE B CA 1
ATOM 4398 C C . PHE B 1 215 ? 12.391 25.141 8.117 1 97.69 215 PHE B C 1
ATOM 4400 O O . PHE B 1 215 ? 13.031 25.547 9.086 1 97.69 215 PHE B O 1
ATOM 4407 N N . ASN B 1 216 ? 12.953 24.812 6.973 1 98 216 ASN B N 1
ATOM 4408 C CA . ASN B 1 216 ? 14.391 24.906 6.75 1 98 216 ASN B CA 1
ATOM 4409 C C . ASN B 1 216 ? 14.906 26.312 7 1 98 216 ASN B C 1
ATOM 4411 O O . ASN B 1 216 ? 15.898 26.516 7.703 1 98 216 ASN B O 1
ATOM 4415 N N . THR B 1 217 ? 14.219 27.281 6.461 1 96.75 217 THR B N 1
ATOM 4416 C CA . THR B 1 217 ? 14.633 28.672 6.586 1 96.75 217 THR B CA 1
ATOM 4417 C C . THR B 1 217 ? 14.516 29.141 8.031 1 96.75 217 THR B C 1
ATOM 4419 O O . THR B 1 217 ? 15.375 29.875 8.523 1 96.75 217 THR B O 1
ATOM 4422 N N . SER B 1 218 ? 13.422 28.766 8.664 1 96.81 218 SER B N 1
ATOM 4423 C CA . SER B 1 218 ? 13.234 29.109 10.07 1 96.81 218 SER B CA 1
ATOM 4424 C C . SER B 1 218 ? 14.391 28.594 10.922 1 96.81 218 SER B C 1
ATOM 4426 O O . SER B 1 218 ? 14.883 29.297 11.805 1 96.81 218 SER B O 1
ATOM 4428 N N . LEU B 1 219 ? 14.781 27.359 10.727 1 97 219 LEU B N 1
ATOM 4429 C CA . LEU B 1 219 ? 15.867 26.781 11.492 1 97 219 LEU B CA 1
ATOM 4430 C C . LEU B 1 219 ? 17.188 27.484 11.211 1 97 219 LEU B C 1
ATOM 4432 O O . LEU B 1 219 ? 17.969 27.75 12.133 1 97 219 LEU B O 1
ATOM 4436 N N . LYS B 1 220 ? 17.438 27.797 9.961 1 95.81 220 LYS B N 1
ATOM 4437 C CA . LYS B 1 220 ? 18.688 28.453 9.57 1 95.81 220 LYS B CA 1
ATOM 4438 C C . LYS B 1 220 ? 18.812 29.844 10.195 1 95.81 220 LYS B C 1
ATOM 4440 O O . LYS B 1 220 ? 19.891 30.234 10.625 1 95.81 220 LYS B O 1
ATOM 4445 N N . ILE B 1 221 ? 17.703 30.5 10.242 1 94.5 221 ILE B N 1
ATOM 4446 C CA . ILE B 1 221 ? 17.703 31.875 10.719 1 94.5 221 ILE B CA 1
ATOM 4447 C C . ILE B 1 221 ? 17.562 31.891 12.234 1 94.5 221 ILE B C 1
ATOM 4449 O O . ILE B 1 221 ? 17.891 32.906 12.883 1 94.5 221 ILE B O 1
ATOM 4453 N N . GLY B 1 222 ? 17.016 30.859 12.828 1 94.69 222 GLY B N 1
ATOM 4454 C CA . GLY B 1 222 ? 16.906 30.734 14.273 1 94.69 222 GLY B CA 1
ATOM 4455 C C . GLY B 1 222 ? 15.617 31.297 14.828 1 94.69 222 GLY B C 1
ATOM 4456 O O . GLY B 1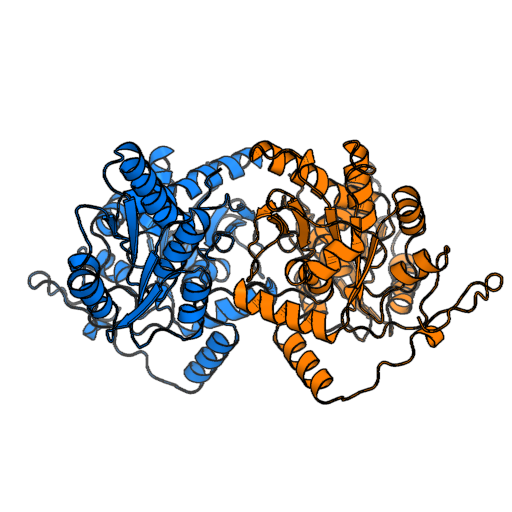 222 ? 15.508 31.516 16.031 1 94.69 222 GLY B O 1
ATOM 4457 N N . GLN B 1 223 ? 14.672 31.594 13.922 1 94.25 223 GLN B N 1
ATOM 4458 C CA . GLN B 1 223 ? 13.336 32.031 14.305 1 94.25 223 GLN B CA 1
ATOM 4459 C C . GLN B 1 223 ? 12.312 31.688 13.227 1 94.25 223 GLN B C 1
ATOM 4461 O O . GLN B 1 223 ? 12.648 31.609 12.047 1 94.25 223 GLN B O 1
ATOM 4466 N N . PRO B 1 224 ? 11.055 31.547 13.68 1 94.31 224 PRO B N 1
ATOM 4467 C CA . PRO B 1 224 ? 10.031 31.281 12.664 1 94.31 224 PRO B CA 1
ATOM 4468 C C . PRO B 1 224 ? 9.898 32.406 11.641 1 94.31 224 PRO B C 1
ATOM 4470 O O . PRO B 1 224 ? 9.961 33.562 12 1 94.31 224 PRO B O 1
ATOM 4473 N N . VAL B 1 225 ? 9.758 32 10.398 1 92.94 225 VAL B N 1
ATOM 4474 C CA . VAL B 1 225 ? 9.555 32.969 9.32 1 92.94 225 VAL B CA 1
ATOM 4475 C C . VAL B 1 225 ? 8.203 32.719 8.656 1 92.94 225 VAL B C 1
ATOM 4477 O O . VAL B 1 225 ? 7.523 31.719 8.961 1 92.94 225 VAL B O 1
ATOM 4480 N N . GLN B 1 226 ? 7.793 33.625 7.855 1 91.19 226 GLN B N 1
ATOM 4481 C CA . GLN B 1 226 ? 6.531 33.531 7.133 1 91.19 226 GLN B CA 1
ATOM 4482 C C . GLN B 1 226 ? 6.75 33.594 5.625 1 91.19 226 GLN B C 1
ATOM 4484 O O . GLN B 1 226 ? 7.445 34.5 5.141 1 91.19 226 GLN B O 1
ATOM 4489 N N . PHE B 1 227 ? 6.215 32.656 4.934 1 88.12 227 PHE B N 1
ATOM 4490 C CA . PHE B 1 227 ? 6.242 32.688 3.477 1 88.12 227 PHE B CA 1
ATOM 4491 C C . PHE B 1 227 ? 5.117 33.562 2.943 1 88.12 227 PHE B C 1
ATOM 4493 O O . PHE B 1 227 ? 4 33.531 3.463 1 88.12 227 PHE B O 1
ATOM 4500 N N . LYS B 1 228 ? 5.457 34.344 1.89 1 85.44 228 LYS B N 1
ATOM 4501 C CA . LYS B 1 228 ? 4.453 35.156 1.209 1 85.44 228 LYS B CA 1
ATOM 4502 C C . LYS B 1 228 ? 3.621 34.312 0.247 1 85.44 228 LYS B C 1
ATOM 4504 O O . LYS B 1 228 ? 2.422 34.531 0.091 1 85.44 228 LYS B O 1
ATOM 4509 N N . LYS B 1 229 ? 4.297 33.406 -0.368 1 86.5 229 LYS B N 1
ATOM 4510 C CA . LYS B 1 229 ? 3.639 32.625 -1.396 1 86.5 229 LYS B CA 1
ATOM 4511 C C . LYS B 1 229 ? 4.262 31.219 -1.493 1 86.5 229 LYS B C 1
ATOM 4513 O O . LYS B 1 229 ? 5.477 31.078 -1.354 1 86.5 229 LYS B O 1
ATOM 4518 N N . ILE B 1 230 ? 3.416 30.266 -1.725 1 86 230 ILE B N 1
ATOM 4519 C CA . ILE B 1 230 ? 3.854 28.906 -2.012 1 86 230 ILE B CA 1
ATOM 4520 C C . ILE B 1 230 ? 4.109 28.75 -3.51 1 86 230 ILE B C 1
ATOM 4522 O O . ILE B 1 230 ? 3.242 29.062 -4.328 1 86 230 ILE B O 1
ATOM 4526 N N . THR B 1 231 ? 5.297 28.234 -3.883 1 90.38 231 THR B N 1
ATOM 4527 C CA . THR B 1 231 ? 5.609 28.141 -5.305 1 90.38 231 THR B CA 1
ATOM 4528 C C . THR B 1 231 ? 5.922 26.703 -5.703 1 90.38 231 THR B C 1
ATOM 4530 O O . THR B 1 231 ? 6.008 26.391 -6.895 1 90.38 231 THR B O 1
ATOM 4533 N N . SER B 1 232 ? 6.078 25.859 -4.766 1 92.94 232 SER B N 1
ATOM 4534 C CA . SER B 1 232 ? 6.391 24.453 -5.027 1 92.94 232 SER B CA 1
ATOM 4535 C C . SER B 1 232 ? 5.16 23.703 -5.504 1 92.94 232 SER B C 1
ATOM 4537 O O . SER B 1 232 ? 4.031 24.047 -5.16 1 92.94 232 SER B O 1
ATOM 4539 N N . ILE B 1 233 ? 5.383 22.609 -6.242 1 91.81 233 ILE B N 1
ATOM 4540 C CA . ILE B 1 233 ? 4.32 21.719 -6.688 1 91.81 233 ILE B CA 1
ATOM 4541 C C . ILE B 1 233 ? 3.832 20.875 -5.516 1 91.81 233 ILE B C 1
ATOM 4543 O O . ILE B 1 233 ? 2.732 20.312 -5.559 1 91.81 233 ILE B O 1
ATOM 4547 N N . ALA B 1 234 ? 4.676 20.672 -4.523 1 94.12 234 ALA B N 1
ATOM 4548 C CA . ALA B 1 234 ? 4.285 19.953 -3.318 1 94.12 234 ALA B CA 1
ATOM 4549 C C . ALA B 1 234 ? 3.396 20.812 -2.424 1 94.12 234 ALA B C 1
ATOM 4551 O O . ALA B 1 234 ? 3.75 21.094 -1.277 1 94.12 234 ALA B O 1
ATOM 4552 N N . THR B 1 235 ? 2.229 21.094 -2.863 1 89.5 235 THR B N 1
ATOM 4553 C CA . THR B 1 235 ? 1.338 22.047 -2.227 1 89.5 235 THR B CA 1
ATOM 4554 C C . THR B 1 235 ? 0.921 21.562 -0.84 1 89.5 235 THR B C 1
ATOM 4556 O O . THR B 1 235 ? 0.621 22.375 0.039 1 89.5 235 THR B O 1
ATOM 4559 N N . SER B 1 236 ? 0.958 20.266 -0.632 1 92.56 236 SER B N 1
ATOM 4560 C CA . SER B 1 236 ? 0.579 19.719 0.669 1 92.56 236 SER B CA 1
ATOM 4561 C C . SER B 1 236 ? 1.602 20.078 1.739 1 92.56 236 SER B C 1
ATOM 4563 O O . SER B 1 236 ? 1.324 19.969 2.936 1 92.56 236 SER B O 1
ATOM 4565 N N . LEU B 1 237 ? 2.777 20.531 1.352 1 94.94 237 LEU B N 1
ATOM 4566 C CA . LEU B 1 237 ? 3.793 21 2.287 1 94.94 237 LEU B CA 1
ATOM 4567 C C . LEU B 1 237 ? 3.703 22.516 2.477 1 94.94 237 LEU B C 1
ATOM 4569 O O . LEU B 1 237 ? 4.395 23.078 3.328 1 94.94 237 LEU B O 1
ATOM 4573 N N . GLY B 1 238 ? 2.857 23.094 1.69 1 91.12 238 GLY B N 1
ATOM 4574 C CA . GLY B 1 238 ? 2.797 24.547 1.676 1 91.12 238 GLY B CA 1
ATOM 4575 C C . GLY B 1 238 ? 2.121 25.125 2.902 1 91.12 238 GLY B C 1
ATOM 4576 O O . GLY B 1 238 ? 0.986 24.766 3.221 1 91.12 238 GLY B O 1
ATOM 4577 N N . THR B 1 239 ? 2.84 25.969 3.578 1 90.5 239 THR B N 1
ATOM 4578 C CA . THR B 1 239 ? 2.332 26.75 4.707 1 90.5 239 THR B CA 1
ATOM 4579 C C . THR B 1 239 ? 3.049 28.094 4.816 1 90.5 239 THR B C 1
ATOM 4581 O O . THR B 1 239 ? 4.199 28.219 4.391 1 90.5 239 THR B O 1
ATOM 4584 N N . ALA B 1 240 ? 2.32 29 5.312 1 89.69 240 ALA B N 1
ATOM 4585 C CA . ALA B 1 240 ? 2.963 30.297 5.512 1 89.69 240 ALA B CA 1
ATOM 4586 C C . ALA B 1 240 ? 3.924 30.266 6.699 1 89.69 240 ALA B C 1
ATOM 4588 O O . ALA B 1 240 ? 4.977 30.906 6.676 1 89.69 240 ALA B O 1
ATOM 4589 N N . VAL B 1 241 ? 3.527 29.562 7.707 1 91.56 241 VAL B N 1
ATOM 4590 C CA . VAL B 1 241 ? 4.324 29.484 8.93 1 91.56 241 VAL B CA 1
ATOM 4591 C C . VAL B 1 241 ? 4.238 28.062 9.5 1 91.56 241 VAL B C 1
ATOM 4593 O O . VAL B 1 241 ? 3.213 27.391 9.359 1 91.56 241 VAL B O 1
ATOM 4596 N N . ILE B 1 242 ? 5.305 27.641 10.156 1 95.88 242 ILE B N 1
ATOM 4597 C CA . ILE B 1 242 ? 5.266 26.391 10.906 1 95.88 242 ILE B CA 1
ATOM 4598 C C . ILE B 1 242 ? 4.691 26.641 12.297 1 95.88 242 ILE B C 1
ATOM 4600 O O . ILE B 1 242 ? 4.656 27.781 12.766 1 95.88 242 ILE B O 1
ATOM 4604 N N . SER B 1 243 ? 4.207 25.609 12.922 1 96.94 243 SER B N 1
ATOM 4605 C CA . SER B 1 243 ? 3.729 25.781 14.289 1 96.94 243 SER B CA 1
ATOM 4606 C C . SER B 1 243 ? 4.867 26.156 15.227 1 96.94 243 SER B C 1
ATOM 4608 O O . SER B 1 243 ? 6.02 25.781 15 1 96.94 243 SER B O 1
ATOM 4610 N N . ASN B 1 244 ? 4.523 26.859 16.297 1 97.12 244 ASN B N 1
ATOM 4611 C CA . ASN B 1 244 ? 5.52 27.203 17.312 1 97.12 244 ASN B CA 1
ATOM 4612 C C . ASN B 1 244 ? 6.141 25.953 17.938 1 97.12 244 ASN B C 1
ATOM 4614 O O . ASN B 1 244 ? 7.348 25.906 18.172 1 97.12 244 ASN B O 1
ATOM 4618 N N . GLN B 1 245 ? 5.363 25 18.141 1 98.38 245 GLN B N 1
ATOM 4619 C CA . GLN B 1 245 ? 5.828 23.75 18.734 1 98.38 245 GLN B CA 1
ATOM 4620 C C . GLN B 1 245 ? 6.852 23.062 17.828 1 98.38 245 GLN B C 1
ATOM 4622 O O . GLN B 1 245 ? 7.82 22.484 18.312 1 98.38 245 GLN B O 1
ATOM 4627 N N . THR B 1 246 ? 6.633 23.125 16.562 1 98.62 246 THR B N 1
ATOM 4628 C CA . THR B 1 246 ? 7.547 22.531 15.586 1 98.62 246 THR B CA 1
ATOM 4629 C C . THR B 1 246 ? 8.938 23.156 15.703 1 98.62 246 THR B C 1
ATOM 4631 O O . THR B 1 246 ? 9.938 22.438 15.742 1 98.62 246 THR B O 1
ATOM 4634 N N . PHE B 1 247 ? 8.93 24.453 15.727 1 98.38 247 PHE B N 1
ATOM 4635 C CA . PHE B 1 247 ? 10.203 25.156 15.836 1 98.38 247 PHE B CA 1
ATOM 4636 C C . PHE B 1 247 ? 10.898 24.828 17.156 1 98.38 247 PHE B C 1
ATOM 4638 O O . PHE B 1 247 ? 12.102 24.562 17.172 1 98.38 247 PHE B O 1
ATOM 4645 N N . GLU B 1 248 ? 10.172 24.812 18.219 1 98.44 248 GLU B N 1
ATOM 4646 C CA . GLU B 1 248 ? 10.727 24.5 19.531 1 98.44 248 GLU B CA 1
ATOM 4647 C C . GLU B 1 248 ? 11.297 23.094 19.578 1 98.44 248 GLU B C 1
ATOM 4649 O O . GLU B 1 248 ? 12.414 22.891 20.078 1 98.44 248 GLU B O 1
ATOM 4654 N N . TYR B 1 249 ? 10.547 22.125 19.078 1 98.75 249 TYR B N 1
ATOM 4655 C CA . TYR B 1 249 ? 11.008 20.75 19.047 1 98.75 249 TYR B CA 1
ATOM 4656 C C . TYR B 1 249 ? 12.273 20.609 18.203 1 98.75 249 TYR B C 1
ATOM 4658 O O . TYR B 1 249 ? 13.211 19.922 18.578 1 98.75 249 TYR B O 1
ATOM 4666 N N . ALA B 1 250 ? 12.289 21.281 17.094 1 98.69 250 ALA B N 1
ATOM 4667 C CA . ALA B 1 250 ? 13.414 21.156 16.172 1 98.69 250 ALA B CA 1
ATOM 4668 C C . ALA B 1 250 ? 14.703 21.672 16.797 1 98.69 250 ALA B C 1
ATOM 4670 O O . ALA B 1 250 ? 15.766 21.078 16.625 1 98.69 250 ALA B O 1
ATOM 4671 N N . ARG B 1 251 ? 14.578 22.766 17.484 1 97.88 251 ARG B N 1
ATOM 4672 C CA . ARG B 1 251 ? 15.734 23.312 18.172 1 97.88 251 ARG B CA 1
ATOM 4673 C C . ARG B 1 251 ? 16.172 22.422 19.328 1 97.88 251 ARG B C 1
ATOM 4675 O O . ARG B 1 251 ? 17.359 22.156 19.5 1 97.88 251 ARG B O 1
ATOM 4682 N N . LYS B 1 252 ? 15.211 21.969 20.031 1 98.31 252 LYS B N 1
ATOM 4683 C CA . LYS B 1 252 ? 15.477 21.172 21.219 1 98.31 252 LYS B CA 1
ATOM 4684 C C . LYS B 1 252 ? 16.188 19.875 20.844 1 98.31 252 LYS B C 1
ATOM 4686 O O . LYS B 1 252 ? 17.094 19.422 21.547 1 98.31 252 LYS B O 1
ATOM 4691 N N . TYR B 1 253 ? 15.797 19.297 19.719 1 98.31 253 TYR B N 1
ATOM 4692 C CA . TYR B 1 253 ? 16.266 17.953 19.422 1 98.31 253 TYR B CA 1
ATOM 4693 C C . TYR B 1 253 ? 17.203 17.969 18.219 1 98.31 253 TYR B C 1
ATOM 4695 O O . TYR B 1 253 ? 17.484 16.922 17.625 1 98.31 253 TYR B O 1
ATOM 4703 N N . ASN B 1 254 ? 17.656 19.125 17.797 1 96.44 254 ASN B N 1
ATOM 4704 C CA . ASN B 1 254 ? 18.625 19.297 16.719 1 96.44 254 ASN B CA 1
ATOM 4705 C C . ASN B 1 254 ? 18.188 18.578 15.445 1 96.44 254 ASN B C 1
ATOM 4707 O O . ASN B 1 254 ? 18.922 17.766 14.898 1 96.44 254 ASN B O 1
ATOM 4711 N N . THR B 1 255 ? 16.953 18.859 15.07 1 98.12 255 THR B N 1
ATOM 4712 C CA . THR B 1 255 ? 16.391 18.266 13.875 1 98.12 255 THR B CA 1
ATOM 4713 C C . THR B 1 255 ? 17.125 18.734 12.625 1 98.12 255 THR B C 1
ATOM 4715 O O . THR B 1 255 ? 17.469 19.906 12.516 1 98.12 255 THR B O 1
ATOM 4718 N N . ARG B 1 256 ? 17.438 17.766 11.727 1 98.25 256 ARG B N 1
ATOM 4719 C CA . ARG B 1 256 ? 18.062 18.078 10.453 1 98.25 256 ARG B CA 1
ATOM 4720 C C . ARG B 1 256 ? 17.016 18.469 9.414 1 98.25 256 ARG B C 1
ATOM 4722 O O . ARG B 1 256 ? 15.875 18.016 9.469 1 98.25 256 ARG B O 1
ATOM 4729 N N . SER B 1 257 ? 17.438 19.359 8.508 1 98.56 257 SER B N 1
ATOM 4730 C CA . SER B 1 257 ? 16.516 19.828 7.484 1 98.56 257 SER B CA 1
ATOM 4731 C C . SER B 1 257 ? 17.125 19.734 6.094 1 98.56 257 SER B C 1
ATOM 4733 O O . SER B 1 257 ? 18.297 20.094 5.898 1 98.56 257 SER B O 1
ATOM 4735 N N . VAL B 1 258 ? 16.391 19.203 5.137 1 98.62 258 VAL B N 1
ATOM 4736 C CA . VAL B 1 258 ? 16.812 19.047 3.748 1 98.62 258 VAL B CA 1
ATOM 4737 C C . VAL B 1 258 ? 15.758 19.656 2.822 1 98.62 258 VAL B C 1
ATOM 4739 O O . VAL B 1 258 ? 14.562 19.531 3.08 1 98.62 258 VAL B O 1
ATOM 4742 N N . VAL B 1 259 ? 16.188 20.359 1.791 1 98.62 259 VAL B N 1
ATOM 4743 C CA . VAL B 1 259 ? 15.297 20.922 0.779 1 98.62 259 VAL B CA 1
ATOM 4744 C C . VAL B 1 259 ? 15.594 20.297 -0.579 1 98.62 259 VAL B C 1
ATOM 4746 O O . VAL B 1 259 ? 16.75 20.281 -1.025 1 98.62 259 VAL B O 1
ATOM 4749 N N . ILE B 1 260 ? 14.578 19.75 -1.208 1 98.5 260 ILE B N 1
ATOM 4750 C CA . ILE B 1 260 ? 14.75 19.062 -2.482 1 98.5 260 ILE B CA 1
ATOM 4751 C C . ILE B 1 260 ? 14.078 19.859 -3.596 1 98.5 260 ILE B C 1
ATOM 4753 O O . ILE B 1 260 ? 13.055 20.5 -3.373 1 98.5 260 ILE B O 1
ATOM 4757 N N . GLU B 1 261 ? 14.617 19.828 -4.77 1 97.81 261 GLU B N 1
ATOM 4758 C CA . GLU B 1 261 ? 14.039 20.484 -5.93 1 97.81 261 GLU B CA 1
ATOM 4759 C C . GLU B 1 261 ? 12.797 19.75 -6.43 1 97.81 261 GLU B C 1
ATOM 4761 O O . GLU B 1 261 ? 12.766 18.516 -6.426 1 97.81 261 GLU B O 1
ATOM 4766 N N . ASP B 1 262 ? 11.836 20.547 -6.926 1 97.31 262 ASP B N 1
ATOM 4767 C CA . ASP B 1 262 ? 10.57 19.984 -7.391 1 97.31 262 ASP B CA 1
ATOM 4768 C C . ASP B 1 262 ? 10.797 18.938 -8.477 1 97.31 262 ASP B C 1
ATOM 4770 O O . ASP B 1 262 ? 10.141 17.891 -8.477 1 97.31 262 ASP B O 1
ATOM 4774 N N . LYS B 1 263 ? 11.656 19.203 -9.367 1 97.25 263 LYS B N 1
ATOM 4775 C CA . LYS B 1 263 ? 11.914 18.266 -10.461 1 97.25 263 LYS B CA 1
ATOM 4776 C C . LYS B 1 263 ? 12.367 16.906 -9.938 1 97.25 263 LYS B C 1
ATOM 4778 O O . LYS B 1 263 ? 11.875 15.875 -10.383 1 97.25 263 LYS B O 1
ATOM 4783 N N . ASP B 1 264 ? 13.312 16.891 -8.969 1 97.75 264 ASP B N 1
ATOM 4784 C CA . ASP B 1 264 ? 13.82 15.664 -8.375 1 97.75 264 ASP B CA 1
ATOM 4785 C C . ASP B 1 264 ? 12.703 14.906 -7.656 1 97.75 264 ASP B C 1
ATOM 4787 O O . ASP B 1 264 ? 12.648 13.672 -7.719 1 97.75 264 ASP B O 1
ATOM 4791 N N . VAL B 1 265 ? 11.852 15.648 -7.031 1 98.19 265 VAL B N 1
ATOM 4792 C CA . VAL B 1 265 ? 10.758 15.055 -6.273 1 98.19 265 VAL B CA 1
ATOM 4793 C C . VAL B 1 265 ? 9.781 14.367 -7.227 1 98.19 265 VAL B C 1
ATOM 4795 O O . VAL B 1 265 ? 9.359 13.234 -6.98 1 98.19 265 VAL B O 1
ATOM 4798 N N . ILE B 1 266 ? 9.391 15.016 -8.297 1 97.94 266 ILE B N 1
ATOM 4799 C CA . ILE B 1 266 ? 8.445 14.453 -9.25 1 97.94 266 ILE B CA 1
ATOM 4800 C C . ILE B 1 266 ? 9.047 13.211 -9.906 1 97.94 266 ILE B C 1
ATOM 4802 O O . ILE B 1 266 ? 8.367 12.195 -10.062 1 97.94 266 ILE B O 1
ATOM 4806 N N . GLU B 1 267 ? 10.328 13.289 -10.25 1 97.31 267 GLU B N 1
ATOM 4807 C CA . GLU B 1 267 ? 11 12.125 -10.82 1 97.31 267 GLU B CA 1
ATOM 4808 C C . GLU B 1 267 ? 11.008 10.961 -9.836 1 97.31 267 GLU B C 1
ATOM 4810 O O . GLU B 1 267 ? 10.844 9.805 -10.234 1 97.31 267 GLU B O 1
ATOM 4815 N N . THR B 1 268 ? 11.203 11.281 -8.586 1 97.12 268 THR B N 1
ATOM 4816 C CA . THR B 1 268 ? 11.164 10.25 -7.551 1 97.12 268 THR B CA 1
ATOM 4817 C C . THR B 1 268 ? 9.781 9.625 -7.457 1 97.12 268 THR B C 1
ATOM 4819 O O . THR B 1 268 ? 9.648 8.406 -7.355 1 97.12 268 THR B O 1
ATOM 4822 N N . CYS B 1 269 ? 8.734 10.469 -7.492 1 97.25 269 CYS B N 1
ATOM 4823 C CA . CYS B 1 269 ? 7.363 9.961 -7.43 1 97.25 269 CYS B CA 1
ATOM 4824 C C . CYS B 1 269 ? 7.09 9 -8.578 1 97.25 269 CYS B C 1
ATOM 4826 O O . CYS B 1 269 ? 6.551 7.91 -8.359 1 97.25 269 CYS B O 1
ATOM 4828 N N . LEU B 1 270 ? 7.477 9.406 -9.758 1 95.38 270 LEU B N 1
ATOM 4829 C CA . LEU B 1 270 ? 7.223 8.586 -10.938 1 95.38 270 LEU B CA 1
ATOM 4830 C C . LEU B 1 270 ? 8.047 7.305 -10.898 1 95.38 270 LEU B C 1
ATOM 4832 O O . LEU B 1 270 ? 7.539 6.227 -11.219 1 95.38 270 LEU B O 1
ATOM 4836 N N . LYS B 1 271 ? 9.312 7.434 -10.508 1 93.38 271 LYS B N 1
ATOM 4837 C CA . LYS B 1 271 ? 10.18 6.27 -10.383 1 93.38 271 LYS B CA 1
ATOM 4838 C C . LYS B 1 271 ? 9.625 5.273 -9.367 1 93.38 271 LYS B C 1
ATOM 4840 O O . LYS B 1 271 ? 9.594 4.07 -9.625 1 93.38 271 LYS B O 1
ATOM 4845 N N . TYR B 1 272 ? 9.195 5.734 -8.25 1 94.25 272 TYR B N 1
ATOM 4846 C CA . TYR B 1 272 ? 8.641 4.887 -7.203 1 94.25 272 TYR B CA 1
ATOM 4847 C C . TYR B 1 272 ? 7.367 4.195 -7.68 1 94.25 272 TYR B C 1
ATOM 4849 O O . TYR B 1 272 ? 7.16 3.012 -7.41 1 94.25 272 TYR B O 1
ATOM 4857 N N . THR B 1 273 ? 6.5 4.957 -8.344 1 93.25 273 THR B N 1
ATOM 4858 C CA . THR B 1 273 ? 5.273 4.379 -8.891 1 93.25 273 THR B CA 1
ATOM 4859 C C . THR B 1 273 ? 5.59 3.252 -9.867 1 93.25 273 THR B C 1
ATOM 4861 O O . THR B 1 273 ? 4.969 2.189 -9.82 1 93.25 273 THR B O 1
ATOM 4864 N N . HIS B 1 274 ? 6.555 3.512 -10.656 1 88.88 274 HIS B N 1
ATOM 4865 C CA . HIS B 1 274 ? 6.945 2.514 -11.641 1 88.88 274 HIS B CA 1
ATOM 4866 C C . HIS B 1 274 ? 7.504 1.263 -10.977 1 88.88 274 HIS B C 1
ATOM 4868 O O . HIS B 1 274 ? 7.23 0.144 -11.414 1 88.88 274 HIS B O 1
ATOM 4874 N N . GLN B 1 275 ? 8.203 1.427 -9.953 1 88.06 275 GLN B N 1
ATOM 4875 C CA . GLN B 1 275 ? 8.906 0.315 -9.32 1 88.06 275 GLN B CA 1
ATOM 4876 C C . GLN B 1 275 ? 7.992 -0.433 -8.352 1 88.06 275 GLN B C 1
ATOM 4878 O O . GLN B 1 275 ? 8.078 -1.656 -8.227 1 88.06 275 GLN B O 1
ATOM 4883 N N . PHE B 1 276 ? 7.098 0.325 -7.688 1 89.62 276 PHE B N 1
ATOM 4884 C CA . PHE B 1 276 ? 6.422 -0.297 -6.555 1 89.62 276 PHE B CA 1
ATOM 4885 C C . PHE B 1 276 ? 4.91 -0.173 -6.691 1 89.62 276 PHE B C 1
ATOM 4887 O O . PHE B 1 276 ? 4.164 -0.584 -5.797 1 89.62 276 PHE B O 1
ATOM 4894 N N . ASN B 1 277 ? 4.445 0.388 -7.777 1 90.62 277 ASN B N 1
ATOM 4895 C CA . ASN B 1 277 ? 3.037 0.418 -8.156 1 90.62 277 ASN B CA 1
ATOM 4896 C C . ASN B 1 277 ? 2.209 1.232 -7.164 1 90.62 277 ASN B C 1
ATOM 4898 O O . ASN B 1 277 ? 1.042 0.92 -6.918 1 90.62 277 ASN B O 1
ATOM 4902 N N . MET B 1 278 ? 2.762 2.223 -6.527 1 93.44 278 MET B N 1
ATOM 4903 C CA . MET B 1 278 ? 2.082 3.152 -5.629 1 93.44 278 MET B CA 1
ATOM 4904 C C . MET B 1 278 ? 2.258 4.59 -6.102 1 93.44 278 MET B C 1
ATOM 4906 O O . MET B 1 278 ? 3.385 5.059 -6.273 1 93.44 278 MET B O 1
ATOM 4910 N N . VAL B 1 279 ? 1.174 5.25 -6.266 1 93.88 279 VAL B N 1
ATOM 4911 C CA . VAL B 1 279 ? 1.207 6.656 -6.652 1 93.88 279 VAL B CA 1
ATOM 4912 C C . VAL B 1 279 ? 1.332 7.531 -5.41 1 93.88 279 VAL B C 1
ATOM 4914 O O . VAL B 1 279 ? 0.444 7.539 -4.555 1 93.88 279 VAL B O 1
ATOM 4917 N N . ILE B 1 280 ? 2.369 8.203 -5.324 1 94.94 280 ILE B N 1
ATOM 4918 C CA . ILE B 1 280 ? 2.59 9.031 -4.145 1 94.94 280 ILE B CA 1
ATOM 4919 C C . ILE B 1 280 ? 2.582 10.5 -4.539 1 94.94 280 ILE B C 1
ATOM 4921 O O . ILE B 1 280 ? 2.916 10.852 -5.672 1 94.94 280 ILE B O 1
ATOM 4925 N N . GLU B 1 281 ? 2.191 11.359 -3.664 1 96.56 281 GLU B N 1
ATOM 4926 C CA . GLU B 1 281 ? 2.211 12.789 -3.943 1 96.56 281 GLU B CA 1
ATOM 4927 C C . GLU B 1 281 ? 3.594 13.383 -3.686 1 96.56 281 GLU B C 1
ATOM 4929 O O . GLU B 1 281 ? 4.422 12.773 -3.012 1 96.56 281 GLU B O 1
ATOM 4934 N N . PRO B 1 282 ? 3.814 14.586 -4.141 1 97.5 282 PRO B N 1
ATOM 4935 C CA . PRO B 1 282 ? 5.145 15.188 -4.047 1 97.5 282 PRO B CA 1
ATOM 4936 C C . PRO B 1 282 ? 5.633 15.32 -2.605 1 97.5 282 PRO B C 1
ATOM 4938 O O . PRO B 1 282 ? 6.82 15.125 -2.334 1 97.5 282 PRO B O 1
ATOM 4941 N N . ALA B 1 283 ? 4.758 15.602 -1.677 1 97.81 283 ALA B N 1
ATOM 4942 C CA . ALA B 1 283 ? 5.168 15.664 -0.276 1 97.81 283 ALA B CA 1
ATOM 4943 C C . ALA B 1 283 ? 5.801 14.352 0.172 1 97.81 283 ALA B C 1
ATOM 4945 O O . ALA B 1 283 ? 6.84 14.352 0.835 1 97.81 283 ALA B O 1
ATOM 4946 N N . CYS B 1 284 ? 5.195 13.25 -0.17 1 98.12 284 CYS B N 1
ATOM 4947 C CA . CYS B 1 284 ? 5.711 11.922 0.159 1 98.12 284 CYS B CA 1
ATOM 4948 C C . CYS B 1 284 ? 6.984 11.625 -0.623 1 98.12 284 CYS B C 1
ATOM 4950 O O . CYS B 1 284 ? 7.934 11.062 -0.076 1 98.12 284 CYS B O 1
ATOM 4952 N N . GLY B 1 285 ? 7 12.023 -1.865 1 98.19 285 GLY B N 1
ATOM 4953 C CA . GLY B 1 285 ? 8.164 11.844 -2.711 1 98.19 285 GLY B CA 1
ATOM 4954 C C . GLY B 1 285 ? 9.406 12.531 -2.174 1 98.19 285 GLY B C 1
ATOM 4955 O O . GLY B 1 285 ? 10.523 12.039 -2.338 1 98.19 285 GLY B O 1
ATOM 4956 N N . ALA B 1 286 ? 9.211 13.664 -1.551 1 98.62 286 ALA B N 1
ATOM 4957 C CA . ALA B 1 286 ? 10.328 14.406 -0.98 1 98.62 286 ALA B CA 1
ATOM 4958 C C . ALA B 1 286 ? 11.062 13.578 0.067 1 98.62 286 ALA B C 1
ATOM 4960 O O . ALA B 1 286 ? 12.289 13.484 0.046 1 98.62 286 ALA B O 1
ATOM 4961 N N . ALA B 1 287 ? 10.336 12.93 0.932 1 98.56 287 ALA B N 1
ATOM 4962 C CA . ALA B 1 287 ? 10.945 12.078 1.952 1 98.56 287 ALA B CA 1
ATOM 4963 C C . ALA B 1 287 ? 11.57 10.836 1.329 1 98.56 287 ALA B C 1
ATOM 4965 O O . ALA B 1 287 ? 12.703 10.477 1.658 1 98.56 287 ALA B O 1
ATOM 4966 N N . LEU B 1 288 ? 10.914 10.25 0.388 1 97.75 288 LEU B N 1
ATOM 4967 C CA . LEU B 1 288 ? 11.383 9.016 -0.249 1 97.75 288 LEU B CA 1
ATOM 4968 C C . LEU B 1 288 ? 12.641 9.273 -1.067 1 97.75 288 LEU B C 1
ATOM 4970 O O . LEU B 1 288 ? 13.453 8.367 -1.264 1 97.75 288 LEU B O 1
ATOM 4974 N N . HIS B 1 289 ? 12.758 10.508 -1.53 1 98 289 HIS B N 1
ATOM 4975 C CA . HIS B 1 289 ? 13.922 10.883 -2.328 1 98 289 HIS B CA 1
ATOM 4976 C C . HIS B 1 289 ? 15.219 10.555 -1.595 1 98 289 HIS B C 1
ATOM 4978 O O . HIS B 1 289 ? 16.219 10.203 -2.223 1 98 289 HIS B O 1
ATOM 4984 N N . LEU B 1 290 ? 15.203 10.617 -0.292 1 97 290 LEU B N 1
ATOM 4985 C CA . LEU B 1 290 ? 16.406 10.383 0.488 1 97 290 LEU B CA 1
ATOM 4986 C C . LEU B 1 290 ? 16.766 8.898 0.499 1 97 290 LEU B C 1
ATOM 4988 O O . LEU B 1 290 ? 17.922 8.539 0.705 1 97 290 LEU B O 1
ATOM 4992 N N . GLY B 1 291 ? 15.844 7.984 0.309 1 95.12 291 GLY B N 1
ATOM 4993 C CA . GLY B 1 291 ? 16.141 6.57 0.152 1 95.12 291 GLY B CA 1
ATOM 4994 C C . GLY B 1 291 ? 16.875 6.25 -1.137 1 95.12 291 GLY B C 1
ATOM 4995 O O . GLY B 1 291 ? 17.734 5.371 -1.166 1 95.12 291 GLY B O 1
ATOM 4996 N N . TYR B 1 292 ? 16.531 7.023 -2.152 1 94.19 292 TYR B N 1
ATOM 4997 C CA . TYR B 1 292 ? 17.172 6.848 -3.451 1 94.19 292 TYR B CA 1
ATOM 4998 C C . TYR B 1 292 ? 18.531 7.539 -3.492 1 94.19 292 TYR B C 1
ATOM 5000 O O . TYR B 1 292 ? 19.391 7.188 -4.305 1 94.19 292 TYR B O 1
ATOM 5008 N N . ASN B 1 293 ? 18.641 8.555 -2.709 1 94.38 293 ASN B N 1
ATOM 5009 C CA . ASN B 1 293 ? 19.844 9.383 -2.688 1 94.38 293 ASN B CA 1
ATOM 5010 C C . ASN B 1 293 ? 20.469 9.438 -1.294 1 94.38 293 ASN B C 1
ATOM 5012 O O . ASN B 1 293 ? 20.469 10.492 -0.655 1 94.38 293 ASN B O 1
ATOM 5016 N N . THR B 1 294 ? 21.156 8.469 -0.964 1 93.75 294 THR B N 1
ATOM 5017 C CA . THR B 1 294 ? 21.609 8.242 0.403 1 93.75 294 THR B CA 1
ATOM 5018 C C . THR B 1 294 ? 22.688 9.25 0.79 1 93.75 294 THR B C 1
ATOM 5020 O O . THR B 1 294 ? 22.859 9.562 1.97 1 93.75 294 THR B O 1
ATOM 5023 N N . LYS B 1 295 ? 23.375 9.75 -0.202 1 94.38 295 LYS B N 1
ATOM 5024 C CA . LYS B 1 295 ? 24.391 10.75 0.088 1 94.38 295 LYS B CA 1
ATOM 5025 C C . LYS B 1 295 ? 23.766 12 0.71 1 94.38 295 LYS B C 1
ATOM 5027 O O . LYS B 1 295 ? 24.359 12.617 1.6 1 94.38 295 LYS B O 1
ATOM 5032 N N . ILE B 1 296 ? 22.578 12.375 0.246 1 96.62 296 ILE B N 1
ATOM 5033 C CA . ILE B 1 296 ? 21.875 13.523 0.812 1 96.62 296 ILE B CA 1
ATOM 5034 C C . ILE B 1 296 ? 21.547 13.25 2.279 1 96.62 296 ILE B C 1
ATOM 5036 O O . ILE B 1 296 ? 21.734 14.125 3.131 1 96.62 296 ILE B O 1
ATOM 5040 N N . LEU B 1 297 ? 21.141 12.055 2.539 1 96.19 297 LEU B N 1
ATOM 5041 C CA . LEU B 1 297 ? 20.781 11.641 3.891 1 96.19 297 LEU B CA 1
ATOM 5042 C C . LEU B 1 297 ? 22.016 11.625 4.797 1 96.19 297 LEU B C 1
ATOM 5044 O O . LEU B 1 297 ? 21.969 12.141 5.918 1 96.19 297 LEU B O 1
ATOM 5048 N N . GLU B 1 298 ? 23.094 11.062 4.324 1 96.69 298 GLU B N 1
ATOM 5049 C CA . GLU B 1 298 ? 24.328 11 5.094 1 96.69 298 GLU B CA 1
ATOM 5050 C C . GLU B 1 298 ? 24.859 12.391 5.406 1 96.69 298 GLU B C 1
ATOM 5052 O O . GLU B 1 298 ? 25.312 12.656 6.52 1 96.69 298 GLU B O 1
ATOM 5057 N N . ASN B 1 299 ? 24.734 13.25 4.418 1 97.38 299 ASN B N 1
ATOM 5058 C CA . ASN B 1 299 ? 25.156 14.633 4.637 1 97.38 299 ASN B CA 1
ATOM 5059 C C . ASN B 1 299 ? 24.297 15.305 5.711 1 97.38 299 ASN B C 1
ATOM 5061 O O . ASN B 1 299 ? 24.828 16.031 6.562 1 97.38 299 ASN B O 1
ATOM 5065 N N . ALA B 1 300 ? 23.047 15.086 5.668 1 97.69 300 ALA B N 1
ATOM 5066 C CA . ALA B 1 300 ? 22.141 15.68 6.648 1 97.69 300 ALA B CA 1
ATOM 5067 C C . ALA B 1 300 ? 22.422 15.148 8.047 1 97.69 300 ALA B C 1
ATOM 5069 O O . ALA B 1 300 ? 22.391 15.898 9.023 1 97.69 300 ALA B O 1
ATOM 5070 N N . LEU B 1 301 ? 22.719 13.898 8.086 1 96.88 301 LEU B N 1
ATOM 5071 C CA . LEU B 1 301 ? 22.953 13.25 9.375 1 96.88 301 LEU B CA 1
ATOM 5072 C C . LEU B 1 301 ? 24.359 13.531 9.883 1 96.88 301 LEU B C 1
ATOM 5074 O O . LEU B 1 301 ? 24.641 13.375 11.078 1 96.88 301 LEU B O 1
ATOM 5078 N N . GLY B 1 302 ? 25.281 13.898 8.992 1 95.81 302 GLY B N 1
ATOM 5079 C CA . GLY B 1 302 ? 26.656 14.211 9.359 1 95.81 302 GLY B CA 1
ATOM 5080 C C . GLY B 1 302 ? 27.516 12.984 9.547 1 95.81 302 GLY B C 1
ATOM 5081 O O . GLY B 1 302 ? 28.578 13.055 10.164 1 95.81 302 GLY B O 1
ATOM 5082 N N . SER B 1 303 ? 27.047 11.797 9.125 1 94.06 303 SER B N 1
ATOM 5083 C CA . SER B 1 303 ? 27.797 10.555 9.273 1 94.06 303 SER B CA 1
ATOM 5084 C C . SER B 1 303 ? 27.422 9.555 8.18 1 94.06 303 SER B C 1
ATOM 5086 O O . SER B 1 303 ? 26.328 9.602 7.633 1 94.06 303 SER B O 1
ATOM 5088 N N . LYS B 1 304 ? 28.359 8.695 7.938 1 94.94 304 LYS B N 1
ATOM 5089 C CA . LYS B 1 304 ? 28.094 7.602 7.004 1 94.94 304 LYS B CA 1
ATOM 5090 C C . LYS B 1 304 ? 27.234 6.52 7.656 1 94.94 304 LYS B C 1
ATOM 5092 O O . LYS B 1 304 ? 27.328 6.289 8.867 1 94.94 304 LYS B O 1
ATOM 5097 N N . LEU B 1 305 ? 26.438 5.941 6.844 1 94.94 305 LEU B N 1
ATOM 5098 C CA . LEU B 1 305 ? 25.578 4.852 7.309 1 94.94 305 LEU B CA 1
ATOM 5099 C C . LEU B 1 305 ? 26.219 3.498 7.012 1 94.94 305 LEU B C 1
ATOM 5101 O O . LEU B 1 305 ? 26.812 3.307 5.949 1 94.94 305 LEU B O 1
ATOM 5105 N N . ALA B 1 306 ? 26.109 2.609 7.945 1 94.31 306 ALA B N 1
ATOM 5106 C CA . ALA B 1 306 ? 26.594 1.24 7.773 1 94.31 306 ALA B CA 1
ATOM 5107 C C . ALA B 1 306 ? 25.484 0.338 7.223 1 94.31 306 ALA B C 1
ATOM 5109 O O . ALA B 1 306 ? 24.312 0.714 7.219 1 94.31 306 ALA B O 1
ATOM 5110 N N . ALA B 1 307 ? 25.891 -0.876 6.867 1 91.06 307 ALA B N 1
ATOM 5111 C CA . ALA B 1 307 ? 24.984 -1.817 6.207 1 91.06 307 ALA B CA 1
ATOM 5112 C C . ALA B 1 307 ? 23.891 -2.291 7.16 1 91.06 307 ALA B C 1
ATOM 5114 O O . ALA B 1 307 ? 22.781 -2.605 6.73 1 91.06 307 ALA B O 1
ATOM 5115 N N . ASP B 1 308 ? 24.156 -2.213 8.461 1 93.12 308 ASP B N 1
ATOM 5116 C CA . ASP B 1 308 ? 23.188 -2.729 9.43 1 93.12 308 ASP B CA 1
ATOM 5117 C C . ASP B 1 308 ? 22.375 -1.596 10.047 1 93.12 308 ASP B C 1
ATOM 5119 O O . ASP B 1 308 ? 21.453 -1.843 10.828 1 93.12 308 ASP B O 1
ATOM 5123 N N . ASP B 1 309 ? 22.734 -0.37 9.656 1 96.81 309 ASP B N 1
ATOM 5124 C CA . ASP B 1 309 ? 21.953 0.773 10.141 1 96.81 309 ASP B CA 1
ATOM 5125 C C . ASP B 1 309 ? 20.578 0.808 9.492 1 96.81 309 ASP B C 1
ATOM 5127 O O . ASP B 1 309 ? 20.406 0.362 8.359 1 96.81 309 ASP B O 1
ATOM 5131 N N . ILE B 1 310 ? 19.672 1.299 10.289 1 97.62 310 ILE B N 1
ATOM 5132 C CA . ILE B 1 310 ? 18.297 1.376 9.805 1 97.62 310 ILE B CA 1
ATOM 5133 C C . ILE B 1 310 ? 1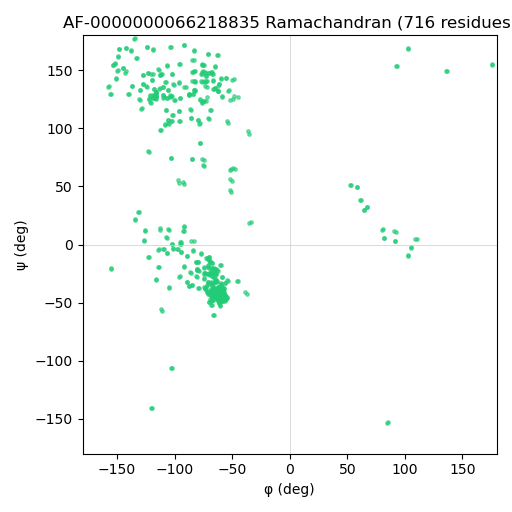7.859 2.836 9.727 1 97.62 310 ILE B C 1
ATOM 5135 O O . ILE B 1 310 ? 18.109 3.617 10.648 1 97.62 310 ILE B O 1
ATOM 5139 N N . VAL B 1 311 ? 17.312 3.189 8.625 1 98.12 311 VAL B N 1
ATOM 5140 C CA . VAL B 1 311 ? 16.625 4.465 8.461 1 98.12 311 VAL B CA 1
ATOM 5141 C C . VAL B 1 311 ? 15.141 4.223 8.172 1 98.12 311 VAL B C 1
ATOM 5143 O O . VAL B 1 311 ? 14.797 3.414 7.312 1 98.12 311 VAL B O 1
ATOM 5146 N N . ILE B 1 312 ? 14.305 4.855 8.938 1 98.75 312 ILE B N 1
ATOM 5147 C CA . ILE B 1 312 ? 12.867 4.746 8.734 1 98.75 312 ILE B CA 1
ATOM 5148 C C . ILE B 1 312 ? 12.359 5.973 7.98 1 98.75 312 ILE B C 1
ATOM 5150 O O . ILE B 1 312 ? 12.625 7.109 8.383 1 98.75 312 ILE B O 1
ATOM 5154 N N . ILE B 1 313 ? 11.711 5.762 6.879 1 98.62 313 ILE B N 1
ATOM 5155 C CA . ILE B 1 313 ? 11.07 6.832 6.121 1 98.62 313 ILE B CA 1
ATOM 5156 C C . ILE B 1 313 ? 9.555 6.758 6.293 1 98.62 313 ILE B C 1
ATOM 5158 O O . ILE B 1 313 ? 8.953 5.703 6.09 1 98.62 313 ILE B O 1
ATOM 5162 N N . ILE B 1 314 ? 8.984 7.859 6.711 1 98.88 314 ILE B N 1
ATOM 5163 C CA . ILE B 1 314 ? 7.527 7.922 6.797 1 98.88 314 ILE B CA 1
ATOM 5164 C C . ILE B 1 314 ? 6.941 8.172 5.41 1 98.88 314 ILE B C 1
ATOM 5166 O O . ILE B 1 314 ? 7.09 9.266 4.852 1 98.88 314 ILE B O 1
ATOM 5170 N N . ALA B 1 315 ? 6.352 7.141 4.871 1 98.19 315 ALA B N 1
ATOM 5171 C CA . ALA B 1 315 ? 5.582 7.316 3.643 1 98.19 315 ALA B CA 1
ATOM 5172 C C . ALA B 1 315 ? 4.215 7.934 3.934 1 98.19 315 ALA B C 1
ATOM 5174 O O . ALA B 1 315 ? 3.213 7.219 4.023 1 98.19 315 ALA B O 1
ATOM 5175 N N . CYS B 1 316 ? 4.219 9.219 3.951 1 97.81 316 CYS B N 1
ATOM 5176 C CA . CYS B 1 316 ? 3.113 9.969 4.539 1 97.81 316 CYS B CA 1
ATOM 5177 C C . CYS B 1 316 ? 1.86 9.852 3.68 1 97.81 316 CYS B C 1
ATOM 5179 O O . CYS B 1 316 ? 0.751 10.109 4.152 1 97.81 316 CYS B O 1
ATOM 5181 N N . GLY B 1 317 ? 2.031 9.5 2.406 1 94.62 317 GLY B N 1
ATOM 5182 C CA . GLY B 1 317 ? 0.898 9.328 1.512 1 94.62 317 GLY B CA 1
ATOM 5183 C C . GLY B 1 317 ? 0.444 10.625 0.868 1 94.62 317 GLY B C 1
ATOM 5184 O O . GLY B 1 317 ? 1.264 11.5 0.566 1 94.62 317 GLY B O 1
ATOM 5185 N N . GLY B 1 318 ? -0.788 10.625 0.561 1 93 318 GLY B N 1
ATOM 5186 C CA . GLY B 1 318 ? -1.437 11.742 -0.107 1 93 318 GLY B CA 1
ATOM 5187 C C . GLY B 1 318 ? -2.359 11.312 -1.23 1 93 318 GLY B C 1
ATOM 5188 O O . GLY B 1 318 ? -2.107 10.312 -1.897 1 93 318 GLY B O 1
ATOM 5189 N N . SER B 1 319 ? -3.379 12.117 -1.417 1 90.25 319 SER B N 1
ATOM 5190 C CA . SER B 1 319 ? -4.422 11.734 -2.365 1 90.25 319 SER B CA 1
ATOM 5191 C C . SER B 1 319 ? -4.648 12.828 -3.404 1 90.25 319 SER B C 1
ATOM 5193 O O . SER B 1 319 ? -5.57 12.734 -4.219 1 90.25 319 SER B O 1
ATOM 5195 N N . SER B 1 320 ? -3.781 13.766 -3.455 1 88.06 320 SER B N 1
ATOM 5196 C CA . SER B 1 320 ? -4.09 14.969 -4.223 1 88.06 320 SER B CA 1
ATOM 5197 C C . SER B 1 320 ? -3.59 14.852 -5.66 1 88.06 320 SER B C 1
ATOM 5199 O O . SER B 1 320 ? -4.039 15.586 -6.539 1 88.06 320 SER B O 1
ATOM 5201 N N . ASN B 1 321 ? -2.674 13.984 -5.941 1 89.75 321 ASN B N 1
ATOM 5202 C CA . ASN B 1 321 ? -2.08 13.938 -7.273 1 89.75 321 ASN B CA 1
ATOM 5203 C C . ASN B 1 321 ? -2.33 12.594 -7.949 1 89.75 321 ASN B C 1
ATOM 5205 O O . ASN B 1 321 ? -2.332 11.555 -7.289 1 89.75 321 ASN B O 1
ATOM 5209 N N . THR B 1 322 ? -2.48 12.672 -9.242 1 90.69 322 THR B N 1
ATOM 5210 C CA . THR B 1 322 ? -2.502 11.484 -10.086 1 90.69 322 THR B CA 1
ATOM 5211 C C . THR B 1 322 ? -1.177 11.32 -10.828 1 90.69 322 THR B C 1
ATOM 5213 O O . THR B 1 322 ? -0.35 12.242 -10.836 1 90.69 322 THR B O 1
ATOM 5216 N N . ILE B 1 323 ? -1.01 10.234 -11.43 1 91.62 323 ILE B N 1
ATOM 5217 C CA . ILE B 1 323 ? 0.179 10.016 -12.242 1 91.62 323 ILE B CA 1
ATOM 5218 C C . ILE B 1 323 ? 0.208 11.016 -13.398 1 91.62 323 ILE B C 1
ATOM 5220 O O . ILE B 1 323 ? 1.271 11.523 -13.758 1 91.62 323 ILE B O 1
ATOM 5224 N N . LYS B 1 324 ? -0.933 11.25 -13.961 1 90.81 324 LYS B N 1
ATOM 5225 C CA . LYS B 1 324 ? -1.033 12.203 -15.062 1 90.81 324 LYS B CA 1
ATOM 5226 C C . LYS B 1 324 ? -0.593 13.602 -14.625 1 90.81 324 LYS B C 1
ATOM 5228 O O . LYS B 1 324 ? 0.12 14.289 -15.352 1 90.81 324 LYS B O 1
ATOM 5233 N N . ASP B 1 325 ? -1.056 13.992 -13.43 1 92.81 325 ASP B N 1
ATOM 5234 C CA . ASP B 1 325 ? -0.626 15.273 -12.875 1 92.81 325 ASP B CA 1
ATOM 5235 C C . ASP B 1 325 ? 0.897 15.359 -12.812 1 92.81 325 ASP B C 1
ATOM 5237 O O . ASP B 1 325 ? 1.482 16.391 -13.156 1 92.81 325 ASP B O 1
ATOM 5241 N N . LEU B 1 326 ? 1.491 14.289 -12.336 1 94.81 326 LEU B N 1
ATOM 5242 C CA . LEU B 1 326 ? 2.936 14.25 -12.125 1 94.81 326 LEU B CA 1
ATOM 5243 C C . LEU B 1 326 ? 3.676 14.281 -13.461 1 94.81 326 LEU B C 1
ATOM 5245 O O . LEU B 1 326 ? 4.664 15 -13.609 1 94.81 326 LEU B O 1
ATOM 5249 N N . GLU B 1 327 ? 3.199 13.547 -14.414 1 94.06 327 GLU B N 1
ATOM 5250 C CA . GLU B 1 327 ? 3.812 13.516 -15.742 1 94.06 327 GLU B CA 1
ATOM 5251 C C . GLU B 1 327 ? 3.723 14.883 -16.422 1 94.06 327 GLU B C 1
ATOM 5253 O O . GLU B 1 327 ? 4.699 15.352 -17 1 94.06 327 GLU B O 1
ATOM 5258 N N . GLU B 1 328 ? 2.59 15.461 -16.344 1 93.88 328 GLU B N 1
ATOM 5259 C CA . GLU B 1 328 ? 2.391 16.781 -16.938 1 93.88 328 GLU B CA 1
ATOM 5260 C C . GLU B 1 328 ? 3.283 17.828 -16.266 1 93.88 328 GLU B C 1
ATOM 5262 O O . GLU B 1 328 ? 3.834 18.703 -16.953 1 93.88 328 GLU B O 1
ATOM 5267 N N . ALA B 1 329 ? 3.357 17.719 -14.969 1 93.81 329 ALA B N 1
ATOM 5268 C CA . ALA B 1 329 ? 4.223 18.641 -14.242 1 93.81 329 ALA B CA 1
ATOM 5269 C C . ALA B 1 329 ? 5.68 18.484 -14.672 1 93.81 329 ALA B C 1
ATOM 5271 O O . ALA B 1 329 ? 6.387 19.484 -14.867 1 93.81 329 ALA B O 1
ATOM 5272 N N . LEU B 1 330 ? 6.117 17.281 -14.805 1 94.38 330 LEU B N 1
ATOM 5273 C CA . LEU B 1 330 ? 7.5 17.016 -15.203 1 94.38 330 LEU B CA 1
ATOM 5274 C C . LEU B 1 330 ? 7.77 17.547 -16.609 1 94.38 330 LEU B C 1
ATOM 5276 O O . LEU B 1 330 ? 8.82 18.156 -16.844 1 94.38 330 LEU B O 1
ATOM 5280 N N . ASP B 1 331 ? 6.824 17.312 -17.5 1 93.44 331 ASP B N 1
ATOM 5281 C CA . ASP B 1 331 ? 6.957 17.797 -18.859 1 93.44 331 ASP B CA 1
ATOM 5282 C C . ASP B 1 331 ? 7.059 19.328 -18.906 1 93.44 331 ASP B C 1
ATOM 5284 O O . ASP B 1 331 ? 7.852 19.875 -19.672 1 93.44 331 ASP B O 1
ATOM 5288 N N . SER B 1 332 ? 6.246 19.953 -18.156 1 92.06 332 SER B N 1
ATOM 5289 C CA . SER B 1 332 ? 6.266 21.406 -18.078 1 92.06 332 SER B CA 1
ATOM 5290 C C . SER B 1 332 ? 7.594 21.922 -17.531 1 92.06 332 SER B C 1
ATOM 5292 O O . SER B 1 332 ? 8.094 22.953 -17.984 1 92.06 332 SER B O 1
ATOM 5294 N N . MET B 1 333 ? 8.188 21.234 -16.562 1 90.25 333 MET B N 1
ATOM 5295 C CA . MET B 1 333 ? 9.453 21.641 -15.953 1 90.25 333 MET B CA 1
ATOM 5296 C C . MET B 1 333 ? 10.617 21.438 -16.922 1 90.25 333 MET B C 1
ATOM 5298 O O . MET B 1 333 ? 11.602 22.172 -16.875 1 90.25 333 MET B O 1
ATOM 5302 N N . ARG B 1 334 ? 10.492 20.438 -17.688 1 87 334 ARG B N 1
ATOM 5303 C CA . ARG B 1 334 ? 11.539 20.156 -18.656 1 87 334 ARG B CA 1
ATOM 5304 C C . ARG B 1 334 ? 11.539 21.203 -19.766 1 87 334 ARG B C 1
ATOM 5306 O O . ARG B 1 334 ? 12.586 21.516 -20.344 1 87 334 ARG B O 1
ATOM 5313 N N . LYS B 1 335 ? 10.414 21.594 -20.234 1 82.75 335 LYS B N 1
ATOM 5314 C CA . LYS B 1 335 ? 10.297 22.625 -21.266 1 82.75 335 LYS B CA 1
ATOM 5315 C C . LYS B 1 335 ? 10.758 23.984 -20.734 1 82.75 335 LYS B C 1
ATOM 5317 O O . LYS B 1 335 ? 11.266 24.812 -21.5 1 82.75 335 LYS B O 1
ATOM 5322 N N . LYS B 1 336 ? 10.383 24.344 -19.469 1 67.12 336 LYS B N 1
ATOM 5323 C CA . LYS B 1 336 ? 10.758 25.625 -18.891 1 67.12 336 LYS B CA 1
ATOM 5324 C C . LYS B 1 336 ? 12.219 25.625 -18.453 1 67.12 336 LYS B C 1
ATOM 5326 O O . LYS B 1 336 ? 12.648 24.734 -17.703 1 67.12 336 LYS B O 1
ATOM 5331 N N . ASP B 1 337 ? 13.172 25.672 -19.297 1 53.97 337 ASP B N 1
ATOM 5332 C CA . ASP B 1 337 ? 14.531 25.953 -18.844 1 53.97 337 ASP B CA 1
ATOM 5333 C C . ASP B 1 337 ? 14.523 26.906 -17.656 1 53.97 337 ASP B C 1
ATOM 5335 O O . ASP B 1 337 ? 15.234 27.906 -17.641 1 53.97 337 ASP B O 1
ATOM 5339 N N . THR B 1 338 ? 13.516 27.094 -16.938 1 44 338 THR B N 1
ATOM 5340 C CA . THR B 1 338 ? 13.375 28.359 -16.203 1 44 338 THR B CA 1
ATOM 5341 C C . THR B 1 338 ? 14.344 28.406 -15.031 1 44 338 THR B C 1
ATOM 5343 O O . THR B 1 338 ? 14.406 27.469 -14.234 1 44 338 THR B O 1
ATOM 5346 N N . PRO B 1 339 ? 15.172 29.453 -15.023 1 41.97 339 PRO B N 1
ATOM 5347 C CA . PRO B 1 339 ? 16.125 29.766 -13.953 1 41.97 339 PRO B CA 1
ATOM 5348 C C . PRO B 1 339 ? 15.484 29.719 -12.57 1 41.97 339 PRO B C 1
ATOM 5350 O O . PRO B 1 339 ? 14.297 30.016 -12.422 1 41.97 339 PRO B O 1
ATOM 5353 N N . VAL B 1 340 ? 16 29.031 -11.672 1 44.47 340 VAL B N 1
ATOM 5354 C CA . VAL B 1 340 ? 15.711 29.016 -10.242 1 44.47 340 VAL B CA 1
ATOM 5355 C C . VAL B 1 340 ? 15.391 30.438 -9.773 1 44.47 340 VAL B C 1
ATOM 5357 O O . VAL B 1 340 ? 16.203 31.344 -9.914 1 44.47 340 VAL B O 1
ATOM 5360 N N . ILE B 1 341 ? 14.211 30.859 -9.633 1 38.97 341 ILE B N 1
ATOM 5361 C CA . ILE B 1 341 ? 13.828 32.125 -9.031 1 38.97 341 ILE B CA 1
ATOM 5362 C C . ILE B 1 341 ? 14.523 32.312 -7.688 1 38.97 341 ILE B C 1
ATOM 5364 O O . ILE B 1 341 ? 14.547 31.375 -6.871 1 38.97 341 ILE B O 1
ATOM 5368 N N . GLU B 1 342 ? 15.203 33.375 -7.5 1 41.66 342 GLU B N 1
ATOM 5369 C CA . GLU B 1 342 ? 15.93 33.812 -6.305 1 41.66 342 GLU B CA 1
ATOM 5370 C C . GLU B 1 342 ? 15.016 33.812 -5.082 1 41.66 342 GLU B C 1
ATOM 5372 O O . GLU B 1 342 ? 13.977 34.5 -5.078 1 41.66 342 GLU B O 1
ATOM 5377 N N . VAL B 1 343 ? 15.102 32.844 -4.125 1 47.97 343 VAL B N 1
ATOM 5378 C CA . VAL B 1 343 ? 14.547 32.375 -2.865 1 47.97 343 VAL B CA 1
ATOM 5379 C C . VAL B 1 343 ? 14.383 33.531 -1.893 1 47.97 343 VAL B C 1
ATOM 5381 O O . VAL B 1 343 ? 13.422 33.562 -1.117 1 47.97 343 VAL B O 1
ATOM 5384 N N . ALA B 1 344 ? 15.219 34.594 -1.889 1 47.56 344 ALA B N 1
ATOM 5385 C CA . ALA B 1 344 ? 15.266 35.562 -0.787 1 47.56 344 ALA B CA 1
ATOM 5386 C C . ALA B 1 344 ? 14 36.406 -0.743 1 47.56 344 ALA B C 1
ATOM 5388 O O . ALA B 1 344 ? 13.516 36.75 0.337 1 47.56 344 ALA B O 1
ATOM 5389 N N . ASP B 1 345 ? 13.281 36.562 -1.969 1 52.62 345 ASP B N 1
ATOM 5390 C CA . ASP B 1 345 ? 12.18 37.531 -2.021 1 52.62 345 ASP B CA 1
ATOM 5391 C C . ASP B 1 345 ? 10.883 36.906 -1.526 1 52.62 345 ASP B C 1
ATOM 5393 O O . ASP B 1 345 ? 9.891 37.594 -1.319 1 52.62 345 ASP B O 1
ATOM 5397 N N . ASN B 1 346 ? 10.992 35.656 -1.087 1 58.09 346 ASN B N 1
ATOM 5398 C CA . ASN B 1 346 ? 9.727 34.969 -0.78 1 58.09 346 ASN B CA 1
ATOM 5399 C C . ASN B 1 346 ? 9.5 34.875 0.726 1 58.09 346 ASN B C 1
ATOM 5401 O O . ASN B 1 346 ? 8.578 34.188 1.173 1 58.09 346 ASN B O 1
ATOM 5405 N N . PHE B 1 347 ? 10.398 35.719 1.535 1 56.12 347 PHE B N 1
ATOM 5406 C CA . PHE B 1 347 ? 10.305 35.562 2.982 1 56.12 347 PHE B CA 1
ATOM 5407 C C . PHE B 1 347 ? 10.008 36.906 3.652 1 56.12 347 PHE B C 1
ATOM 5409 O O . PHE B 1 347 ? 10.461 37.938 3.191 1 56.12 347 PHE B O 1
ATOM 5416 N N . ILE B 1 348 ? 9.117 36.969 4.59 1 58.38 348 ILE B N 1
ATOM 5417 C CA . ILE B 1 348 ? 8.961 38.062 5.523 1 58.38 348 ILE B CA 1
ATOM 5418 C C . ILE B 1 348 ? 9.703 37.781 6.82 1 58.38 348 ILE B C 1
ATOM 5420 O O . ILE B 1 348 ? 9.414 36.781 7.5 1 58.38 348 ILE B O 1
ATOM 5424 N N . PHE B 1 349 ? 10.828 38.5 6.977 1 56.41 349 PHE B N 1
ATOM 5425 C CA . PHE B 1 349 ? 11.641 38.281 8.172 1 56.41 349 PHE B CA 1
ATOM 5426 C C . PHE B 1 349 ? 11.203 39.25 9.281 1 56.41 349 PHE B C 1
ATOM 5428 O O . PHE B 1 349 ? 10.781 40.375 9.016 1 56.41 349 PHE B O 1
ATOM 5435 N N . PRO B 1 350 ? 11.078 38.781 10.445 1 51.41 350 PRO B N 1
ATOM 5436 C CA . PRO B 1 350 ? 10.852 39.75 11.516 1 51.41 350 PRO B CA 1
ATOM 5437 C C . PRO B 1 350 ? 11.898 40.875 11.547 1 51.41 350 PRO B C 1
ATOM 5439 O O . PRO B 1 350 ? 13.023 40.656 11.094 1 51.41 350 PRO B O 1
ATOM 5442 N N . GLU B 1 351 ? 11.516 42.125 11.656 1 46.44 351 GLU B N 1
ATOM 5443 C CA . GLU B 1 351 ? 12.305 43.344 11.609 1 46.44 351 GLU B CA 1
ATOM 5444 C C . GLU B 1 351 ? 13.656 43.156 12.281 1 46.44 351 GLU B C 1
ATOM 5446 O O . GLU B 1 351 ? 14.633 43.812 11.93 1 46.44 351 GLU B O 1
ATOM 5451 N N . LYS B 1 352 ? 13.852 42.531 13.406 1 47.41 352 LYS B N 1
ATOM 5452 C CA . LYS B 1 352 ? 15.148 42.75 14.031 1 47.41 352 LYS B CA 1
ATOM 5453 C C . LYS B 1 352 ? 16.266 42.094 13.227 1 47.41 352 LYS B C 1
ATOM 5455 O O . LYS B 1 352 ? 17.438 42.5 13.336 1 47.41 352 LYS B O 1
ATOM 5460 N N . ASN B 1 353 ? 16.156 40.781 12.766 1 39.78 353 ASN B N 1
ATOM 5461 C CA . ASN B 1 353 ? 17.344 40.031 12.352 1 39.78 353 ASN B CA 1
ATOM 5462 C C . ASN B 1 353 ? 17.531 40.094 10.836 1 39.78 353 ASN B C 1
ATOM 5464 O O . ASN B 1 353 ? 17.078 39.219 10.109 1 39.78 353 ASN B O 1
ATOM 5468 N N . ILE B 1 354 ? 17.594 41.25 10.273 1 36.62 354 ILE B N 1
ATOM 5469 C CA . ILE B 1 354 ? 18.062 41.438 8.898 1 36.62 354 ILE B CA 1
ATOM 5470 C C . ILE B 1 354 ? 19.406 40.75 8.711 1 36.62 354 ILE B C 1
ATOM 5472 O O . ILE B 1 354 ? 20.453 41.312 8.992 1 36.62 354 ILE B O 1
ATOM 5476 N N . VAL B 1 355 ? 19.625 39.469 9.195 1 35.16 355 VAL B N 1
ATOM 5477 C CA . VAL B 1 355 ? 20.906 38.844 8.883 1 35.16 355 VAL B CA 1
ATOM 5478 C C . VAL B 1 355 ? 21.047 38.688 7.375 1 35.16 355 VAL B C 1
ATOM 5480 O O . VAL B 1 355 ? 20.062 38.469 6.668 1 35.16 355 VAL B O 1
ATOM 5483 N N . ASN B 1 356 ? 22.172 39.062 6.754 1 36.12 356 ASN B N 1
ATOM 5484 C CA . ASN B 1 356 ? 22.672 38.906 5.391 1 36.12 356 ASN B CA 1
ATOM 5485 C C . ASN B 1 356 ? 22.516 37.469 4.883 1 36.12 356 ASN B C 1
ATOM 5487 O O . ASN B 1 356 ? 23.266 36.594 5.309 1 36.12 356 ASN B O 1
ATOM 5491 N N . LEU B 1 357 ? 21.422 36.906 4.699 1 35.53 357 LEU B N 1
ATOM 5492 C CA . LEU B 1 357 ? 21.266 35.625 4.051 1 35.53 357 LEU B CA 1
ATOM 5493 C C . LEU B 1 357 ? 21.969 35.594 2.705 1 35.53 357 LEU B C 1
ATOM 5495 O O . LEU B 1 357 ? 21.438 36.062 1.699 1 35.53 357 LEU B O 1
ATOM 5499 N N . LYS B 1 358 ? 23.312 35.875 2.574 1 30.02 358 LYS B N 1
ATOM 5500 C CA . LYS B 1 358 ? 24.125 35.688 1.381 1 30.02 358 LYS B CA 1
ATOM 5501 C C . LYS B 1 358 ? 23.953 34.281 0.795 1 30.02 358 LYS B C 1
ATOM 5503 O O . LYS B 1 358 ? 23.734 33.344 1.532 1 30.02 358 LYS B O 1
ATOM 5508 N N . SER B 1 359 ? 23.922 34.094 -0.532 1 29.28 359 SER B N 1
ATOM 5509 C CA . SER B 1 359 ? 23.922 32.969 -1.486 1 29.28 359 SER B CA 1
ATOM 5510 C C . SER B 1 359 ? 25.031 31.969 -1.173 1 29.28 359 SER B C 1
ATOM 5512 O O . SER B 1 359 ? 26.203 32.281 -1.282 1 29.28 359 SER B O 1
ATOM 5514 N N . ALA B 1 360 ? 24.969 31.25 0.026 1 25.94 360 ALA B N 1
ATOM 5515 C CA . ALA B 1 360 ? 25.953 30.188 -0.126 1 25.94 360 ALA B CA 1
ATOM 5516 C C . ALA B 1 360 ? 25.516 29.172 -1.183 1 25.94 360 ALA B C 1
ATOM 5518 O O . ALA B 1 360 ? 24.328 28.844 -1.28 1 25.94 360 ALA B O 1
#

Organism: Saccharomyces cerevisiae (strain ATCC 204508 / S288c) (NCBI:txid559292)

Sequence (720 aa):
MSIVYNKTPLLRQFFPGKASAQFFLKYECLQPSGSFKSRGIGNLIMKSAIRIQKDGKRSPQVFASSGGNAGFAAATACQRLSLPCTVVVPTATKKRMVDKIRNTGAQVIVSGAYWKEADTFLKTNVMNKIDSQVIEPIYVHPFDNPDIWEGHSSMIDEIVQDLKSQHISVNKVKGIVCSVGGGGLYNGIIQGLERYGLADRIPIVGVETNGCHVFNTSLKIGQPVQFKKITSIATSLGTAVISNQTFEYARKYNTRSVVIEDKDVIETCLKYTHQFNMVIEPACGAALHLGYNTKILENALGSKLAADDIVIIIACGGSSNTIKDLEEALDSMRKKDTPVIEVADNFIFPEKNIVNLKSAMSIVYNKTPLLRQFFPGKASAQFFLKYECLQPSGSFKSRGIGNLIMKSAIRIQKDGKRSPQVFASSGGNAGFAAATACQRLSLPCTVVVPTATKKRMVDKIRNTGAQVIVSGAYWKEADTFLKTNVMNKIDSQVIEPIYVHPFDNPDIWEGHSSMIDEIVQDLKSQHISVNKVKGIVCSVGGGGLYNGIIQGLERYGLADRIPIVGVETNGCHVFNTSLKIGQPVQFKKITSIATSLGTAVISNQTFEYARKYNTRSVVIEDKDVIETCLKYTHQFNMVIEPACGAALHLGYNTKILENALGSKLAADDIVIIIACGGSSNTIKDLEEALDSMRKKDTPVIEVADNFIFPEKNIVNLKSA

Foldseek 3Di:
DQLQWDLFDWAWDDDPDDFQAIEIEGLQCPIQLRFLQSQQQLQLQVVVQVVVVVVVQAHEAEEEEELWSQLSSNLRSCLSVVHAYEYEYEPPRDPVSVVSSVVSVYHYHYFHHDRVGSVVCRVPPPVVPDDVRHYDYRYGDSAPDPSSLCRLLVNLVSVVVNCVVVVHDPLLAQEEEAEAALCRNVSNVLVNCVVVVCLQPHAYEYEEEQQRCQVVVCVVLVHGWFFPGRDAPLCVRHDRTHDPSRSVSCVVNVHFYYYHYNLLLLVQQLVCCVVPVDRFGSSLSRRCSCSNVVVRVCVRSVHRGHHHHYYYYYSRGIDRDDNVRSVVVNVVVVVCPDDDPDSPVGIDDDPPCPDPPPDD/DQLQWDQFDWAWDDDPDDFQAIEIEGLQCPIQLRFLQSQQQLQLQVVVQVVVVVVVQAHEAEEEEELWSQLSSNLRSCLSVVHAYEYEYEPPRDPVSQVSSVVSVYHYHYFHHDRVGSVVCRVPPPVVPDDPRHYDYRYGDSAPDPSSLCRLLVNLVSVVVNCVVVVHDPLLEQEEEAEAALCRNVSNVLVNCVVVVCLQPHAYEYEEEQQRPQVVVCVVLVHGWFFPGRDAPLCVRHDRTHDPSRSVSCVVNVHFYYYHYRLLLLVQQLVCCVVPVDRFGSSLSRRCSCSNVVVRVCVRSVHRGHHHHYYYYYSRGIDRDDNVRSVVVNVVVVVCPDPDPDSPVGIDDDPPCPDPPPDD

Solvent-accessible surface area (backbone atoms only — not comparable to full-atom values): 36625 Å² total; per-residue (Å²): 122,60,87,40,35,62,91,59,57,76,42,80,50,85,54,85,68,89,64,48,43,37,35,30,35,37,40,27,34,72,22,82,46,23,16,47,44,11,32,10,47,16,38,38,52,51,56,48,40,53,53,36,52,71,68,60,67,35,41,57,34,38,38,31,32,38,53,45,58,47,22,32,8,45,22,43,27,21,46,70,67,71,40,57,32,38,31,21,16,23,66,72,45,53,65,68,42,53,50,57,28,38,72,44,71,25,45,73,42,76,38,40,75,42,53,70,46,6,39,48,44,38,54,65,65,48,61,64,67,54,58,72,73,50,38,40,79,42,77,50,69,79,38,79,41,72,50,27,20,55,28,33,13,50,56,43,58,49,49,54,49,50,32,52,72,60,72,42,62,72,84,37,40,67,27,37,31,29,43,38,35,42,23,24,62,50,43,1,47,46,53,26,25,50,76,71,72,32,39,86,69,38,40,40,39,36,22,27,36,51,45,30,44,43,61,52,50,13,61,74,70,71,45,86,36,35,41,77,61,74,70,33,84,37,54,87,22,47,48,43,48,56,38,69,65,36,55,52,50,34,64,74,44,64,46,30,67,48,72,40,52,57,70,61,20,44,51,36,22,53,51,44,22,72,75,66,34,38,53,47,17,46,45,23,14,42,27,53,40,38,70,71,35,48,66,62,43,26,60,60,70,71,45,82,64,46,68,78,30,27,36,37,33,43,35,40,24,37,65,80,56,52,70,65,54,46,51,51,50,52,52,52,54,66,70,45,78,64,74,80,74,77,70,74,81,41,54,52,69,64,82,84,70,78,65,84,81,68,89,124,123,62,86,39,36,62,92,59,58,78,40,80,49,86,53,86,68,90,65,47,43,39,37,30,34,37,41,26,35,71,22,83,45,22,15,45,43,10,30,9,47,16,37,38,50,50,55,50,40,52,53,36,54,70,67,60,67,33,42,57,33,39,38,31,31,36,51,45,59,48,22,32,9,45,24,42,28,22,47,69,67,73,42,56,32,38,31,21,16,22,64,73,43,52,65,68,41,54,48,56,29,38,72,44,69,23,46,73,43,78,38,39,75,42,55,69,47,5,39,49,44,38,55,65,65,46,61,64,66,54,57,72,74,50,39,40,79,41,77,51,68,81,38,81,43,72,49,27,19,56,27,33,12,51,56,43,56,49,50,55,49,49,34,52,71,61,72,43,64,72,83,37,41,68,28,37,31,30,42,38,35,41,22,24,63,48,44,1,47,45,53,26,26,48,76,70,71,32,40,86,68,38,39,40,38,36,22,25,36,52,45,29,43,43,61,50,50,13,62,74,71,70,46,85,38,35,41,79,59,72,70,34,84,36,54,85,22,46,48,42,48,56,37,70,64,36,57,53,50,32,64,74,44,63,46,30,66,47,74,41,52,56,68,61,19,43,51,36,22,53,51,45,22,71,74,65,34,38,53,48,18,46,43,23,14,42,26,51,40,36,69,72,36,49,67,63,45,25,60,60,70,71,46,86,64,46,69,76,30,28,36,38,34,42,35,39,26,37,65,80,57,50,70,65,56,45,50,53,51,51,52,52,53,67,70,44,79,67,72,83,75,79,70,74,81,42,55,50,69,66,82,84,68,79,65,85,81,67,88,122

Nearest PDB structures (foldseek):
  1p5j-assembly1_A  TM=9.147E-01  e=2.239E-30  Homo sapiens
  2rkb-assembly1_A  TM=9.137E-01  e=8.392E-30  Homo sapiens
  1pwh-assembly1_A  TM=8.924E-01  e=1.625E-29  Rattus norvegicus
  5c3u-assembly1_A  TM=8.869E-01  e=2.423E-28  Rhizomucor miehei CAU432
  6c2h-assembly1_A  TM=7.818E-01  e=1.268E-14  Saccharomyces cerevisiae S288C